Protein AF-A0A9P4YQF8-F1 (afdb_monomer)

Radius of gyration: 24.29 Å; Cα contacts (8 Å, |Δi|>4): 381; chains: 1; bounding box: 80×57×62 Å

Solvent-accessible surface area (backbone atoms only — not comparable to full-atom values): 22176 Å² total; per-residue (Å²): 146,78,82,81,80,83,83,72,85,92,77,90,85,87,87,84,89,88,79,82,93,79,85,92,71,93,78,68,78,76,89,80,81,64,58,86,60,71,64,31,54,51,52,52,55,42,58,74,44,57,52,84,79,68,77,86,67,64,51,62,78,92,73,63,78,82,79,63,67,62,59,56,53,49,48,54,47,32,76,55,40,54,72,67,59,53,65,57,61,64,46,32,52,78,53,28,31,50,73,67,56,34,51,51,49,51,53,51,50,50,57,61,59,46,52,54,60,55,55,56,57,56,46,34,77,75,56,30,39,55,68,81,57,56,42,20,74,53,18,2,75,64,54,35,52,55,63,44,51,56,43,47,52,51,52,50,50,52,52,23,50,53,29,34,54,48,0,43,49,50,11,59,75,51,74,65,78,39,52,43,60,58,22,22,52,53,48,48,53,54,52,52,56,56,73,64,55,25,60,71,51,46,55,56,43,50,73,49,62,23,55,64,40,48,53,51,51,53,50,50,46,67,69,46,55,84,55,68,81,76,62,79,78,56,96,54,82,54,52,75,18,66,68,59,69,70,75,89,89,91,84,72,91,74,74,58,76,67,46,55,52,55,50,50,67,54,32,55,64,49,23,54,65,49,55,79,54,44,67,66,54,49,50,52,51,50,46,56,50,35,33,58,52,29,14,52,49,22,38,50,48,40,46,39,52,70,75,43,65,67,48,68,79,80,64,49,90,74,39,73,84,36,64,84,73,25,35,79,14,58,32,44,50,50,14,53,52,59,26,46,73,55,19,58,36,20,24,56,44,98,92,47,68,11,86,52,10,80,79,59,39,35,44,21,40,62,43,12,22,52,41,6,25,59,44,23,56,62,36,43,53,47,42,31,72,76,70,73,88

Mean predicted aligned error: 12.81 Å

Sequence (389 aa):
MQDLEKACPEGKFIPEGGSSLNSPDEGLVDIVDLPAGWKGKVTKVLGIGAVELRGAVPIPVEERTCTSFLNIGTLWFCMNANMLPITFGILGPSYGLGLRDSSLVIIFFTLLTALLPAYMSTLGPKIGMRQMIQARFSYGKWAVSIPILLNMATLTGFCIIMAVIGGQCLSAVSGGTLSSAVGIVIVTILSLVISFSGFKVLHLYEKWASAPSVIALIIACGCGGKHLDEQSVPTDPATAAQILSFAMIWLLKIPRSVFSIVITALVMPISIKASSDFFANLENFIALIGYWSSAFVGVFIVEHFWFRKADCSTYSHEAWDNSEMLPPGIAAIAASVVCFGLVIPTMEQVWWVGPIAETTGDLGFEVAFLLAGLLYVPFRTLEKRIGGR

Secondary structure (DSSP, 8-state):
--SSSSS--------S-------S-TTSPPTT-PPTTHHHHHHHHHHHTT--TTTTPPPPSTT-----HHHHHHHHHHHHSSSHHHHHHTTTGGGT--HHHHHHHHHHHHHHHHHHHHHHHHHHHHH-S-HHHHTHHHHTTTTTHHHHHHHHHHHHHHHHHHHHHHHHHHHHHTTTSS-HHHHHHHHHHHHHHHHTSHHHHHHHHHHHTHHHHHHHHHHHHHHHGGGTT-----SSPPPHHHHHTT-------S-HHHHHHHHHHHHHHHHHHHTSSHHHHHHHHHHHHHHHHHHHHHHHHIIIIIISTT-GGGS-TTGGG-TTTS---HHHHHHHHHTHHHHHHH-EETTEE-TTHHHH---HHHHHHHHHHHHHHHHHHHHHHHH--

Organism: NCBI:txid1094350

Structure (mmCIF, N/CA/C/O backbone):
data_AF-A0A9P4YQF8-F1
#
_entry.id   AF-A0A9P4YQF8-F1
#
loop_
_atom_site.group_PDB
_atom_site.id
_atom_site.type_symbol
_atom_site.label_atom_id
_atom_site.label_alt_id
_atom_site.label_comp_id
_atom_site.label_asym_id
_atom_site.label_entity_id
_atom_site.label_seq_id
_atom_site.pdbx_PDB_ins_code
_atom_site.Cartn_x
_atom_site.Cartn_y
_atom_site.Cartn_z
_atom_site.occupancy
_atom_site.B_iso_or_equiv
_atom_site.auth_seq_id
_atom_site.auth_comp_id
_atom_site.auth_asym_id
_atom_site.auth_atom_id
_atom_site.pdbx_PDB_model_num
ATOM 1 N N . MET A 1 1 ? 27.322 -24.900 -0.204 1.00 38.88 1 MET A N 1
ATOM 2 C CA . MET A 1 1 ? 28.207 -23.737 0.040 1.00 38.88 1 MET A CA 1
ATOM 3 C C . MET A 1 1 ? 29.566 -24.018 -0.609 1.00 38.88 1 MET A C 1
ATOM 5 O O . MET A 1 1 ? 30.570 -24.080 0.080 1.00 38.88 1 MET A O 1
ATOM 9 N N . GLN A 1 2 ? 29.575 -24.280 -1.924 1.00 25.03 2 GLN A N 1
ATOM 10 C CA . GLN A 1 2 ? 30.784 -24.682 -2.668 1.00 25.03 2 GLN A CA 1
ATOM 11 C C . GLN A 1 2 ? 30.740 -24.317 -4.172 1.00 25.03 2 GLN A C 1
ATOM 13 O O . GLN A 1 2 ? 31.742 -24.445 -4.860 1.00 25.03 2 GLN A O 1
ATOM 18 N N . ASP A 1 3 ? 29.608 -23.797 -4.671 1.00 26.75 3 ASP A N 1
ATOM 19 C CA . ASP A 1 3 ? 29.402 -23.446 -6.088 1.00 26.75 3 ASP A CA 1
ATOM 20 C C . ASP A 1 3 ? 29.431 -21.930 -6.375 1.00 26.75 3 ASP A C 1
ATOM 22 O O . ASP A 1 3 ? 29.135 -21.500 -7.486 1.00 26.75 3 ASP A O 1
ATOM 26 N N . LEU A 1 4 ? 29.779 -21.099 -5.384 1.00 31.61 4 LEU A N 1
ATOM 27 C CA . LEU A 1 4 ? 29.812 -19.630 -5.518 1.00 31.61 4 LEU A CA 1
ATOM 28 C C . LEU A 1 4 ? 31.175 -19.070 -5.975 1.00 31.61 4 LEU A C 1
ATOM 30 O O . LEU A 1 4 ? 31.290 -17.873 -6.209 1.00 31.61 4 LEU A O 1
ATOM 34 N N . GLU A 1 5 ? 32.195 -19.917 -6.141 1.00 27.55 5 GLU A N 1
ATOM 35 C CA . GLU A 1 5 ? 33.578 -19.507 -6.456 1.00 27.55 5 GLU A CA 1
ATOM 36 C C . GLU A 1 5 ? 33.902 -19.387 -7.960 1.00 27.55 5 GLU A C 1
ATOM 38 O O . GLU A 1 5 ? 35.006 -18.995 -8.320 1.00 27.55 5 GLU A O 1
ATOM 43 N N . LYS A 1 6 ? 32.972 -19.718 -8.868 1.00 28.06 6 LYS A N 1
ATOM 44 C CA . LYS A 1 6 ? 33.268 -19.879 -10.313 1.00 28.06 6 LYS A CA 1
ATOM 45 C C . LYS A 1 6 ? 32.786 -18.751 -11.239 1.00 28.06 6 LYS A C 1
ATOM 47 O O . LYS A 1 6 ? 32.780 -18.934 -12.453 1.00 28.06 6 LYS A O 1
ATOM 52 N N . ALA A 1 7 ? 32.377 -17.602 -10.700 1.00 29.00 7 ALA A N 1
ATOM 53 C CA . ALA A 1 7 ? 31.696 -16.548 -11.469 1.00 29.00 7 ALA A CA 1
ATOM 54 C C . ALA A 1 7 ? 32.516 -15.266 -11.740 1.00 29.00 7 ALA A C 1
ATOM 56 O O . ALA A 1 7 ? 31.950 -14.298 -12.242 1.00 29.00 7 ALA A O 1
ATOM 57 N N . CYS A 1 8 ? 33.820 -15.228 -11.440 1.00 26.19 8 CYS A N 1
ATOM 58 C CA . CYS A 1 8 ? 34.667 -14.064 -11.730 1.00 26.19 8 CYS A CA 1
ATOM 59 C C . CYS A 1 8 ? 36.056 -14.494 -12.247 1.00 26.19 8 CYS A C 1
ATOM 61 O O . CYS A 1 8 ? 36.785 -15.148 -11.501 1.00 26.19 8 CYS A O 1
ATOM 63 N N . PRO A 1 9 ? 36.440 -14.179 -13.500 1.00 28.28 9 PRO A N 1
ATOM 64 C CA . PRO A 1 9 ? 37.787 -14.446 -13.995 1.00 28.28 9 PRO A CA 1
ATOM 65 C C . PRO A 1 9 ? 38.793 -13.423 -13.441 1.00 28.28 9 PRO A C 1
ATOM 67 O O . PRO A 1 9 ? 38.581 -12.215 -13.523 1.00 28.28 9 PRO A O 1
ATOM 70 N N . GLU A 1 10 ? 39.910 -13.914 -12.902 1.00 29.94 10 GLU A N 1
ATOM 71 C CA . GLU A 1 10 ? 40.963 -13.094 -12.292 1.00 29.94 10 GLU A CA 1
ATOM 72 C C . GLU A 1 10 ? 41.667 -12.171 -13.308 1.00 29.94 10 GLU A C 1
ATOM 74 O O . GLU A 1 10 ? 42.488 -12.611 -14.117 1.00 29.94 10 GLU A O 1
ATOM 79 N N . GLY A 1 11 ? 41.403 -10.864 -13.225 1.00 26.48 11 GLY A N 1
ATOM 80 C CA . GLY A 1 11 ? 42.165 -9.816 -13.911 1.00 26.48 11 GLY A CA 1
ATOM 81 C C . GLY A 1 11 ? 43.108 -9.098 -12.943 1.00 26.48 11 GLY A C 1
ATOM 82 O O . GLY A 1 11 ? 42.666 -8.279 -12.143 1.00 26.48 11 GLY A O 1
ATOM 83 N N . LYS A 1 12 ? 44.410 -9.399 -12.998 1.00 24.52 12 LYS A N 1
ATOM 84 C CA . LYS A 1 12 ? 45.427 -8.811 -12.105 1.00 24.52 12 LYS A CA 1
ATOM 85 C C . LYS A 1 12 ? 45.675 -7.324 -12.393 1.00 24.52 12 LYS A C 1
ATOM 87 O O . LYS A 1 12 ? 46.100 -6.995 -13.498 1.00 24.52 12 LYS A O 1
ATOM 92 N N . PHE A 1 13 ? 45.589 -6.471 -11.368 1.00 23.23 13 PHE A N 1
ATOM 93 C CA . PHE A 1 13 ? 46.354 -5.215 -11.310 1.00 23.23 13 PHE A CA 1
ATOM 94 C C . PHE A 1 13 ? 46.599 -4.761 -9.856 1.00 23.23 13 PHE A C 1
ATOM 96 O O . PHE A 1 13 ? 45.666 -4.383 -9.157 1.00 23.23 13 PHE A O 1
ATOM 103 N N . ILE A 1 14 ? 47.853 -4.829 -9.393 1.00 25.47 14 ILE A N 1
ATOM 104 C CA . ILE A 1 14 ? 48.354 -4.360 -8.080 1.00 25.47 14 ILE A CA 1
ATOM 105 C C . ILE A 1 14 ? 49.875 -4.101 -8.249 1.00 25.47 14 ILE A C 1
ATOM 107 O O . ILE A 1 14 ? 50.489 -4.841 -9.020 1.00 25.47 14 ILE A O 1
ATOM 111 N N . PRO A 1 15 ? 50.542 -3.236 -7.459 1.00 38.22 15 PRO A N 1
ATOM 112 C CA . PRO A 1 15 ? 50.349 -1.788 -7.263 1.00 38.22 15 PRO A CA 1
ATOM 113 C C . PRO A 1 15 ? 51.635 -0.979 -7.576 1.00 38.22 15 PRO A C 1
ATOM 115 O O . PRO A 1 15 ? 52.711 -1.559 -7.638 1.00 38.22 15 PRO A O 1
ATOM 118 N N . GLU A 1 16 ? 51.576 0.359 -7.565 1.00 22.47 16 GLU A N 1
ATOM 119 C CA . GLU A 1 16 ? 52.678 1.199 -7.042 1.00 22.47 16 GLU A CA 1
ATOM 120 C C . GLU A 1 16 ? 52.126 2.467 -6.360 1.00 22.47 16 GLU A C 1
ATOM 122 O O . GLU A 1 16 ? 51.108 3.006 -6.787 1.00 22.47 16 GLU A O 1
ATOM 127 N N . GLY A 1 17 ? 52.805 2.943 -5.305 1.00 24.34 17 GLY A N 1
ATOM 128 C CA . GLY A 1 17 ? 52.485 4.196 -4.596 1.00 24.34 17 GLY A CA 1
ATOM 129 C C . GLY A 1 17 ? 51.619 4.024 -3.340 1.00 24.34 17 GLY A C 1
ATOM 130 O O . GLY A 1 17 ? 50.405 4.184 -3.386 1.00 24.34 17 GLY A O 1
ATOM 131 N N . GLY A 1 18 ? 52.239 3.713 -2.197 1.00 23.55 18 GLY A N 1
ATOM 132 C CA . GLY A 1 18 ? 51.530 3.549 -0.922 1.00 23.55 18 GLY A CA 1
ATOM 133 C C . GLY A 1 18 ? 51.648 4.746 0.026 1.00 23.55 18 GLY A C 1
ATOM 134 O O . GLY A 1 18 ? 52.710 5.355 0.133 1.00 23.55 18 GLY A O 1
ATOM 135 N N . SER A 1 19 ? 50.598 4.987 0.816 1.00 22.75 19 SER A N 1
ATOM 136 C CA . SER A 1 19 ? 50.695 5.667 2.116 1.00 22.75 19 SER A CA 1
ATOM 137 C C . SER A 1 19 ? 49.568 5.221 3.059 1.00 22.75 19 SER A C 1
ATOM 139 O O . SER A 1 19 ? 48.398 5.424 2.763 1.00 22.75 19 SER A O 1
ATOM 141 N N . SER A 1 20 ? 49.959 4.601 4.178 1.00 23.72 20 SER A N 1
ATOM 142 C CA . SER A 1 20 ? 49.209 4.386 5.434 1.00 23.72 20 SER A CA 1
ATOM 143 C C . SER A 1 20 ? 47.668 4.464 5.424 1.00 23.72 20 SER A C 1
ATOM 145 O O . SER A 1 20 ? 47.093 5.545 5.525 1.00 23.72 20 SER A O 1
ATOM 147 N N . LEU A 1 21 ? 47.022 3.296 5.519 1.00 32.28 21 LEU A N 1
ATOM 148 C CA . LEU A 1 21 ? 45.666 3.148 6.067 1.00 32.28 21 LEU A CA 1
ATOM 149 C C . LEU A 1 21 ? 45.572 3.770 7.473 1.00 32.28 21 LEU A C 1
ATOM 151 O O . LEU A 1 21 ? 46.313 3.347 8.361 1.00 32.28 21 LEU A O 1
ATOM 155 N N . ASN A 1 22 ? 44.644 4.707 7.696 1.00 25.27 22 ASN A N 1
ATOM 156 C CA . ASN A 1 22 ? 44.188 5.098 9.034 1.00 25.27 22 ASN A CA 1
ATOM 157 C C . ASN A 1 22 ? 42.827 5.825 9.010 1.00 25.27 22 ASN A C 1
ATOM 159 O O . ASN A 1 22 ? 42.619 6.738 8.220 1.00 25.27 22 ASN A O 1
ATOM 163 N N . SER A 1 23 ? 41.985 5.493 9.998 1.00 25.91 23 SER A N 1
ATOM 164 C CA . SER A 1 23 ? 40.670 6.074 10.359 1.00 25.91 23 SER A CA 1
ATOM 165 C C . SER A 1 23 ? 39.435 5.712 9.496 1.00 25.91 23 SER A C 1
ATOM 167 O O . SER A 1 23 ? 39.583 5.425 8.313 1.00 25.91 23 SER A O 1
ATOM 169 N N . PRO A 1 24 ? 38.211 5.668 10.081 1.00 30.16 24 PRO A N 1
ATOM 170 C CA . PRO A 1 24 ? 37.006 5.114 9.447 1.00 30.16 24 PRO A CA 1
ATOM 171 C C . PRO A 1 24 ? 35.985 6.183 8.991 1.00 30.16 24 PRO A C 1
ATOM 173 O O . PRO A 1 24 ? 34.810 5.865 8.811 1.00 30.16 24 PRO A O 1
ATOM 176 N N . ASP A 1 25 ? 36.404 7.445 8.844 1.00 28.78 25 ASP A N 1
ATOM 177 C CA . ASP A 1 25 ? 35.502 8.602 8.691 1.00 28.78 25 ASP A CA 1
ATOM 178 C C . ASP A 1 25 ? 35.328 9.111 7.238 1.00 28.78 25 ASP A C 1
ATOM 180 O O . ASP A 1 25 ? 34.634 10.107 7.010 1.00 28.78 25 ASP A O 1
ATOM 184 N N . GLU A 1 26 ? 35.881 8.417 6.233 1.00 28.58 26 GLU A N 1
ATOM 185 C CA . GLU A 1 26 ? 35.678 8.718 4.800 1.00 28.58 26 GLU A CA 1
ATOM 186 C C . GLU A 1 26 ? 34.275 8.302 4.307 1.00 28.58 26 GLU A C 1
ATOM 188 O O . GLU A 1 26 ? 34.077 7.379 3.520 1.00 28.58 26 GLU A O 1
ATOM 193 N N . GLY A 1 27 ? 33.267 9.017 4.804 1.00 28.22 27 GLY A N 1
ATOM 194 C CA . GLY A 1 27 ? 31.878 8.996 4.329 1.00 28.22 27 GLY A CA 1
ATOM 195 C C . GLY A 1 27 ? 31.203 10.373 4.376 1.00 28.22 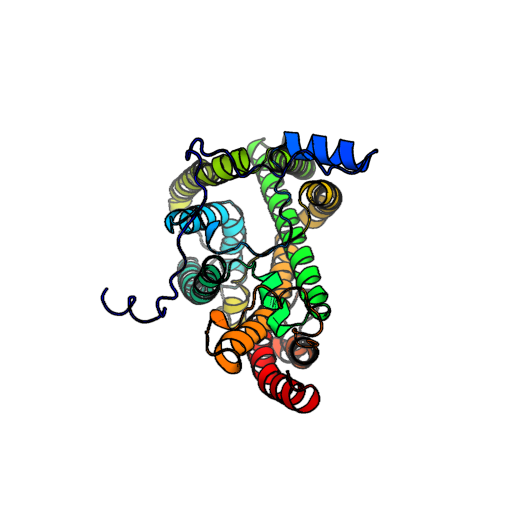27 GLY A C 1
ATOM 196 O O . GLY A 1 27 ? 30.000 10.493 4.129 1.00 28.22 27 GLY A O 1
ATOM 197 N N . LEU A 1 28 ? 31.961 11.419 4.714 1.00 32.34 28 LEU A N 1
ATOM 198 C CA . LEU A 1 28 ? 31.539 12.812 4.630 1.00 32.34 28 LEU A CA 1
ATOM 199 C C . LEU A 1 28 ? 31.865 13.347 3.235 1.00 32.3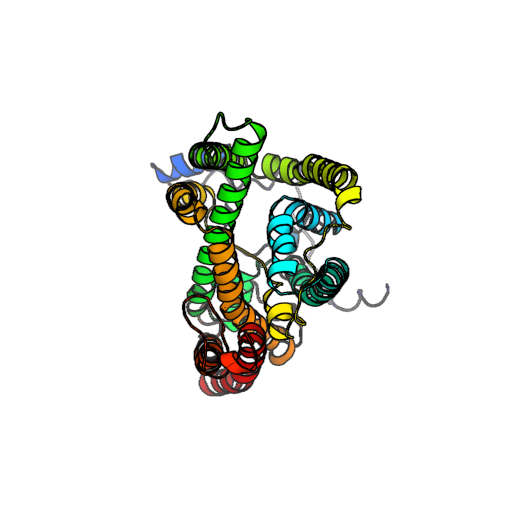4 28 LEU A C 1
ATOM 201 O O . LEU A 1 28 ? 33.018 13.360 2.829 1.00 32.34 28 LEU A O 1
ATOM 205 N N . VAL A 1 29 ? 30.833 13.812 2.527 1.00 36.19 29 VAL A N 1
ATOM 206 C CA . VAL A 1 29 ? 30.977 14.555 1.267 1.00 36.19 29 VAL A CA 1
ATOM 207 C C . VAL A 1 29 ? 31.957 15.709 1.476 1.00 36.19 29 VAL A C 1
ATOM 209 O O . VAL A 1 29 ? 31.753 16.506 2.398 1.00 36.19 29 VAL A O 1
ATOM 212 N N . ASP A 1 30 ? 32.974 15.808 0.616 1.00 29.56 30 ASP A N 1
ATOM 213 C CA . ASP A 1 30 ? 33.985 16.862 0.682 1.00 29.56 30 ASP A CA 1
ATOM 214 C C . ASP A 1 30 ? 33.349 18.247 0.829 1.00 29.56 30 ASP A C 1
ATOM 216 O O . ASP A 1 30 ? 32.488 18.671 0.055 1.00 29.56 30 ASP A O 1
ATOM 220 N N . ILE A 1 31 ? 33.806 18.984 1.842 1.00 39.34 31 ILE A N 1
ATOM 221 C CA . ILE A 1 31 ? 33.216 20.255 2.299 1.00 39.34 31 ILE A CA 1
ATOM 222 C C . ILE A 1 31 ? 33.511 21.419 1.314 1.00 39.34 31 ILE A C 1
ATOM 224 O O . ILE A 1 31 ? 33.195 22.580 1.581 1.00 39.34 31 ILE A O 1
ATOM 228 N N . VAL A 1 32 ? 34.098 21.117 0.153 1.00 40.62 32 VAL A N 1
ATOM 229 C CA . VAL A 1 32 ? 34.720 22.077 -0.769 1.00 40.62 32 VAL A CA 1
ATOM 230 C C . VAL A 1 32 ? 33.729 22.683 -1.781 1.00 40.62 32 VAL A C 1
ATOM 232 O O . VAL A 1 32 ? 33.832 23.874 -2.064 1.00 40.62 32 VAL A O 1
ATOM 235 N N . ASP A 1 33 ? 32.712 21.941 -2.243 1.00 41.91 33 ASP A N 1
ATOM 236 C CA . ASP A 1 33 ? 31.821 22.357 -3.353 1.00 41.91 33 ASP A CA 1
ATOM 237 C C . ASP A 1 33 ? 30.383 22.744 -2.933 1.00 41.91 33 ASP A C 1
ATOM 239 O O . ASP A 1 33 ? 29.381 22.344 -3.536 1.00 41.91 33 ASP A O 1
ATOM 243 N N . LEU A 1 34 ? 30.237 23.573 -1.892 1.00 48.84 34 LEU A N 1
ATOM 244 C CA . LEU A 1 34 ? 28.933 24.157 -1.541 1.00 48.84 34 LEU A CA 1
ATOM 245 C C . LEU A 1 34 ? 28.658 25.458 -2.325 1.00 48.84 34 LEU A C 1
ATOM 247 O O . LEU A 1 34 ? 29.381 26.440 -2.146 1.00 48.84 34 LEU A O 1
ATOM 251 N N . PRO A 1 35 ? 27.571 25.549 -3.125 1.00 44.62 35 PRO A N 1
ATOM 252 C CA . PRO A 1 35 ? 27.282 26.743 -3.914 1.00 44.62 35 PRO A CA 1
ATOM 253 C C . PRO A 1 35 ? 26.985 27.954 -3.020 1.00 44.62 35 PRO A C 1
ATOM 255 O O . PRO A 1 35 ? 26.095 27.919 -2.159 1.00 44.62 35 PRO A O 1
ATOM 258 N N . ALA A 1 36 ? 27.709 29.048 -3.259 1.00 49.59 36 ALA A N 1
ATOM 259 C CA . ALA A 1 36 ? 27.595 30.282 -2.490 1.00 49.59 36 ALA A CA 1
ATOM 260 C C . ALA A 1 36 ? 26.163 30.860 -2.502 1.00 49.59 36 ALA A C 1
ATOM 262 O O . ALA A 1 36 ? 25.462 30.848 -3.515 1.00 49.59 36 ALA A O 1
ATOM 263 N N . GLY A 1 37 ? 25.730 31.397 -1.356 1.00 60.91 37 GLY A N 1
ATOM 264 C CA . GLY A 1 37 ? 24.422 32.039 -1.180 1.00 60.91 37 GLY A CA 1
ATOM 265 C C . GLY A 1 37 ? 23.450 31.254 -0.292 1.00 60.91 37 GLY A C 1
ATOM 266 O O . GLY A 1 37 ? 23.848 30.447 0.550 1.00 60.91 37 GLY A O 1
ATOM 267 N N . TRP A 1 38 ? 22.147 31.518 -0.450 1.00 51.22 38 TRP A N 1
ATOM 268 C CA . TRP A 1 38 ? 21.094 30.911 0.382 1.00 51.22 38 TRP A CA 1
ATOM 269 C C . TRP A 1 38 ? 21.075 29.379 0.280 1.00 51.22 38 TRP A C 1
ATOM 271 O O . TRP A 1 38 ? 20.904 28.712 1.298 1.00 51.22 38 TRP A O 1
ATOM 281 N N . LYS A 1 39 ? 21.366 28.823 -0.908 1.00 50.59 39 LYS A N 1
ATOM 282 C CA . LYS A 1 39 ? 21.498 27.373 -1.130 1.00 50.59 39 LYS A CA 1
ATOM 283 C C . LYS A 1 39 ? 22.564 26.755 -0.216 1.00 50.59 39 LYS A C 1
ATOM 285 O O . LYS A 1 39 ? 22.231 25.859 0.548 1.00 50.59 39 LYS A O 1
ATOM 290 N N . GLY A 1 40 ? 23.789 27.289 -0.192 1.00 52.44 40 GLY A N 1
ATOM 291 C CA . GLY A 1 40 ? 24.850 26.821 0.710 1.00 52.44 40 GLY A CA 1
ATOM 292 C C . GLY A 1 40 ? 24.497 26.938 2.200 1.00 52.44 40 GLY A C 1
ATOM 293 O O . GLY A 1 40 ? 24.811 26.035 2.974 1.00 52.44 40 GLY A O 1
ATOM 294 N N . LYS A 1 41 ? 23.774 27.991 2.617 1.00 55.88 41 LYS A N 1
ATOM 295 C CA . LYS A 1 41 ? 23.272 28.109 4.004 1.00 55.88 41 LYS A CA 1
ATOM 296 C C . LYS A 1 41 ? 22.229 27.037 4.340 1.00 55.88 41 LYS A C 1
ATOM 298 O O . LYS A 1 41 ? 22.306 26.449 5.415 1.00 55.88 41 LYS A O 1
ATOM 303 N N . VAL A 1 42 ? 21.296 26.752 3.429 1.00 55.28 42 VAL A N 1
ATOM 304 C CA . VAL A 1 42 ? 20.301 25.678 3.592 1.00 55.28 42 VAL A CA 1
ATOM 305 C C . VAL A 1 42 ? 20.987 24.312 3.646 1.00 55.28 42 VAL A C 1
ATOM 307 O O . VAL A 1 42 ? 20.731 23.556 4.579 1.00 55.28 42 VAL A O 1
ATOM 310 N N . THR A 1 43 ? 21.922 24.016 2.739 1.00 54.00 43 THR A N 1
ATOM 311 C CA . THR A 1 43 ? 22.683 22.754 2.767 1.00 54.00 43 THR A CA 1
ATOM 312 C C . THR A 1 43 ? 23.506 22.608 4.049 1.00 54.00 43 THR A C 1
ATOM 314 O O . THR A 1 43 ? 23.552 21.518 4.609 1.00 54.00 43 THR A O 1
ATOM 317 N N . LYS A 1 44 ? 24.079 23.696 4.585 1.00 52.09 44 LYS A N 1
ATOM 318 C CA . LYS A 1 44 ? 24.793 23.673 5.874 1.00 52.09 44 LYS A CA 1
ATOM 319 C C . LYS A 1 44 ? 23.866 23.343 7.051 1.00 52.09 44 LYS A C 1
ATOM 321 O O . LYS A 1 44 ? 24.234 22.530 7.891 1.00 52.09 44 LYS A O 1
ATOM 326 N N . VAL A 1 45 ? 22.655 23.907 7.097 1.00 54.00 45 VAL A N 1
ATOM 327 C CA . VAL A 1 45 ? 21.647 23.572 8.127 1.00 54.00 45 VAL A CA 1
ATOM 328 C C . VAL A 1 45 ? 21.151 22.125 7.985 1.00 54.00 45 VAL A C 1
ATOM 330 O O . VAL A 1 45 ? 21.019 21.428 8.987 1.00 54.00 45 VAL A O 1
ATOM 333 N N . LEU A 1 46 ? 20.945 21.638 6.758 1.00 50.47 46 LEU A N 1
ATOM 334 C CA . LEU A 1 46 ? 20.572 20.240 6.496 1.00 50.47 46 LEU A CA 1
ATOM 335 C C . LEU A 1 46 ? 21.700 19.254 6.861 1.00 50.47 46 LEU A C 1
ATOM 337 O O . LEU A 1 46 ? 21.423 18.183 7.400 1.00 50.47 46 LEU A O 1
ATOM 341 N N . GLY A 1 47 ? 22.962 19.625 6.626 1.00 47.47 47 GLY A N 1
ATOM 342 C CA . GLY A 1 47 ? 24.139 18.833 6.999 1.00 47.47 47 GLY A CA 1
ATOM 343 C C . GLY A 1 47 ? 24.333 18.713 8.513 1.00 47.47 47 GLY A C 1
ATOM 344 O O . GLY A 1 47 ? 24.634 17.629 9.005 1.00 47.47 47 GLY A O 1
ATOM 345 N N . ILE A 1 48 ? 24.067 19.787 9.269 1.00 51.06 48 ILE A N 1
ATOM 346 C CA . ILE A 1 48 ? 24.093 19.776 10.746 1.00 51.06 48 ILE A CA 1
ATOM 347 C C . ILE A 1 48 ? 23.055 18.792 11.329 1.00 51.06 48 ILE A C 1
ATOM 349 O O . ILE A 1 48 ? 23.276 18.227 12.396 1.00 51.06 48 ILE A O 1
ATOM 353 N N . GLY A 1 49 ? 21.941 18.549 10.628 1.00 46.84 49 GLY A N 1
ATOM 354 C CA . GLY A 1 49 ? 20.836 17.699 11.092 1.00 46.84 49 GLY A CA 1
ATOM 355 C C . GLY A 1 49 ? 20.928 16.204 10.753 1.00 46.84 49 GLY A C 1
ATOM 356 O O . GLY A 1 49 ? 19.933 15.502 10.928 1.00 46.84 49 GLY A O 1
ATOM 357 N N . ALA A 1 50 ? 22.054 15.709 10.219 1.00 52.12 50 ALA A N 1
ATOM 358 C CA . ALA A 1 50 ? 22.183 14.329 9.718 1.00 52.12 50 ALA A CA 1
ATOM 359 C C . ALA A 1 50 ? 21.041 13.922 8.752 1.00 52.12 50 ALA A C 1
ATOM 361 O O . ALA A 1 50 ? 20.506 12.807 8.807 1.00 52.12 50 ALA A O 1
ATOM 362 N N . VAL A 1 51 ? 20.639 14.857 7.883 1.00 51.34 51 VAL A N 1
ATOM 363 C CA . VAL A 1 51 ? 19.601 14.640 6.870 1.00 51.34 51 VAL A CA 1
ATOM 364 C C . VAL A 1 51 ? 20.161 13.771 5.743 1.00 51.34 51 VAL A C 1
ATOM 366 O O . VAL A 1 51 ? 21.255 14.005 5.240 1.00 51.34 51 VAL A O 1
ATOM 369 N N . GLU A 1 52 ? 19.393 12.771 5.315 1.00 55.53 52 GLU A N 1
ATOM 370 C CA . GLU A 1 52 ? 19.759 11.880 4.213 1.00 55.53 52 GLU A CA 1
ATOM 371 C C . GLU A 1 52 ? 19.776 12.637 2.866 1.00 55.53 52 GLU A C 1
ATOM 373 O O . GLU A 1 52 ? 18.753 12.757 2.188 1.00 55.53 52 GLU A O 1
ATOM 378 N N . LEU A 1 53 ? 20.944 13.143 2.458 1.00 52.06 53 LEU A N 1
ATOM 379 C CA . LEU A 1 53 ? 21.110 13.919 1.219 1.00 52.06 53 LEU A CA 1
ATOM 380 C C . LEU A 1 53 ? 21.106 13.064 -0.061 1.00 52.06 53 LEU A C 1
ATOM 382 O O . LEU A 1 53 ? 20.904 13.595 -1.151 1.00 52.06 53 LEU A O 1
ATOM 386 N N . ARG A 1 54 ? 21.297 11.742 0.047 1.00 55.34 54 ARG A N 1
ATOM 387 C CA . ARG A 1 54 ? 21.579 10.858 -1.102 1.00 55.34 54 ARG A CA 1
ATOM 388 C C . ARG A 1 54 ? 20.414 10.647 -2.077 1.00 55.34 54 ARG A C 1
ATOM 390 O O . ARG A 1 54 ? 20.593 10.093 -3.161 1.00 55.34 54 ARG A O 1
ATOM 397 N N . GLY A 1 55 ? 19.219 11.116 -1.719 1.00 62.59 55 GLY A N 1
ATOM 398 C CA . GLY A 1 55 ? 18.104 11.265 -2.648 1.00 62.59 55 GLY A CA 1
ATOM 399 C C . GLY A 1 55 ? 17.755 9.966 -3.375 1.00 62.59 55 GLY A C 1
ATOM 400 O O . GLY A 1 55 ? 17.395 8.968 -2.747 1.00 62.59 55 GLY A O 1
ATOM 401 N N . ALA A 1 56 ? 17.784 9.991 -4.710 1.00 63.09 56 ALA A N 1
ATOM 402 C CA . ALA A 1 56 ? 17.362 8.887 -5.576 1.00 63.09 56 ALA A CA 1
ATOM 403 C C . ALA A 1 56 ? 18.488 8.027 -6.165 1.00 63.09 56 ALA A C 1
ATOM 405 O O . ALA A 1 56 ? 18.165 7.071 -6.861 1.00 63.09 56 ALA A O 1
ATOM 406 N N . VAL A 1 57 ? 19.755 8.310 -5.867 1.00 67.50 57 VAL A N 1
ATOM 407 C CA . VAL A 1 57 ? 20.883 7.572 -6.454 1.00 67.50 57 VAL A CA 1
ATOM 408 C C . VAL A 1 57 ? 20.879 6.105 -5.967 1.00 67.50 57 VAL A C 1
ATOM 410 O O . VAL A 1 57 ? 20.603 5.870 -4.782 1.00 67.50 57 VAL A O 1
ATOM 413 N N . PRO A 1 58 ? 21.128 5.115 -6.849 1.00 71.06 58 PRO A N 1
ATOM 414 C CA . PRO A 1 58 ? 21.416 3.735 -6.458 1.00 71.06 58 PRO A CA 1
ATOM 415 C C . PRO A 1 58 ? 22.591 3.651 -5.476 1.00 71.06 58 PRO A C 1
ATOM 417 O O . PRO A 1 58 ? 23.472 4.505 -5.485 1.00 71.06 58 PRO A O 1
ATOM 420 N N . ILE A 1 59 ? 22.611 2.618 -4.635 1.00 76.19 59 ILE A N 1
ATOM 421 C CA . ILE A 1 59 ? 23.732 2.351 -3.725 1.00 76.19 59 ILE A CA 1
ATOM 422 C C . ILE A 1 59 ? 24.688 1.363 -4.424 1.00 76.19 59 ILE A C 1
ATOM 424 O O . ILE A 1 59 ? 24.251 0.240 -4.725 1.00 76.19 59 ILE A O 1
ATOM 428 N N . PRO A 1 60 ? 25.958 1.741 -4.681 1.00 77.12 60 PRO A N 1
ATOM 429 C CA . PRO A 1 60 ? 27.021 0.842 -5.145 1.00 77.12 60 PRO A CA 1
ATOM 430 C C . PRO A 1 60 ? 27.173 -0.410 -4.267 1.00 77.12 60 PRO A C 1
ATOM 432 O O . PRO A 1 60 ? 26.529 -0.525 -3.226 1.00 77.12 60 PRO A O 1
ATOM 435 N N . VAL A 1 61 ? 27.948 -1.408 -4.685 1.00 75.56 61 VAL A N 1
ATOM 436 C CA . VAL A 1 61 ? 28.024 -2.694 -3.956 1.00 75.56 61 VAL A CA 1
ATOM 437 C C . VAL A 1 61 ? 28.848 -2.548 -2.674 1.00 75.56 61 VAL A C 1
ATOM 439 O O . VAL A 1 61 ? 28.444 -3.024 -1.614 1.00 75.56 61 VAL A O 1
ATOM 442 N N . GLU A 1 62 ? 29.951 -1.822 -2.777 1.00 76.19 62 GLU A N 1
ATOM 443 C CA . GLU A 1 62 ? 30.948 -1.508 -1.759 1.00 76.19 62 GLU A CA 1
ATOM 444 C C . GLU A 1 62 ? 30.383 -0.777 -0.526 1.00 76.19 62 GLU A C 1
ATOM 446 O O . GLU A 1 62 ? 30.880 -0.949 0.583 1.00 76.19 62 GLU A O 1
ATOM 451 N N . GLU A 1 63 ? 29.284 -0.035 -0.675 1.00 74.56 63 GLU A N 1
ATOM 452 C CA . GLU A 1 63 ? 28.660 0.733 0.413 1.00 74.56 63 GLU A CA 1
ATOM 453 C C . GLU A 1 63 ? 27.519 -0.011 1.131 1.00 74.56 63 GLU A C 1
ATOM 455 O O . GLU A 1 63 ? 26.861 0.539 2.022 1.00 74.56 63 GLU A O 1
ATOM 460 N N . ARG A 1 64 ? 27.245 -1.271 0.768 1.00 74.81 64 ARG A N 1
ATOM 461 C CA . ARG A 1 64 ? 26.151 -2.080 1.343 1.00 74.81 64 ARG A CA 1
ATOM 462 C C . ARG A 1 64 ? 26.579 -2.733 2.656 1.00 74.81 64 ARG A C 1
ATOM 464 O O . ARG A 1 64 ? 26.605 -3.951 2.796 1.00 74.81 64 ARG A O 1
ATOM 471 N N . THR A 1 65 ? 26.891 -1.893 3.636 1.00 67.12 65 THR A N 1
ATOM 472 C CA . THR A 1 65 ? 27.465 -2.277 4.938 1.00 67.12 65 THR A CA 1
ATOM 473 C C . THR A 1 65 ? 26.503 -3.042 5.860 1.00 67.12 65 THR A C 1
ATOM 475 O O . THR A 1 65 ? 26.941 -3.799 6.725 1.00 67.12 65 THR A O 1
ATOM 478 N N . CYS A 1 66 ? 25.187 -2.884 5.690 1.00 63.88 66 CYS A N 1
ATOM 479 C CA . CYS A 1 66 ? 24.175 -3.533 6.529 1.00 63.88 66 CYS A CA 1
ATOM 480 C C . CYS A 1 66 ? 23.828 -4.952 6.045 1.00 63.88 66 CYS A C 1
ATOM 482 O O . CYS A 1 66 ? 22.994 -5.124 5.158 1.00 63.88 66 CYS A O 1
ATOM 484 N N . THR A 1 67 ? 24.399 -5.971 6.692 1.00 67.12 67 THR A N 1
ATOM 485 C CA . THR A 1 67 ? 24.201 -7.400 6.361 1.00 67.12 67 THR A CA 1
ATOM 486 C C . THR A 1 67 ? 23.149 -8.127 7.217 1.00 67.12 67 THR A C 1
ATOM 488 O O . THR A 1 67 ? 22.773 -9.257 6.911 1.00 67.12 67 THR A O 1
ATOM 491 N N . SER A 1 68 ? 22.644 -7.505 8.290 1.00 71.06 68 SER A N 1
ATOM 492 C CA . SER A 1 68 ? 21.672 -8.121 9.210 1.00 71.06 68 SER A CA 1
ATOM 493 C C . SER A 1 68 ? 20.251 -8.162 8.629 1.00 71.06 68 SER A C 1
ATOM 495 O O . SER A 1 68 ? 19.541 -7.153 8.611 1.00 71.06 68 SER A O 1
ATOM 497 N N . PHE A 1 69 ? 19.789 -9.356 8.248 1.00 69.69 69 PHE A N 1
ATOM 498 C CA . PHE A 1 69 ? 18.400 -9.600 7.835 1.00 69.69 69 PHE A CA 1
ATOM 499 C C . PHE A 1 69 ? 17.375 -9.318 8.952 1.00 69.69 69 PHE A C 1
ATOM 501 O O . PHE A 1 69 ? 16.254 -8.894 8.668 1.00 69.69 69 PHE A O 1
ATOM 508 N N . LEU A 1 70 ? 17.758 -9.477 10.227 1.00 71.69 70 LEU A N 1
ATOM 509 C CA . LEU A 1 70 ? 16.879 -9.200 11.372 1.00 71.69 70 LEU A CA 1
ATOM 510 C C . LEU A 1 70 ? 16.479 -7.722 11.469 1.00 71.69 70 LEU A C 1
ATOM 512 O O . LEU A 1 70 ? 15.406 -7.416 11.989 1.00 71.69 70 LEU A O 1
ATOM 516 N N . ASN A 1 71 ? 17.288 -6.804 10.931 1.00 70.00 71 ASN A N 1
ATOM 517 C CA . ASN A 1 71 ? 16.956 -5.378 10.909 1.00 70.00 71 ASN A CA 1
ATOM 518 C C . ASN A 1 71 ? 15.714 -5.118 10.038 1.00 70.00 71 ASN A C 1
ATOM 520 O O . ASN A 1 71 ? 14.854 -4.330 10.421 1.00 70.00 71 ASN A O 1
ATOM 524 N N . ILE A 1 72 ? 15.587 -5.831 8.910 1.00 71.25 72 ILE A N 1
ATOM 525 C CA . ILE A 1 72 ? 14.419 -5.757 8.019 1.00 71.25 72 ILE A CA 1
ATOM 526 C C . ILE A 1 72 ? 13.183 -6.296 8.750 1.00 71.25 72 ILE A C 1
ATOM 528 O O . ILE A 1 72 ? 12.163 -5.614 8.810 1.00 71.25 72 ILE A O 1
ATOM 532 N N . GLY A 1 73 ? 13.289 -7.476 9.371 1.00 70.88 73 GLY A N 1
ATOM 533 C CA . GLY A 1 73 ? 12.187 -8.077 10.133 1.00 70.88 73 GLY A CA 1
ATOM 534 C C . GLY A 1 73 ? 11.715 -7.212 11.308 1.00 70.88 73 GLY A C 1
ATOM 535 O O . GLY A 1 73 ? 10.515 -7.053 11.506 1.00 70.88 73 GLY A O 1
ATOM 536 N N . THR A 1 74 ? 12.642 -6.588 12.042 1.00 70.81 74 THR A N 1
ATOM 537 C CA . THR A 1 74 ? 12.324 -5.701 13.179 1.00 70.81 74 THR A CA 1
ATOM 538 C C . THR A 1 74 ? 11.613 -4.424 12.721 1.00 70.81 74 THR A C 1
ATOM 540 O O . THR A 1 74 ? 10.658 -3.988 13.362 1.00 70.81 74 THR A O 1
ATOM 543 N N . LEU A 1 75 ? 12.033 -3.848 11.588 1.00 70.75 75 LEU A N 1
ATOM 544 C CA . LEU A 1 75 ? 11.397 -2.675 10.986 1.00 70.75 75 LEU A CA 1
ATOM 545 C C . LEU A 1 75 ? 9.963 -2.995 10.537 1.00 70.75 75 LEU A C 1
ATOM 547 O O . LEU A 1 75 ? 9.031 -2.290 10.920 1.00 70.75 75 LEU A O 1
ATOM 551 N N . TRP A 1 76 ? 9.765 -4.101 9.812 1.00 73.06 76 TRP A N 1
ATOM 552 C CA . TRP A 1 76 ? 8.429 -4.560 9.414 1.00 73.06 76 TRP A CA 1
ATOM 553 C C . TRP A 1 76 ? 7.541 -4.904 10.611 1.00 73.06 76 TRP A C 1
ATOM 555 O O . TRP A 1 76 ? 6.360 -4.555 10.609 1.00 73.06 76 TRP A O 1
ATOM 565 N N . PHE A 1 77 ? 8.096 -5.527 11.653 1.00 74.69 77 PHE A N 1
ATOM 566 C CA . PHE A 1 77 ? 7.375 -5.776 12.897 1.00 74.69 77 PHE A CA 1
ATOM 567 C C . PHE A 1 77 ? 6.914 -4.463 13.538 1.00 74.69 77 PHE A C 1
ATOM 569 O O . PHE A 1 77 ? 5.732 -4.332 13.838 1.00 74.69 77 PHE A O 1
ATOM 576 N N . CYS A 1 78 ? 7.778 -3.447 13.666 1.00 73.12 78 CYS A N 1
ATOM 577 C CA . CYS A 1 78 ? 7.360 -2.154 14.217 1.00 73.12 78 CYS A CA 1
ATOM 578 C C . CYS A 1 78 ? 6.305 -1.440 13.359 1.00 73.12 78 CYS A C 1
ATOM 580 O O . CYS A 1 78 ? 5.377 -0.839 13.900 1.00 73.12 78 CYS A O 1
ATOM 582 N N . MET A 1 79 ? 6.412 -1.521 12.031 1.00 69.81 79 MET A N 1
ATOM 583 C CA . MET A 1 79 ? 5.443 -0.909 11.113 1.00 69.81 79 MET A CA 1
ATOM 584 C C . MET A 1 79 ? 4.048 -1.550 11.160 1.00 69.81 79 MET A C 1
ATOM 586 O O . MET A 1 79 ? 3.089 -0.912 10.730 1.00 69.81 79 MET A O 1
ATOM 590 N N . ASN A 1 80 ? 3.915 -2.768 11.695 1.00 74.69 80 ASN A N 1
ATOM 591 C CA . ASN A 1 80 ? 2.627 -3.451 11.865 1.00 74.69 80 ASN A CA 1
ATOM 592 C C . ASN A 1 80 ? 2.172 -3.527 13.335 1.00 74.69 80 ASN A C 1
ATOM 594 O O . ASN A 1 80 ? 0.977 -3.542 13.604 1.00 74.69 80 ASN A O 1
ATOM 598 N N . ALA A 1 81 ? 3.090 -3.512 14.303 1.00 76.88 81 ALA A N 1
ATOM 599 C CA . ALA A 1 81 ? 2.796 -3.547 15.736 1.00 76.88 81 ALA A CA 1
ATOM 600 C C . ALA A 1 81 ? 2.344 -2.172 16.275 1.00 76.88 81 ALA A C 1
ATOM 602 O O . ALA A 1 81 ? 2.999 -1.565 17.125 1.00 76.88 81 ALA A O 1
ATOM 603 N N . ASN A 1 82 ? 1.228 -1.668 15.749 1.00 75.44 82 ASN A N 1
ATOM 604 C CA . ASN A 1 82 ? 0.598 -0.407 16.138 1.00 75.44 82 ASN A CA 1
ATOM 605 C C . ASN A 1 82 ? -0.940 -0.522 16.097 1.00 75.44 82 ASN A C 1
ATOM 607 O O . ASN A 1 82 ? -1.495 -1.616 16.040 1.00 75.44 82 ASN A O 1
ATOM 611 N N . MET A 1 83 ? -1.632 0.614 16.177 1.00 72.94 83 MET A N 1
ATOM 612 C CA . MET A 1 83 ? -3.084 0.683 16.346 1.00 72.94 83 MET A CA 1
ATOM 613 C C . MET A 1 83 ? -3.882 0.541 15.032 1.00 72.94 83 MET A C 1
ATOM 615 O O . MET A 1 83 ? -5.072 0.242 15.079 1.00 72.94 83 MET A O 1
ATOM 619 N N . LEU A 1 84 ? -3.248 0.715 13.863 1.00 75.75 84 LEU A N 1
ATOM 620 C CA . LEU A 1 84 ? -3.916 0.678 12.554 1.00 75.75 84 LEU A CA 1
ATOM 621 C C . LEU A 1 84 ? -4.498 -0.712 12.199 1.00 75.75 84 LEU A C 1
ATOM 623 O O . LEU A 1 84 ? -5.649 -0.765 11.772 1.00 75.75 84 LEU A O 1
ATOM 627 N N . PRO A 1 85 ? -3.813 -1.853 12.426 1.00 77.19 85 PRO A N 1
ATOM 628 C CA . PRO A 1 85 ? -4.416 -3.164 12.165 1.00 77.19 85 PRO A CA 1
ATOM 629 C C . PRO A 1 85 ? -5.657 -3.480 13.007 1.00 77.19 85 PRO A C 1
ATOM 631 O O . PRO A 1 85 ? -6.480 -4.286 12.580 1.00 77.19 85 PRO A O 1
ATOM 634 N N . ILE A 1 86 ? -5.837 -2.826 14.163 1.00 78.19 86 ILE A N 1
ATOM 635 C CA . ILE A 1 86 ? -7.050 -2.983 14.979 1.00 78.19 86 ILE A CA 1
ATOM 636 C C . ILE A 1 86 ? -8.268 -2.451 14.214 1.00 78.19 86 ILE A C 1
ATOM 638 O O . ILE A 1 86 ? -9.303 -3.112 14.177 1.00 78.19 86 ILE A O 1
ATOM 642 N N . THR A 1 87 ? -8.148 -1.287 13.560 1.00 74.38 87 THR A N 1
ATOM 643 C CA . THR A 1 87 ? -9.274 -0.692 12.823 1.00 74.38 87 THR A CA 1
ATOM 644 C C . THR A 1 87 ? -9.648 -1.498 11.587 1.00 74.38 87 THR A C 1
ATOM 646 O O . THR A 1 87 ? -10.818 -1.508 11.229 1.00 74.38 87 THR A O 1
ATOM 649 N N . PHE A 1 88 ? -8.695 -2.212 10.974 1.00 75.38 88 PHE A N 1
ATOM 650 C CA . PHE A 1 88 ? -9.013 -3.197 9.938 1.00 75.38 88 PHE A CA 1
ATOM 651 C C . PHE A 1 88 ? -9.711 -4.421 10.543 1.00 75.38 88 PHE A C 1
ATOM 653 O O . PHE A 1 88 ? -10.781 -4.785 10.078 1.00 75.38 88 PHE A O 1
ATOM 660 N N . GLY A 1 89 ? -9.183 -5.015 11.620 1.00 74.06 89 GLY A N 1
ATOM 661 C CA . GLY A 1 89 ? -9.794 -6.190 12.261 1.00 74.06 89 GLY A CA 1
ATOM 662 C C . GLY A 1 89 ? -11.257 -5.990 12.692 1.00 74.06 89 GLY A C 1
ATOM 663 O O . GLY A 1 89 ? -12.054 -6.918 12.594 1.00 74.06 89 GLY A O 1
ATOM 664 N N . ILE A 1 90 ? -11.628 -4.769 13.094 1.00 76.25 90 ILE A N 1
ATOM 665 C CA . ILE A 1 90 ? -13.010 -4.386 13.445 1.00 76.25 90 ILE A CA 1
ATOM 666 C C . ILE A 1 90 ? -13.968 -4.411 12.234 1.00 76.25 90 ILE A C 1
ATOM 668 O O . ILE A 1 90 ? -15.171 -4.557 12.430 1.00 76.25 90 ILE A O 1
ATOM 672 N N . LEU A 1 91 ? -13.474 -4.331 10.991 1.00 72.88 91 LEU A N 1
ATOM 673 C CA . LEU A 1 91 ? -14.312 -4.420 9.785 1.00 72.88 91 LEU A CA 1
ATOM 674 C C . LEU A 1 91 ? -14.790 -5.851 9.478 1.00 72.88 91 LEU A C 1
ATOM 676 O O . LEU A 1 91 ? -15.772 -6.004 8.762 1.00 72.88 91 LEU A O 1
ATOM 680 N N . GLY A 1 92 ? -14.145 -6.899 10.011 1.00 73.75 92 GLY A N 1
ATOM 681 C CA . GLY A 1 92 ? -14.519 -8.299 9.739 1.00 73.75 92 GLY A CA 1
ATOM 682 C C . GLY A 1 92 ? -16.006 -8.605 10.005 1.00 73.75 92 GLY A C 1
ATOM 683 O O . GLY A 1 92 ? -16.700 -9.061 9.094 1.00 73.75 92 GLY A O 1
ATOM 684 N N . PRO A 1 93 ? -16.540 -8.276 11.198 1.00 74.81 93 PRO A N 1
ATOM 685 C CA . PRO A 1 93 ? -17.968 -8.391 11.496 1.00 74.81 93 PRO A CA 1
ATOM 686 C C . PRO A 1 93 ? -18.887 -7.576 10.574 1.00 74.81 93 PRO A C 1
ATOM 688 O O . PRO A 1 93 ? -19.985 -8.040 10.276 1.00 74.81 93 PRO A O 1
ATOM 691 N N . SER A 1 94 ? -18.451 -6.412 10.071 1.00 70.62 94 SER A N 1
ATOM 692 C CA . SER A 1 94 ? -19.226 -5.606 9.108 1.00 70.62 94 SER A CA 1
ATOM 693 C C . SER A 1 94 ? -19.436 -6.326 7.772 1.00 70.62 94 SER A C 1
ATOM 695 O O . SER A 1 94 ? -20.456 -6.119 7.122 1.00 70.62 94 SER A O 1
ATOM 697 N N . TYR A 1 95 ? -18.509 -7.209 7.392 1.00 69.81 95 TYR A N 1
ATOM 698 C CA . TYR A 1 95 ? -18.617 -8.089 6.224 1.00 69.81 95 TYR A CA 1
ATOM 699 C C . TYR A 1 95 ? -19.327 -9.422 6.514 1.00 69.81 95 TYR A C 1
ATOM 701 O O . TYR A 1 95 ? -19.328 -10.315 5.672 1.00 69.81 95 TYR A O 1
ATOM 709 N N . GLY A 1 96 ? -19.905 -9.595 7.705 1.00 72.12 96 GLY A N 1
ATOM 710 C CA . GLY A 1 96 ? -20.573 -10.837 8.087 1.00 72.12 96 GLY A CA 1
ATOM 711 C C . GLY A 1 96 ? -19.623 -11.994 8.419 1.00 72.12 96 GLY A C 1
ATOM 712 O O . GLY A 1 96 ? -20.003 -13.158 8.301 1.00 72.12 96 GLY A O 1
ATOM 713 N N . LEU A 1 97 ? -18.392 -11.704 8.858 1.00 75.75 97 LEU A N 1
ATOM 714 C CA . LEU A 1 97 ? -17.448 -12.714 9.345 1.00 75.75 97 LEU A CA 1
ATOM 715 C C . LEU A 1 97 ? -17.437 -12.763 10.881 1.00 75.75 97 LEU A C 1
ATOM 717 O O . LEU A 1 97 ? -17.183 -11.760 11.547 1.00 75.75 97 LEU A O 1
ATOM 721 N N . GLY A 1 98 ? -17.618 -13.953 11.463 1.00 79.06 98 GLY A N 1
ATOM 722 C CA . GLY A 1 98 ? -17.371 -14.172 12.895 1.00 79.06 98 GLY A CA 1
ATOM 723 C C . GLY A 1 98 ? -15.886 -14.000 13.257 1.00 79.06 98 GLY A C 1
ATOM 724 O O . GLY A 1 98 ? -15.021 -14.003 12.377 1.00 79.06 98 GLY A O 1
ATOM 725 N N . LEU A 1 99 ? -15.541 -13.896 14.547 1.00 80.81 99 LEU A N 1
ATOM 726 C CA . LEU A 1 99 ? -14.149 -13.675 14.988 1.00 80.81 99 LEU A CA 1
ATOM 727 C C . LEU A 1 99 ? -13.189 -14.771 14.507 1.00 80.81 99 LEU A C 1
ATOM 729 O O . LEU A 1 99 ? -12.063 -14.477 14.104 1.00 80.81 99 LEU A O 1
ATOM 733 N N . ARG A 1 100 ? -13.623 -16.038 14.557 1.00 81.69 100 ARG A N 1
ATOM 734 C CA . ARG A 1 100 ? -12.824 -17.184 14.100 1.00 81.69 100 ARG A CA 1
ATOM 735 C C . ARG A 1 100 ? -12.512 -17.067 12.612 1.00 81.69 100 ARG A C 1
ATOM 737 O O . ARG A 1 100 ? -11.352 -17.190 12.229 1.00 81.69 100 ARG A O 1
ATOM 744 N N . ASP A 1 101 ? -13.533 -16.817 11.805 1.00 80.06 101 ASP A N 1
ATOM 745 C CA . ASP A 1 101 ? -13.410 -16.807 10.350 1.00 80.06 101 ASP A CA 1
ATOM 746 C C . ASP A 1 101 ? -12.647 -15.562 9.894 1.00 80.06 101 ASP A C 1
ATOM 748 O O . ASP A 1 101 ? -11.699 -15.692 9.126 1.00 80.06 101 ASP 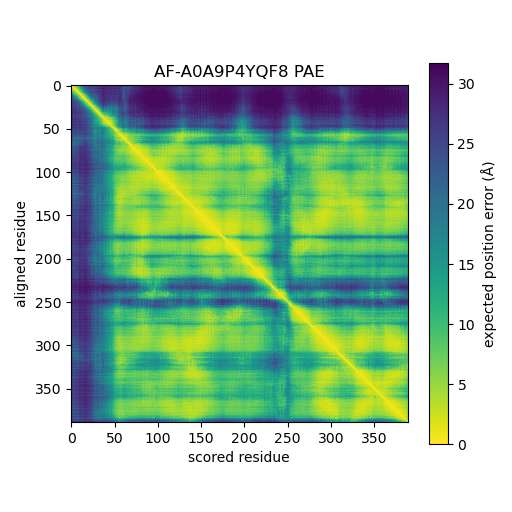A O 1
ATOM 752 N N . SER A 1 102 ? -12.924 -14.400 10.501 1.00 81.50 102 SER A N 1
ATOM 753 C CA . SER A 1 102 ? -12.107 -13.185 10.372 1.00 81.50 102 SER A CA 1
ATOM 754 C C . SER A 1 102 ? -10.634 -13.467 10.681 1.00 81.50 102 SER A C 1
ATOM 756 O O . SER A 1 102 ? -9.764 -13.136 9.885 1.00 81.50 102 SER A O 1
ATOM 758 N N . SER A 1 103 ? -10.327 -14.129 11.802 1.00 83.38 103 SER A N 1
ATOM 759 C CA . SER A 1 103 ? -8.942 -14.428 12.204 1.00 83.38 103 SER A CA 1
ATOM 760 C C . SER A 1 103 ? -8.240 -15.384 11.237 1.00 83.38 103 SER A C 1
ATOM 762 O O . SER A 1 103 ? -7.065 -15.191 10.924 1.00 83.38 103 SER A O 1
ATOM 764 N N . LEU A 1 104 ? -8.942 -16.408 10.743 1.00 83.31 104 LEU A N 1
ATOM 765 C CA . LEU A 1 104 ? -8.403 -17.358 9.767 1.00 83.31 104 LEU A CA 1
ATOM 766 C C . LEU A 1 104 ? -8.188 -16.702 8.396 1.00 83.31 104 LEU A C 1
ATOM 768 O O . LEU A 1 104 ? -7.137 -16.921 7.794 1.00 83.31 104 LEU A O 1
ATOM 772 N N . VAL A 1 105 ? -9.121 -15.858 7.946 1.00 81.75 105 VAL A N 1
ATOM 773 C CA . VAL A 1 105 ? -8.994 -15.014 6.746 1.00 81.75 105 VAL A CA 1
ATOM 774 C C . VAL A 1 105 ? -7.789 -14.082 6.879 1.00 81.75 105 VAL A C 1
ATOM 776 O O . VAL A 1 105 ? -6.904 -14.121 6.025 1.00 81.75 105 VAL A O 1
ATOM 779 N N . ILE A 1 106 ? -7.687 -13.326 7.980 1.00 82.12 106 ILE A N 1
ATOM 780 C CA . ILE A 1 106 ? -6.556 -12.433 8.274 1.00 82.12 106 ILE A CA 1
ATOM 781 C C . ILE A 1 106 ? -5.235 -13.199 8.173 1.00 82.12 106 ILE A C 1
ATOM 783 O O . ILE A 1 106 ? -4.340 -12.766 7.450 1.00 82.12 106 ILE A O 1
ATOM 787 N N . ILE A 1 107 ? -5.096 -14.338 8.858 1.00 83.81 107 ILE A N 1
ATOM 788 C CA . ILE A 1 107 ? -3.852 -15.122 8.860 1.00 83.81 107 ILE A CA 1
ATOM 789 C C . ILE A 1 107 ? -3.540 -15.660 7.459 1.00 83.81 107 ILE A C 1
ATOM 791 O O . ILE A 1 107 ? -2.413 -15.503 6.987 1.00 83.81 107 ILE A O 1
ATOM 795 N N . PHE A 1 108 ? -4.517 -16.263 6.777 1.00 85.62 108 PHE A N 1
ATOM 796 C CA . PHE A 1 108 ? -4.324 -16.856 5.454 1.00 85.62 108 PHE A CA 1
ATOM 797 C C . PHE A 1 108 ? -3.925 -15.807 4.410 1.00 85.62 108 PHE A C 1
ATOM 799 O O . PHE A 1 108 ? -2.891 -15.959 3.755 1.00 85.62 108 PHE A O 1
ATOM 806 N N . PHE A 1 109 ? -4.688 -14.717 4.292 1.00 79.94 109 PHE A N 1
ATOM 807 C CA . PHE A 1 109 ? -4.401 -13.662 3.322 1.00 79.94 109 PHE A CA 1
ATOM 808 C C . PHE A 1 109 ? -3.167 -12.846 3.696 1.00 79.94 109 PHE A C 1
ATOM 810 O O . PHE A 1 109 ? -2.416 -12.485 2.795 1.00 79.94 109 PHE A O 1
ATOM 817 N N . THR A 1 110 ? -2.871 -12.624 4.982 1.00 80.50 110 THR A N 1
ATOM 818 C CA . THR A 1 110 ? -1.599 -11.993 5.382 1.00 80.50 110 THR A CA 1
ATOM 819 C C . THR A 1 110 ? -0.416 -12.860 4.965 1.00 80.50 110 THR A C 1
ATOM 821 O O . THR A 1 110 ? 0.518 -12.345 4.362 1.00 80.50 110 THR A O 1
ATOM 824 N N . LEU A 1 111 ? -0.446 -14.174 5.220 1.00 81.44 111 LEU A N 1
ATOM 825 C CA . LEU A 1 111 ? 0.633 -15.073 4.802 1.00 81.44 111 LEU A CA 1
ATOM 826 C C . LEU A 1 111 ? 0.769 -15.129 3.276 1.00 81.44 111 LEU A C 1
ATOM 828 O O . LEU A 1 111 ? 1.883 -14.999 2.775 1.00 81.44 111 LEU A O 1
ATOM 832 N N . LEU A 1 112 ? -0.341 -15.272 2.545 1.00 80.50 112 LEU A N 1
ATOM 833 C CA . LEU A 1 112 ? -0.361 -15.335 1.081 1.00 80.50 112 LEU A CA 1
ATOM 834 C C . LEU A 1 112 ? 0.160 -14.040 0.442 1.00 80.50 112 LEU A C 1
ATOM 836 O O . LEU A 1 112 ? 1.074 -14.078 -0.384 1.00 80.50 112 LEU A O 1
ATOM 840 N N . THR A 1 113 ? -0.398 -12.894 0.836 1.00 76.75 113 THR A N 1
ATOM 841 C CA . THR A 1 113 ? -0.031 -11.591 0.265 1.00 76.75 113 THR A CA 1
ATOM 842 C C . THR A 1 113 ? 1.367 -11.158 0.684 1.00 76.75 113 THR A C 1
ATOM 844 O O . THR A 1 113 ? 2.067 -10.585 -0.145 1.00 76.75 113 THR A O 1
ATOM 847 N N . ALA A 1 114 ? 1.837 -11.489 1.895 1.00 78.44 114 ALA A N 1
ATOM 848 C CA . ALA A 1 114 ? 3.177 -11.127 2.363 1.00 78.44 114 ALA A CA 1
ATOM 849 C C . ALA A 1 114 ? 4.316 -11.817 1.595 1.00 78.44 114 ALA A C 1
ATOM 851 O O . ALA A 1 114 ? 5.419 -11.266 1.560 1.00 78.44 114 ALA A O 1
ATOM 852 N N . LEU A 1 115 ? 4.081 -12.966 0.939 1.00 82.50 115 LEU A N 1
ATOM 853 C CA . LEU A 1 115 ? 5.100 -13.650 0.123 1.00 82.50 115 LEU A CA 1
ATOM 854 C C . LEU A 1 115 ? 5.710 -12.723 -0.935 1.00 82.50 115 LEU A C 1
ATOM 856 O O . LEU A 1 115 ? 6.919 -12.747 -1.175 1.00 82.50 115 LEU A O 1
ATOM 860 N N . LEU A 1 116 ? 4.876 -11.892 -1.558 1.00 79.81 116 LEU A N 1
ATOM 861 C CA . LEU A 1 116 ? 5.280 -11.056 -2.677 1.00 79.81 116 LEU A CA 1
ATOM 862 C C . LEU A 1 116 ? 6.084 -9.814 -2.234 1.00 79.81 116 LEU A C 1
ATOM 864 O O . LEU A 1 116 ? 7.207 -9.660 -2.722 1.00 79.81 116 LEU A O 1
ATOM 868 N N . PRO A 1 117 ? 5.634 -8.975 -1.275 1.00 76.75 117 PRO A N 1
ATOM 869 C CA . PRO A 1 117 ? 6.472 -7.955 -0.648 1.00 76.75 117 PRO A CA 1
ATOM 870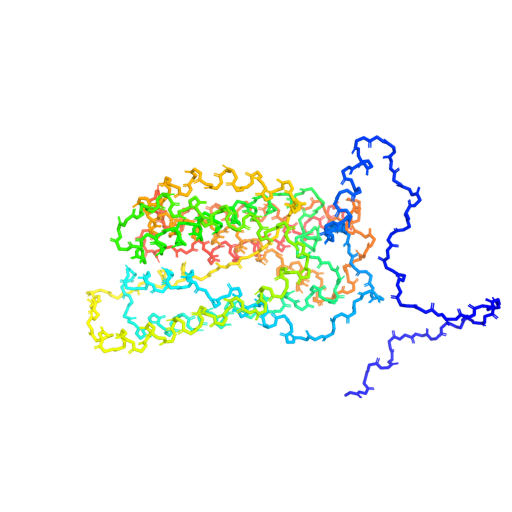 C C . PRO A 1 117 ? 7.741 -8.537 -0.022 1.00 76.75 117 PRO A C 1
ATOM 872 O O . PRO A 1 117 ? 8.798 -7.922 -0.154 1.00 76.75 117 PRO A O 1
ATOM 875 N N . ALA A 1 118 ? 7.689 -9.727 0.591 1.00 77.62 118 ALA A N 1
ATOM 876 C CA . ALA A 1 118 ? 8.879 -10.389 1.124 1.00 77.62 118 ALA A CA 1
ATOM 877 C C . ALA A 1 118 ? 9.896 -10.695 0.013 1.00 77.62 118 ALA A C 1
ATOM 879 O O . ALA A 1 118 ? 11.056 -10.296 0.138 1.00 77.62 118 ALA A O 1
ATOM 880 N N . TYR A 1 119 ? 9.475 -11.297 -1.105 1.00 83.19 119 TYR A N 1
ATOM 881 C CA . TYR A 1 119 ? 10.342 -11.524 -2.266 1.00 83.19 119 TYR A CA 1
ATOM 882 C C . TYR A 1 119 ? 10.923 -10.213 -2.820 1.00 83.19 119 TYR A C 1
ATOM 884 O O . TYR A 1 119 ? 12.145 -10.083 -2.956 1.00 83.19 119 TYR A O 1
ATOM 892 N N . MET A 1 120 ? 10.066 -9.215 -3.064 1.00 78.31 120 MET A N 1
ATOM 893 C CA . MET A 1 120 ? 10.459 -7.901 -3.588 1.00 78.31 120 MET A CA 1
ATOM 894 C C . MET A 1 120 ? 11.424 -7.169 -2.643 1.00 78.31 120 MET A C 1
ATOM 896 O O . MET A 1 120 ? 12.373 -6.531 -3.101 1.00 78.31 120 MET A O 1
ATOM 900 N N . SER A 1 121 ? 11.270 -7.331 -1.324 1.00 75.25 121 SER A N 1
ATOM 901 C CA . SER A 1 121 ? 12.193 -6.767 -0.332 1.00 75.25 121 SER A CA 1
ATOM 902 C C . SER A 1 121 ? 13.625 -7.297 -0.479 1.00 75.25 121 SER A C 1
ATOM 904 O O . SER A 1 121 ? 14.568 -6.570 -0.174 1.00 75.25 121 SER A O 1
ATOM 906 N N . THR A 1 122 ? 13.818 -8.506 -1.030 1.00 78.62 122 THR A N 1
ATOM 907 C CA . THR A 1 122 ? 15.160 -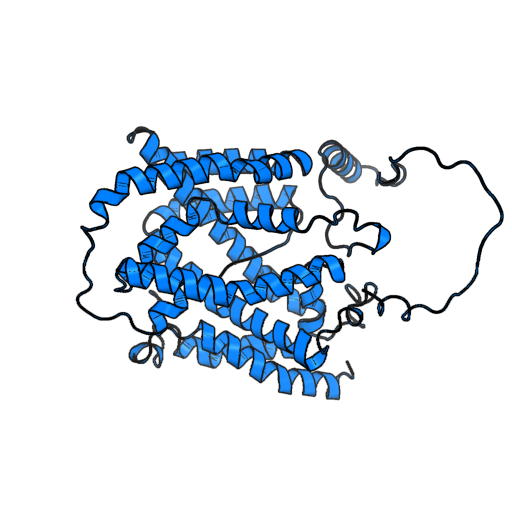9.053 -1.311 1.00 78.62 122 THR A CA 1
ATOM 908 C C . THR A 1 122 ? 15.827 -8.419 -2.533 1.00 78.62 122 THR A C 1
ATOM 910 O O . THR A 1 122 ? 17.056 -8.442 -2.637 1.00 78.62 122 THR A O 1
ATOM 913 N N . LEU A 1 123 ? 15.049 -7.830 -3.449 1.00 76.00 123 LEU A N 1
ATOM 914 C CA . LEU A 1 123 ? 15.574 -7.152 -4.636 1.00 76.00 123 LEU A CA 1
ATOM 915 C C . LEU A 1 123 ? 16.270 -5.839 -4.259 1.00 76.00 123 LEU A C 1
ATOM 917 O O . LEU A 1 123 ? 17.298 -5.506 -4.842 1.00 76.00 123 LEU A O 1
ATOM 921 N N . GLY A 1 124 ? 15.772 -5.127 -3.241 1.00 74.69 124 GLY A N 1
ATOM 922 C CA . GLY A 1 124 ? 16.364 -3.877 -2.749 1.00 74.69 124 GLY A CA 1
ATOM 923 C C . GLY A 1 124 ? 17.861 -3.995 -2.406 1.00 74.69 124 GLY A C 1
ATOM 924 O O . GLY A 1 124 ? 18.660 -3.284 -3.015 1.00 74.69 124 GLY A O 1
ATOM 925 N N . PRO A 1 125 ? 18.279 -4.900 -1.499 1.00 73.06 125 PRO A N 1
ATOM 926 C CA . PRO A 1 125 ? 19.691 -5.114 -1.160 1.00 73.06 125 PRO A CA 1
ATOM 927 C C . PRO A 1 125 ? 20.549 -5.659 -2.315 1.00 73.06 125 PRO A C 1
ATOM 929 O O . PRO A 1 125 ? 21.707 -5.263 -2.461 1.00 73.06 125 PRO A O 1
ATOM 932 N N . LYS A 1 126 ? 19.994 -6.541 -3.161 1.00 76.38 126 LYS A N 1
ATOM 933 C CA . LYS A 1 126 ? 20.709 -7.131 -4.311 1.00 76.38 126 LYS A CA 1
ATOM 934 C C . LYS A 1 126 ? 20.985 -6.111 -5.410 1.00 76.38 126 LYS A C 1
ATOM 936 O O . LYS A 1 126 ? 22.088 -6.058 -5.947 1.00 76.38 126 LYS A O 1
ATOM 941 N N . ILE A 1 127 ? 19.992 -5.288 -5.731 1.00 80.38 127 ILE A N 1
ATOM 942 C CA . ILE A 1 127 ? 20.052 -4.324 -6.830 1.00 80.38 127 ILE A CA 1
ATOM 943 C C . ILE A 1 127 ? 20.574 -2.965 -6.334 1.00 80.38 127 ILE A C 1
ATOM 945 O O . ILE A 1 127 ? 21.077 -2.188 -7.129 1.00 80.38 127 ILE A O 1
ATOM 949 N N . GLY A 1 128 ? 20.491 -2.638 -5.042 1.00 71.69 128 GLY A N 1
ATOM 950 C CA . GLY A 1 128 ? 20.878 -1.319 -4.512 1.00 71.69 128 GLY A CA 1
ATOM 951 C C . GLY A 1 128 ? 19.935 -0.178 -4.929 1.00 71.69 128 GLY A C 1
ATOM 952 O O . GLY A 1 128 ? 20.218 0.989 -4.666 1.00 71.69 128 GLY A O 1
ATOM 953 N N . MET A 1 129 ? 18.805 -0.494 -5.573 1.00 73.19 129 MET A N 1
ATOM 954 C CA . MET A 1 129 ? 17.803 0.464 -6.051 1.00 73.19 129 MET A CA 1
ATOM 955 C C . MET A 1 129 ? 16.489 0.328 -5.282 1.00 73.19 129 MET A C 1
ATOM 957 O O . MET A 1 129 ? 16.063 -0.774 -4.941 1.00 73.19 129 MET A O 1
ATOM 961 N N . ARG A 1 130 ? 15.794 1.450 -5.051 1.00 74.12 130 ARG A N 1
ATOM 962 C CA . ARG A 1 130 ? 14.470 1.447 -4.394 1.00 74.12 130 ARG A CA 1
ATOM 963 C C . ARG A 1 130 ? 13.374 1.024 -5.371 1.00 74.12 130 ARG A C 1
ATOM 965 O O . ARG A 1 130 ? 13.490 1.307 -6.559 1.00 74.12 130 ARG A O 1
ATOM 972 N N . GLN A 1 131 ? 12.284 0.438 -4.875 1.00 71.38 131 GLN A N 1
ATOM 973 C CA . GLN A 1 131 ? 11.233 -0.160 -5.713 1.00 71.38 131 GLN A CA 1
ATOM 974 C C . GLN A 1 131 ? 10.681 0.784 -6.800 1.00 71.38 131 GLN A C 1
ATOM 976 O O . GLN A 1 131 ? 10.629 0.413 -7.966 1.00 71.38 131 GLN A O 1
ATOM 981 N N . MET A 1 132 ? 10.385 2.046 -6.465 1.00 74.00 132 MET A N 1
ATOM 982 C CA . MET A 1 132 ? 9.893 3.034 -7.447 1.00 74.00 132 MET A CA 1
ATOM 983 C C . MET A 1 132 ? 10.945 3.472 -8.487 1.00 74.00 132 MET A C 1
ATOM 985 O O . MET A 1 132 ? 10.593 4.031 -9.520 1.00 74.00 132 MET A O 1
ATOM 989 N N . ILE A 1 133 ? 12.235 3.216 -8.240 1.00 74.38 133 ILE A N 1
ATOM 990 C CA . ILE A 1 133 ? 13.306 3.380 -9.238 1.00 74.38 133 ILE A CA 1
ATOM 991 C C . ILE A 1 133 ? 13.387 2.122 -10.108 1.00 74.38 133 ILE A C 1
ATOM 993 O O . ILE A 1 133 ? 13.476 2.240 -11.324 1.00 74.38 133 ILE A O 1
ATOM 997 N N . GLN A 1 134 ? 13.270 0.926 -9.517 1.00 77.12 134 GLN A N 1
ATOM 998 C CA . GLN A 1 134 ? 13.170 -0.330 -10.274 1.00 77.12 134 GLN A CA 1
ATOM 999 C C . GLN A 1 134 ? 11.962 -0.315 -11.231 1.00 77.12 134 GLN A C 1
ATOM 1001 O O . GLN A 1 134 ? 12.061 -0.803 -12.352 1.00 77.12 134 GLN A O 1
ATOM 1006 N N . ALA A 1 135 ? 10.855 0.327 -10.849 1.00 81.75 135 ALA A N 1
ATOM 1007 C CA . ALA A 1 135 ? 9.675 0.499 -11.697 1.00 81.75 135 ALA A CA 1
ATOM 1008 C C . ALA A 1 135 ? 9.940 1.271 -13.007 1.00 81.75 135 ALA A C 1
ATOM 1010 O O . ALA A 1 135 ? 9.211 1.075 -13.978 1.00 81.75 135 ALA A O 1
ATOM 1011 N N . ARG A 1 136 ? 11.008 2.085 -13.093 1.00 81.94 136 ARG A N 1
ATOM 1012 C CA . ARG A 1 136 ? 11.439 2.738 -14.350 1.00 81.94 136 ARG A CA 1
ATOM 1013 C C . ARG A 1 136 ? 11.793 1.732 -15.444 1.00 81.94 136 ARG A C 1
ATOM 1015 O O . ARG A 1 136 ? 11.655 2.036 -16.623 1.00 81.94 136 ARG A O 1
ATOM 1022 N N . PHE A 1 137 ? 12.226 0.531 -15.067 1.00 82.94 137 PHE A N 1
ATOM 1023 C CA . PHE A 1 137 ? 12.575 -0.531 -16.008 1.00 82.94 137 PHE A CA 1
ATOM 1024 C C . PHE A 1 137 ? 11.346 -1.201 -16.651 1.00 82.94 137 PHE A C 1
ATOM 1026 O O . PHE A 1 137 ? 11.519 -1.919 -17.633 1.00 82.94 137 PHE A O 1
ATOM 1033 N N . SER A 1 138 ? 10.132 -0.934 -16.144 1.00 83.88 138 SER A N 1
ATOM 1034 C CA . SER A 1 138 ? 8.844 -1.368 -16.721 1.00 83.88 138 SER A CA 1
ATOM 1035 C C . SER A 1 138 ? 8.045 -0.186 -17.292 1.00 83.88 138 SER A C 1
ATOM 1037 O O . SER A 1 138 ? 7.556 -0.254 -18.416 1.00 83.88 138 SER A O 1
ATOM 1039 N N . TYR A 1 139 ? 7.937 0.906 -16.523 1.00 80.62 139 TYR A N 1
ATOM 1040 C CA . TYR A 1 139 ? 7.140 2.110 -16.814 1.00 80.62 139 TYR A CA 1
ATOM 1041 C C . TYR A 1 139 ? 7.943 3.266 -17.443 1.00 80.62 139 TYR A C 1
ATOM 1043 O O . TYR A 1 139 ? 7.413 4.362 -17.616 1.00 80.62 139 TYR A O 1
ATOM 1051 N N . GLY A 1 140 ? 9.217 3.064 -17.777 1.00 82.00 140 GLY A N 1
ATOM 1052 C CA . GLY A 1 140 ? 10.078 4.096 -18.361 1.00 82.00 140 GLY A CA 1
ATOM 1053 C C . GLY A 1 140 ? 10.437 5.247 -17.414 1.00 82.00 140 GLY A C 1
ATOM 1054 O O . GLY A 1 140 ? 9.986 5.314 -16.269 1.00 82.00 140 GLY A O 1
ATOM 1055 N N . LYS A 1 141 ? 11.262 6.193 -17.891 1.00 75.81 141 LYS A N 1
ATOM 1056 C CA . LYS A 1 141 ? 11.700 7.350 -17.078 1.00 75.81 141 LYS A CA 1
ATOM 1057 C C . LYS A 1 141 ? 10.544 8.288 -16.705 1.00 75.81 141 LYS A C 1
ATOM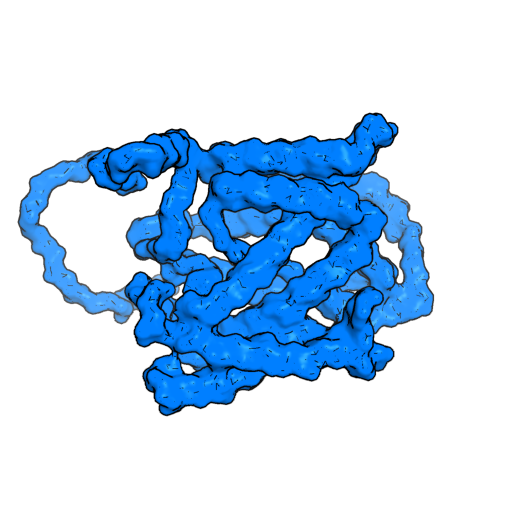 1059 O O . LYS A 1 141 ? 10.530 8.818 -15.598 1.00 75.81 141 LYS A O 1
ATOM 1064 N N . TRP A 1 142 ? 9.599 8.494 -17.624 1.00 76.38 142 TRP A N 1
ATOM 1065 C CA . TRP A 1 142 ? 8.545 9.506 -17.492 1.00 76.38 142 TRP A CA 1
ATOM 1066 C C . TRP A 1 142 ? 7.203 8.923 -17.048 1.00 76.38 142 TRP A C 1
ATOM 1068 O O . TRP A 1 142 ? 6.603 9.440 -16.106 1.00 76.38 142 TRP A O 1
ATOM 1078 N N . ALA A 1 143 ? 6.753 7.826 -17.666 1.00 79.88 143 ALA A N 1
ATOM 1079 C CA . ALA A 1 143 ? 5.449 7.221 -17.384 1.00 79.88 143 ALA A CA 1
ATOM 1080 C C . ALA A 1 143 ? 5.340 6.664 -15.947 1.00 79.88 143 ALA A C 1
ATOM 1082 O O . ALA A 1 143 ? 4.263 6.720 -15.354 1.00 79.88 143 ALA A O 1
ATOM 1083 N N . VAL A 1 144 ? 6.458 6.268 -15.321 1.00 80.38 144 VAL A N 1
ATOM 1084 C CA . VAL A 1 144 ? 6.518 5.899 -13.889 1.00 80.38 144 VAL A CA 1
ATOM 1085 C C . VAL A 1 144 ? 6.050 7.016 -12.939 1.00 80.38 144 VAL A C 1
ATOM 1087 O O . VAL A 1 144 ? 5.707 6.744 -11.791 1.00 80.38 144 VAL A O 1
ATOM 1090 N N . SER A 1 145 ? 5.992 8.273 -13.391 1.00 73.00 145 SER A N 1
ATOM 1091 C CA . SER A 1 145 ? 5.508 9.391 -12.569 1.00 73.00 145 SER A CA 1
ATOM 1092 C C . SER A 1 145 ? 4.050 9.206 -12.135 1.00 73.00 145 SER A C 1
ATOM 1094 O O . SER A 1 145 ? 3.688 9.638 -11.045 1.00 73.00 145 SER A O 1
ATOM 1096 N N . ILE A 1 146 ? 3.226 8.523 -12.940 1.00 81.19 146 ILE A N 1
ATOM 1097 C CA . ILE A 1 146 ? 1.813 8.256 -12.629 1.00 81.19 146 ILE A CA 1
ATOM 1098 C C . ILE A 1 146 ? 1.677 7.353 -11.384 1.00 81.19 146 ILE A C 1
ATOM 1100 O O . ILE A 1 146 ? 1.105 7.819 -10.396 1.00 81.19 146 ILE A O 1
ATOM 1104 N N . PRO A 1 147 ? 2.240 6.123 -11.339 1.00 80.38 147 PRO A N 1
ATOM 1105 C CA . PRO A 1 147 ? 2.196 5.309 -10.123 1.00 80.38 147 PRO A CA 1
ATOM 1106 C C . PRO A 1 147 ? 2.946 5.945 -8.941 1.00 80.38 147 PRO A C 1
ATOM 1108 O O . PRO A 1 147 ? 2.558 5.716 -7.801 1.00 80.38 147 PRO A O 1
ATOM 1111 N N . ILE A 1 148 ? 3.960 6.796 -9.163 1.00 75.56 148 ILE A N 1
ATOM 1112 C CA . ILE A 1 148 ? 4.578 7.578 -8.072 1.00 75.56 148 ILE A CA 1
ATOM 1113 C C . ILE A 1 148 ? 3.563 8.537 -7.426 1.00 75.56 148 ILE A C 1
ATOM 1115 O O . ILE A 1 148 ? 3.481 8.582 -6.198 1.00 75.56 148 ILE A O 1
ATOM 1119 N N . LEU A 1 149 ? 2.765 9.265 -8.214 1.00 74.75 149 LEU A N 1
ATOM 1120 C CA . LEU A 1 149 ? 1.748 10.189 -7.694 1.00 74.75 149 LEU A CA 1
ATOM 1121 C C . LEU A 1 149 ? 0.602 9.458 -6.972 1.00 74.75 149 LEU A C 1
ATOM 1123 O O . LEU A 1 149 ? 0.194 9.887 -5.892 1.00 74.75 149 LEU A O 1
ATOM 1127 N N . LEU A 1 150 ? 0.125 8.330 -7.509 1.00 80.75 150 LEU A N 1
ATOM 1128 C CA . LEU A 1 150 ? -0.904 7.502 -6.856 1.00 80.75 150 LEU A CA 1
ATOM 1129 C C . LEU A 1 150 ? -0.409 6.927 -5.517 1.00 80.75 150 LEU A C 1
ATOM 1131 O O . LEU A 1 150 ? -1.118 6.960 -4.506 1.00 80.75 150 LEU A O 1
ATOM 1135 N N . ASN A 1 151 ? 0.852 6.496 -5.469 1.00 78.12 151 ASN A N 1
ATOM 1136 C CA . ASN A 1 151 ? 1.500 6.039 -4.244 1.00 78.12 151 ASN A CA 1
ATOM 1137 C C . ASN A 1 151 ? 1.694 7.174 -3.218 1.00 78.12 151 ASN A C 1
ATOM 1139 O O . ASN A 1 151 ? 1.550 6.963 -2.017 1.00 78.12 151 ASN A O 1
ATOM 1143 N N . MET A 1 152 ? 1.961 8.408 -3.656 1.00 71.06 152 MET A N 1
ATOM 1144 C CA . MET A 1 152 ? 2.005 9.568 -2.753 1.00 71.06 152 MET A CA 1
ATOM 1145 C C . MET A 1 152 ? 0.640 9.876 -2.129 1.00 71.06 152 MET A C 1
ATOM 1147 O O . MET A 1 152 ? 0.569 10.126 -0.923 1.00 71.06 152 MET A O 1
ATOM 1151 N N . ALA A 1 153 ? -0.437 9.847 -2.920 1.00 74.88 153 ALA A N 1
ATOM 1152 C CA . ALA A 1 153 ? -1.798 10.031 -2.414 1.00 74.88 153 ALA A CA 1
ATOM 1153 C C . ALA A 1 153 ? -2.156 8.940 -1.388 1.00 74.88 153 ALA A C 1
ATOM 1155 O O . ALA A 1 153 ? -2.650 9.244 -0.303 1.00 74.88 153 ALA A O 1
ATOM 1156 N N . THR A 1 154 ? -1.778 7.694 -1.686 1.00 77.88 154 THR A N 1
ATOM 1157 C CA . THR A 1 154 ? -1.888 6.532 -0.790 1.00 77.88 154 THR A CA 1
ATOM 1158 C C . THR A 1 154 ? -1.171 6.765 0.548 1.00 77.88 154 THR A C 1
ATOM 1160 O O . THR A 1 154 ? -1.757 6.599 1.615 1.00 77.88 154 THR A O 1
ATOM 1163 N N . LEU A 1 155 ? 0.080 7.231 0.542 1.00 74.25 155 LEU A N 1
ATOM 1164 C CA . LEU A 1 155 ? 0.798 7.527 1.791 1.00 74.25 155 LEU A CA 1
ATOM 1165 C C . LEU A 1 155 ? 0.175 8.691 2.569 1.00 74.25 155 LEU A C 1
ATOM 1167 O O . LEU A 1 155 ? 0.101 8.640 3.794 1.00 74.25 155 LEU A O 1
ATOM 1171 N N . THR A 1 156 ? -0.308 9.716 1.866 1.00 76.12 156 THR A N 1
ATOM 1172 C CA . THR A 1 156 ? -0.970 10.872 2.488 1.00 76.12 156 THR A CA 1
ATOM 1173 C C . THR A 1 156 ? -2.254 10.449 3.205 1.00 76.12 156 THR A C 1
ATOM 1175 O O . THR A 1 156 ? -2.482 10.869 4.338 1.00 76.12 156 THR A O 1
ATOM 1178 N N . GLY A 1 157 ? -3.061 9.573 2.599 1.00 76.19 157 GLY A N 1
ATOM 1179 C CA . GLY A 1 157 ? -4.268 9.041 3.233 1.00 76.19 157 GLY A CA 1
ATOM 1180 C C . GLY A 1 157 ? -3.978 8.123 4.426 1.00 76.19 157 GLY A C 1
ATOM 1181 O O . GLY A 1 157 ? -4.635 8.258 5.455 1.00 76.19 157 GLY A O 1
ATOM 1182 N N . PHE A 1 158 ? -2.929 7.292 4.384 1.00 78.06 158 PHE A N 1
ATOM 1183 C CA . PHE A 1 158 ? -2.500 6.551 5.581 1.00 78.06 158 PHE A CA 1
ATOM 1184 C C . PHE A 1 158 ? -2.017 7.478 6.710 1.00 78.06 158 PHE A C 1
ATOM 1186 O O . PHE A 1 158 ? -2.349 7.237 7.871 1.00 78.06 158 PHE A O 1
ATOM 1193 N N . CYS A 1 159 ? -1.312 8.574 6.399 1.00 79.19 159 CYS A N 1
ATOM 1194 C CA . CYS A 1 159 ? -0.992 9.607 7.393 1.00 79.19 159 CYS A CA 1
ATOM 1195 C C . CYS A 1 159 ? -2.257 10.263 7.975 1.00 79.19 159 CYS A C 1
ATOM 1197 O O . CYS A 1 159 ? -2.319 10.476 9.186 1.00 79.19 159 CYS A O 1
ATOM 1199 N N . ILE A 1 160 ? -3.271 10.536 7.145 1.00 79.31 160 ILE A N 1
ATOM 1200 C CA . ILE A 1 160 ? -4.574 11.061 7.584 1.00 79.31 160 ILE A CA 1
ATOM 1201 C C . ILE A 1 160 ? -5.241 10.101 8.571 1.00 79.31 160 ILE A C 1
ATOM 1203 O O . ILE A 1 160 ? -5.624 10.528 9.662 1.00 79.31 160 ILE A O 1
ATOM 1207 N N . ILE A 1 161 ? -5.330 8.817 8.215 1.00 79.44 161 ILE A N 1
ATOM 1208 C CA . ILE A 1 161 ? -5.933 7.756 9.030 1.00 79.44 161 ILE A CA 1
ATOM 1209 C C . ILE A 1 161 ? -5.191 7.611 10.363 1.00 79.44 161 ILE A C 1
ATOM 1211 O O . ILE A 1 161 ? -5.820 7.658 11.417 1.00 79.44 161 ILE A O 1
ATOM 1215 N N . MET A 1 162 ? -3.857 7.514 10.349 1.00 80.38 162 MET A N 1
ATOM 1216 C CA . MET A 1 162 ? -3.061 7.404 11.578 1.00 80.38 162 MET A CA 1
ATOM 1217 C C . MET A 1 162 ? -3.200 8.633 12.490 1.00 80.38 162 MET A C 1
ATOM 1219 O O . MET A 1 162 ? -3.257 8.477 13.710 1.00 80.38 162 MET A O 1
ATOM 1223 N N . ALA A 1 163 ? -3.310 9.841 11.927 1.00 82.25 163 ALA A N 1
ATOM 1224 C CA . ALA A 1 163 ? -3.560 11.053 12.706 1.00 82.25 163 ALA A CA 1
ATOM 1225 C C . ALA A 1 163 ? -4.966 11.061 13.340 1.00 82.25 163 ALA A C 1
ATOM 1227 O O . ALA A 1 163 ? -5.094 11.439 14.506 1.00 82.25 163 ALA A O 1
ATOM 1228 N N . VAL A 1 164 ? -6.000 10.601 12.619 1.00 84.56 164 VAL A N 1
ATOM 1229 C CA . VAL A 1 164 ? -7.369 10.438 13.155 1.00 84.56 164 VAL A CA 1
ATOM 1230 C C . VAL A 1 164 ? -7.394 9.414 14.288 1.00 84.56 164 VAL A C 1
ATOM 1232 O O . VAL A 1 164 ? -7.826 9.755 15.388 1.00 84.56 164 VAL A O 1
ATOM 1235 N N . ILE A 1 165 ? -6.858 8.211 14.058 1.00 83.56 165 ILE A N 1
ATOM 1236 C CA . ILE A 1 165 ? -6.773 7.132 15.057 1.00 83.56 165 ILE A CA 1
ATOM 1237 C C . ILE A 1 165 ? -6.036 7.617 16.315 1.00 83.56 165 ILE A C 1
ATOM 1239 O O . ILE A 1 165 ? -6.536 7.465 17.430 1.00 83.56 165 ILE A O 1
ATOM 1243 N N . GLY A 1 166 ? -4.868 8.247 16.153 1.00 84.19 166 GLY A N 1
ATOM 1244 C CA . GLY A 1 166 ? -4.087 8.770 17.276 1.00 84.19 166 GLY A CA 1
ATOM 1245 C C . GLY A 1 166 ? -4.809 9.883 18.043 1.00 84.19 166 GLY A C 1
ATOM 1246 O O . GLY A 1 166 ? -4.776 9.910 19.273 1.00 84.19 166 GLY A O 1
ATOM 1247 N N . GLY A 1 167 ? -5.500 10.783 17.338 1.00 86.25 167 GLY A N 1
ATOM 1248 C CA . GLY A 1 167 ? -6.259 11.869 17.957 1.00 86.25 167 GLY A CA 1
ATOM 1249 C C . GLY A 1 167 ? -7.516 11.405 18.696 1.00 86.25 167 GLY A C 1
ATOM 1250 O O . GLY A 1 167 ? -7.803 11.900 19.788 1.00 86.25 167 GLY A O 1
ATOM 1251 N N . GLN A 1 168 ? -8.230 10.419 18.149 1.00 85.38 168 GLN A N 1
ATOM 1252 C CA . GLN A 1 168 ? -9.341 9.741 18.823 1.00 85.38 168 GLN A CA 1
ATOM 1253 C C . GLN A 1 168 ? -8.852 8.983 20.067 1.00 85.38 168 GLN A C 1
ATOM 1255 O O . GLN A 1 168 ? -9.462 9.108 21.126 1.00 85.38 168 GLN A O 1
ATOM 1260 N N . CYS A 1 169 ? -7.710 8.291 19.980 1.00 85.38 169 CYS A N 1
ATOM 1261 C CA . CYS A 1 169 ? -7.076 7.624 21.121 1.00 85.38 169 CYS A CA 1
ATOM 1262 C C . CYS A 1 169 ? -6.767 8.607 22.263 1.00 85.38 169 CYS A C 1
ATOM 1264 O O . CYS A 1 169 ? -7.155 8.379 23.408 1.00 85.38 169 CYS A O 1
ATOM 1266 N N . LEU A 1 170 ? -6.135 9.744 21.950 1.00 87.50 170 LEU A N 1
ATOM 1267 C CA . LEU A 1 170 ? -5.784 10.754 22.952 1.00 87.50 170 LEU A CA 1
ATOM 1268 C C . LEU A 1 170 ? -7.027 11.389 23.607 1.00 87.50 170 LEU A C 1
ATOM 1270 O O . LEU A 1 170 ? -7.029 11.624 24.813 1.00 87.50 170 LEU A O 1
ATOM 1274 N N . SER A 1 171 ? -8.090 11.614 22.829 1.00 86.88 171 SER A N 1
ATOM 1275 C CA . SER A 1 171 ? -9.394 12.099 23.308 1.00 86.88 171 SER A CA 1
ATOM 1276 C C . SER A 1 171 ? -10.090 11.095 24.244 1.00 86.88 171 SER A C 1
ATOM 1278 O O . SER A 1 171 ? -10.624 11.485 25.285 1.00 86.88 171 SER A O 1
ATOM 1280 N N . ALA A 1 172 ? -10.018 9.796 23.931 1.00 84.50 172 ALA A N 1
ATOM 1281 C CA . ALA A 1 172 ? -10.557 8.729 24.774 1.00 84.50 172 ALA A CA 1
ATOM 1282 C C . ALA A 1 172 ? -9.790 8.598 26.104 1.00 84.50 172 ALA A C 1
ATOM 1284 O O . ALA A 1 172 ? -10.404 8.548 27.170 1.00 84.50 172 ALA A O 1
ATOM 1285 N N . VAL A 1 173 ? -8.452 8.613 26.063 1.00 86.31 173 VAL A N 1
ATOM 1286 C CA . VAL A 1 173 ? -7.599 8.530 27.266 1.00 86.31 173 VAL A CA 1
ATOM 1287 C C 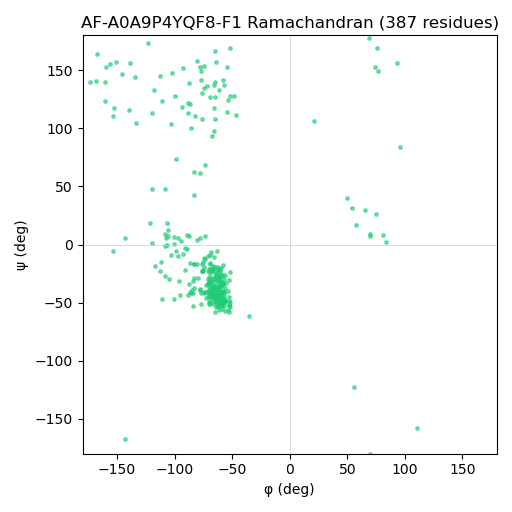. VAL A 1 173 ? -7.767 9.753 28.177 1.00 86.31 173 VAL A C 1
ATOM 1289 O O . VAL A 1 173 ? -7.645 9.628 29.393 1.00 86.31 173 VAL A O 1
ATOM 1292 N N . SER A 1 174 ? -8.092 10.928 27.629 1.00 84.44 174 SER A N 1
ATOM 1293 C CA . SER A 1 174 ? -8.300 12.147 28.422 1.00 84.44 174 SER A CA 1
ATOM 1294 C C . SER A 1 174 ? -9.687 12.245 29.084 1.00 84.44 174 SER A C 1
ATOM 1296 O O . SER A 1 174 ? -10.002 13.268 29.701 1.00 84.44 174 SER A O 1
ATOM 1298 N N . GLY A 1 175 ? -10.534 11.215 28.959 1.00 77.75 175 GLY A N 1
ATOM 1299 C CA . GLY A 1 175 ? -11.863 11.175 29.577 1.00 77.75 175 GLY A CA 1
ATOM 1300 C C . GLY A 1 175 ? -12.833 12.225 29.025 1.00 77.75 175 GLY A C 1
ATOM 1301 O O . GLY A 1 175 ? -13.679 12.722 29.763 1.00 77.75 175 GLY A O 1
ATOM 1302 N N . GLY A 1 176 ? -12.680 12.618 27.755 1.00 69.62 176 GLY A N 1
ATOM 1303 C CA . GLY A 1 176 ? -13.526 13.626 27.103 1.00 69.62 176 GLY A CA 1
ATOM 1304 C C . GLY A 1 176 ? -13.124 15.086 27.350 1.00 69.62 176 GLY A C 1
ATOM 1305 O O . GLY A 1 176 ? -13.772 15.990 26.828 1.00 69.62 176 GLY A O 1
ATOM 1306 N N . THR A 1 177 ? -12.039 15.348 28.088 1.00 82.31 177 THR A N 1
ATOM 1307 C CA . THR A 1 177 ? -11.501 16.717 28.272 1.00 82.31 177 THR A CA 1
ATOM 1308 C C . THR A 1 177 ? -10.890 17.317 26.999 1.00 82.31 177 THR A C 1
ATOM 1310 O O . THR A 1 177 ? -10.774 18.536 26.887 1.00 82.31 177 THR A O 1
ATOM 1313 N N . LEU A 1 178 ? -10.502 16.478 26.033 1.00 85.31 178 LEU A N 1
ATOM 1314 C CA . LEU A 1 178 ? -9.962 16.869 24.733 1.00 85.31 178 LEU A CA 1
ATOM 1315 C C . LEU A 1 178 ? -10.899 16.364 23.638 1.00 85.31 178 LEU A C 1
ATOM 1317 O O . LEU A 1 178 ? -11.267 15.190 23.629 1.00 85.31 178 LEU A O 1
ATOM 1321 N N . SER A 1 179 ? -11.243 17.220 22.674 1.00 88.56 179 SER A N 1
ATOM 1322 C CA . SER A 1 179 ? -11.950 16.778 21.469 1.00 88.56 179 SER A CA 1
ATOM 1323 C C . SER A 1 179 ? -11.003 16.031 20.526 1.00 88.56 179 SER A C 1
ATOM 1325 O O . SER A 1 179 ? -9.797 16.295 20.494 1.00 88.56 179 SER A O 1
ATOM 1327 N N . SER A 1 180 ? -11.544 15.133 19.700 1.00 85.44 180 SER A N 1
ATOM 1328 C CA . SER A 1 180 ? -10.749 14.369 18.727 1.00 85.44 180 SER A CA 1
ATOM 1329 C C . SER A 1 180 ? -9.982 15.281 17.761 1.00 85.44 180 SER A C 1
ATOM 1331 O O . SER A 1 180 ? -8.846 14.978 17.415 1.00 85.44 180 SER A O 1
ATOM 1333 N N . ALA A 1 181 ? -10.542 16.444 17.400 1.00 86.06 181 ALA A N 1
ATOM 1334 C CA . ALA A 1 181 ? -9.864 17.451 16.582 1.00 86.06 181 ALA A CA 1
ATOM 1335 C C . ALA A 1 181 ? -8.606 18.028 17.264 1.00 86.06 181 ALA A C 1
ATOM 1337 O O . ALA A 1 181 ? -7.560 18.139 16.626 1.00 86.06 181 ALA A O 1
ATOM 1338 N N . VAL A 1 182 ? -8.669 18.339 18.565 1.00 88.19 182 VAL A N 1
ATOM 1339 C CA . VAL A 1 182 ? -7.490 18.780 19.336 1.00 88.19 182 VAL A CA 1
ATOM 1340 C C . VAL A 1 182 ? -6.470 17.643 19.451 1.00 88.19 182 VAL A C 1
ATOM 1342 O O . VAL A 1 182 ? -5.274 17.873 19.271 1.00 88.19 182 VAL A O 1
ATOM 1345 N N . GLY A 1 183 ? -6.934 16.406 19.655 1.00 86.94 183 GLY A N 1
ATOM 1346 C CA . GLY A 1 183 ? -6.080 15.217 19.647 1.00 86.94 183 GLY A CA 1
ATOM 1347 C C . GLY A 1 183 ? -5.316 15.032 18.329 1.00 86.94 183 GLY A C 1
ATOM 1348 O O . GLY A 1 183 ? -4.103 14.822 18.353 1.00 86.94 183 GLY A O 1
ATOM 1349 N N . ILE A 1 184 ? -5.999 15.174 17.185 1.00 87.81 184 ILE A N 1
ATOM 1350 C CA . ILE A 1 184 ? -5.403 15.102 15.839 1.00 87.81 184 ILE A CA 1
ATOM 1351 C C . ILE A 1 184 ? -4.277 16.132 15.705 1.00 87.81 184 ILE A C 1
ATOM 1353 O O . ILE A 1 184 ? -3.177 15.781 15.276 1.00 87.81 184 ILE A O 1
ATOM 1357 N N . VAL A 1 185 ? -4.518 17.387 16.102 1.00 89.75 185 VAL A N 1
ATOM 1358 C CA . VAL A 1 185 ? -3.516 18.465 16.026 1.00 89.75 185 VAL A CA 1
ATOM 1359 C C . VAL A 1 185 ? -2.282 18.139 16.875 1.00 89.75 185 VAL A C 1
ATOM 1361 O O . VAL A 1 185 ? -1.162 18.247 16.375 1.00 89.75 185 VAL A O 1
ATOM 1364 N N . ILE A 1 186 ? -2.466 17.676 18.118 1.00 89.69 186 ILE A N 1
ATOM 1365 C CA . ILE A 1 186 ? -1.362 17.307 19.022 1.00 89.69 186 ILE A CA 1
ATOM 1366 C C . ILE A 1 186 ? -0.508 16.183 18.415 1.00 89.69 186 ILE A C 1
ATOM 1368 O O . ILE A 1 186 ? 0.707 16.340 18.275 1.00 89.69 186 ILE A O 1
ATOM 1372 N N . VAL A 1 187 ? -1.129 15.071 18.007 1.00 87.44 187 VAL A N 1
ATOM 1373 C CA . VAL A 1 187 ? -0.425 13.909 17.426 1.00 87.44 187 VAL A CA 1
ATOM 1374 C C . VAL A 1 187 ? 0.314 14.288 16.143 1.00 87.44 187 VAL A C 1
ATOM 1376 O O . VAL A 1 187 ? 1.459 13.880 15.933 1.00 87.44 187 VAL A O 1
ATOM 1379 N N . THR A 1 188 ? -0.306 15.120 15.309 1.00 84.25 188 THR A N 1
ATOM 1380 C CA . THR A 1 188 ? 0.259 15.587 14.038 1.00 84.25 188 THR A CA 1
ATOM 1381 C C . THR A 1 188 ? 1.493 16.476 14.254 1.00 84.25 188 THR A C 1
ATOM 1383 O O . THR A 1 188 ? 2.511 16.290 13.583 1.00 84.25 188 THR A O 1
ATOM 1386 N N . ILE A 1 189 ? 1.460 17.390 15.232 1.00 88.06 189 ILE A N 1
ATOM 1387 C CA . ILE A 1 189 ? 2.609 18.245 15.585 1.00 88.06 189 ILE A CA 1
ATOM 1388 C C . ILE A 1 189 ? 3.756 17.417 16.183 1.00 88.06 189 ILE A C 1
ATOM 1390 O O . ILE A 1 189 ? 4.905 17.582 15.771 1.00 88.06 189 ILE A O 1
ATOM 1394 N N . LEU A 1 190 ? 3.466 16.494 17.107 1.00 87.50 190 LEU A N 1
ATOM 1395 C CA . LEU A 1 190 ? 4.485 15.617 17.703 1.00 87.50 190 LEU A CA 1
ATOM 1396 C C . LEU A 1 190 ? 5.169 14.737 16.643 1.00 87.50 190 LEU A C 1
ATOM 1398 O O . LEU A 1 190 ? 6.397 14.623 16.627 1.00 87.50 190 LEU A O 1
ATOM 1402 N N . SER A 1 191 ? 4.393 14.187 15.707 1.00 82.44 191 SER A N 1
ATOM 1403 C CA . SER A 1 191 ? 4.912 13.389 14.587 1.00 82.44 191 SER A CA 1
ATOM 1404 C C . SER A 1 191 ? 5.834 14.207 13.673 1.00 82.44 191 SER A C 1
ATOM 1406 O O . SER A 1 191 ? 6.879 13.714 13.238 1.00 82.44 191 SER A O 1
ATOM 1408 N N . LEU A 1 192 ? 5.502 15.481 13.424 1.00 81.81 192 LEU A N 1
ATOM 1409 C CA . LEU A 1 192 ? 6.349 16.389 12.648 1.00 81.81 192 LEU A CA 1
ATOM 1410 C C . LEU A 1 192 ? 7.702 16.640 13.336 1.00 81.81 192 LEU A C 1
ATOM 1412 O O . LEU A 1 192 ? 8.730 16.603 12.663 1.00 81.81 192 LEU A O 1
ATOM 1416 N N . VAL A 1 193 ? 7.730 16.838 14.659 1.00 81.25 193 VAL A N 1
ATOM 1417 C CA . VAL A 1 193 ? 8.983 17.022 15.425 1.00 81.25 193 VAL A CA 1
ATOM 1418 C C . VAL A 1 193 ? 9.893 15.792 15.309 1.00 81.25 193 VAL A C 1
ATOM 1420 O O . VAL A 1 193 ? 11.089 15.924 15.032 1.00 81.25 193 VAL A O 1
ATOM 1423 N N . ILE A 1 194 ? 9.335 14.583 15.431 1.00 74.88 194 ILE A N 1
ATOM 1424 C CA . ILE A 1 194 ? 10.100 13.335 15.266 1.00 74.88 194 ILE A CA 1
ATOM 1425 C C . ILE A 1 194 ? 10.652 13.225 13.833 1.00 74.88 194 ILE A C 1
ATOM 1427 O O . ILE A 1 194 ? 11.820 12.875 13.655 1.00 74.88 194 ILE A O 1
ATOM 1431 N N . SER A 1 195 ? 9.885 13.630 12.810 1.00 71.19 195 SER A N 1
ATOM 1432 C CA . SER A 1 195 ? 10.344 13.648 11.409 1.00 71.19 195 SER A CA 1
ATOM 1433 C C . SER A 1 195 ? 11.577 14.532 11.154 1.00 71.19 195 SER A C 1
ATOM 1435 O O . SER A 1 195 ? 12.247 14.327 10.137 1.00 71.19 195 SER A O 1
ATOM 1437 N N . PHE A 1 196 ? 11.889 15.496 12.026 1.00 70.00 196 PHE A N 1
ATOM 1438 C CA . PHE A 1 196 ? 13.088 16.340 11.928 1.00 70.00 196 PHE A CA 1
ATOM 1439 C C . PHE A 1 196 ? 14.295 15.816 12.712 1.00 70.00 196 PHE A C 1
ATOM 1441 O O . PHE A 1 196 ? 15.393 16.340 12.549 1.00 70.00 196 PHE A O 1
ATOM 1448 N N . SER A 1 197 ? 14.130 14.770 13.523 1.00 68.75 197 SER A N 1
ATOM 1449 C CA . SER A 1 197 ? 15.149 14.321 14.485 1.00 68.75 197 SER A CA 1
ATOM 1450 C C . SER A 1 197 ? 16.312 13.513 13.870 1.00 68.75 197 SER A C 1
ATOM 1452 O O . SER A 1 197 ? 17.175 13.010 14.587 1.00 68.75 197 SER A O 1
ATOM 1454 N N . GLY A 1 198 ? 16.368 13.394 12.539 1.00 62.44 198 GLY A N 1
ATOM 1455 C CA . GLY A 1 198 ? 17.450 12.723 11.811 1.00 62.44 198 GLY A CA 1
ATOM 1456 C C . GLY A 1 198 ? 17.411 11.187 11.862 1.00 62.44 198 GLY A C 1
ATOM 1457 O O . GLY A 1 198 ? 16.656 10.563 12.609 1.00 62.44 198 GLY A O 1
ATOM 1458 N N . PHE A 1 199 ? 18.246 10.554 11.033 1.00 61.00 199 PHE A N 1
ATOM 1459 C CA . PHE A 1 199 ? 18.205 9.104 10.783 1.00 61.00 199 PHE A CA 1
ATOM 1460 C C . PHE A 1 199 ? 18.478 8.244 12.032 1.00 61.00 199 PHE A C 1
ATOM 1462 O O . PHE A 1 199 ? 17.790 7.252 12.262 1.00 61.00 199 PHE A O 1
ATOM 1469 N N . LYS A 1 200 ? 19.450 8.639 12.870 1.00 64.81 200 LYS A N 1
ATOM 1470 C CA . LYS A 1 200 ? 19.839 7.879 14.074 1.00 64.81 200 LYS A CA 1
ATOM 1471 C C . LYS A 1 200 ? 18.730 7.846 15.133 1.00 64.81 200 LYS A C 1
ATOM 1473 O O . LYS A 1 200 ? 18.489 6.792 15.716 1.00 64.81 200 LYS A O 1
ATOM 1478 N N . VAL A 1 201 ? 18.048 8.973 15.365 1.00 69.56 201 VAL A N 1
ATOM 1479 C CA . VAL A 1 201 ? 16.929 9.043 16.322 1.00 69.56 201 VAL A CA 1
ATOM 1480 C C . VAL A 1 201 ? 15.727 8.279 15.783 1.00 69.56 201 VAL A C 1
ATOM 1482 O O . VAL A 1 201 ? 15.123 7.515 16.530 1.00 69.56 201 VAL A O 1
ATOM 1485 N N . LEU A 1 202 ? 15.429 8.414 14.484 1.00 68.56 202 LEU A N 1
ATOM 1486 C CA . LEU A 1 202 ? 14.334 7.687 13.847 1.00 68.56 202 LEU A CA 1
ATOM 1487 C C . LEU A 1 202 ? 14.509 6.166 13.976 1.00 68.56 202 LEU A C 1
ATOM 1489 O O . LEU A 1 202 ? 13.597 5.504 14.449 1.00 68.56 202 LEU A O 1
ATOM 1493 N N . HIS A 1 203 ? 15.686 5.616 13.662 1.00 66.38 203 HIS A N 1
ATOM 1494 C CA . HIS A 1 203 ? 15.932 4.175 13.808 1.00 66.38 203 HIS A CA 1
ATOM 1495 C C . HIS A 1 203 ? 15.946 3.690 15.265 1.00 66.38 203 HIS A C 1
ATOM 1497 O O . HIS A 1 203 ? 15.541 2.558 15.535 1.00 66.38 203 HIS A O 1
ATOM 1503 N N . LEU A 1 204 ? 16.383 4.515 16.225 1.00 71.25 204 LEU A N 1
ATOM 1504 C CA . LEU A 1 204 ? 16.268 4.163 17.643 1.00 71.25 204 LEU A CA 1
ATOM 1505 C C . LEU A 1 204 ? 14.799 4.156 18.096 1.00 71.25 204 LEU A C 1
ATOM 1507 O O . LEU A 1 204 ? 14.398 3.256 18.831 1.00 71.25 204 LEU A O 1
ATOM 1511 N N . TYR A 1 205 ? 13.998 5.113 17.623 1.00 74.25 205 TYR A N 1
ATOM 1512 C CA . TYR A 1 205 ? 12.558 5.161 17.858 1.00 74.25 205 TYR A CA 1
ATOM 1513 C C . TYR A 1 205 ? 11.851 3.956 17.220 1.00 74.25 205 TYR A C 1
ATOM 1515 O O . TYR A 1 205 ? 11.207 3.199 17.935 1.00 74.25 205 TYR A O 1
ATOM 1523 N N . GLU A 1 206 ? 12.048 3.694 15.925 1.00 67.62 206 GLU A N 1
ATOM 1524 C CA . GLU A 1 206 ? 11.486 2.539 15.198 1.00 67.62 206 GLU A CA 1
ATOM 1525 C C . GLU A 1 206 ? 11.869 1.189 15.832 1.00 67.62 206 GLU A C 1
ATOM 1527 O O . GLU A 1 206 ? 11.099 0.235 15.776 1.00 67.62 206 GLU A O 1
ATOM 1532 N N . LYS A 1 207 ? 13.033 1.084 16.486 1.00 69.62 207 LYS A N 1
ATOM 1533 C CA . LYS A 1 207 ? 13.419 -0.141 17.202 1.00 69.62 207 LYS A CA 1
ATOM 1534 C C . LYS A 1 207 ? 12.597 -0.391 18.476 1.00 69.62 207 LYS A C 1
ATOM 1536 O O . LYS A 1 207 ? 12.410 -1.549 18.840 1.00 69.62 207 LYS A O 1
ATOM 1541 N N . TRP A 1 208 ? 12.134 0.658 19.159 1.00 77.75 208 TRP A N 1
ATOM 1542 C CA . TRP A 1 208 ? 11.518 0.558 20.493 1.00 77.75 208 TRP A CA 1
ATOM 1543 C C . TRP A 1 208 ? 10.045 0.992 20.566 1.00 77.75 208 TRP A C 1
ATOM 1545 O O . TRP A 1 208 ? 9.354 0.593 21.500 1.00 77.75 208 TRP A O 1
ATOM 1555 N N . ALA A 1 209 ? 9.533 1.757 19.598 1.00 75.50 209 ALA A N 1
ATOM 1556 C CA . ALA A 1 209 ? 8.165 2.293 19.585 1.00 75.50 209 ALA A CA 1
ATOM 1557 C C . ALA A 1 209 ? 7.073 1.208 19.527 1.00 75.50 209 ALA A C 1
ATOM 1559 O O . ALA A 1 209 ? 5.944 1.419 19.975 1.00 75.50 209 ALA A O 1
ATOM 1560 N N . SER A 1 210 ? 7.415 0.021 19.025 1.00 75.75 210 SER A N 1
ATOM 1561 C CA . SER A 1 210 ? 6.538 -1.149 19.042 1.00 75.75 210 SER A CA 1
ATOM 1562 C C . SER A 1 210 ? 6.350 -1.743 20.438 1.00 75.75 210 SER A C 1
ATOM 1564 O O . SER A 1 210 ? 5.280 -2.273 20.713 1.00 75.75 210 SER A O 1
ATOM 1566 N N . ALA A 1 211 ? 7.325 -1.641 21.348 1.00 82.50 211 ALA A N 1
ATOM 1567 C CA . ALA A 1 211 ? 7.249 -2.325 22.641 1.00 82.50 211 ALA A CA 1
ATOM 1568 C C . ALA A 1 211 ? 6.081 -1.830 23.528 1.00 82.50 211 ALA A C 1
ATOM 1570 O O . ALA A 1 211 ? 5.311 -2.679 23.981 1.00 82.50 211 ALA A O 1
ATOM 1571 N N . PRO A 1 212 ? 5.844 -0.512 23.721 1.00 82.50 212 PRO A N 1
ATOM 1572 C CA . PRO A 1 212 ? 4.649 -0.030 24.420 1.00 82.50 212 PRO A CA 1
ATOM 1573 C C . PRO A 1 212 ? 3.346 -0.445 23.726 1.00 82.50 212 PRO A C 1
ATOM 1575 O O . PRO A 1 212 ? 2.396 -0.844 24.393 1.00 82.50 212 PRO A O 1
ATOM 1578 N N . SER A 1 213 ? 3.321 -0.402 22.390 1.00 80.56 213 SER A N 1
ATOM 1579 C CA . SER A 1 213 ? 2.153 -0.760 21.575 1.00 80.56 213 SER A CA 1
ATOM 1580 C C . SER A 1 213 ? 1.786 -2.241 21.723 1.00 80.56 213 SER A C 1
ATOM 1582 O O . SER A 1 213 ? 0.623 -2.570 21.938 1.00 80.56 213 SER A O 1
ATOM 1584 N N . VAL A 1 214 ? 2.776 -3.139 21.694 1.00 83.12 214 VAL A N 1
ATOM 1585 C CA . VAL A 1 214 ? 2.601 -4.584 21.917 1.00 83.12 214 VAL A CA 1
ATOM 1586 C C . VAL A 1 214 ? 2.142 -4.873 23.345 1.00 83.12 214 VAL A C 1
ATOM 1588 O O . VAL A 1 214 ? 1.225 -5.668 23.533 1.00 83.12 214 VAL A O 1
ATOM 1591 N N . ILE A 1 215 ? 2.719 -4.211 24.353 1.00 85.44 215 ILE A N 1
ATOM 1592 C CA . ILE A 1 215 ? 2.287 -4.367 25.752 1.00 85.44 215 ILE A CA 1
ATOM 1593 C C . ILE A 1 215 ? 0.822 -3.929 25.910 1.00 85.44 215 ILE A C 1
ATOM 1595 O O . ILE A 1 215 ? 0.028 -4.662 26.497 1.00 85.44 215 ILE A O 1
ATOM 1599 N N . ALA A 1 216 ? 0.441 -2.783 25.338 1.00 82.38 216 ALA A N 1
ATOM 1600 C CA . ALA A 1 216 ? -0.938 -2.299 25.360 1.00 82.38 216 ALA A CA 1
ATOM 1601 C C . ALA A 1 216 ? -1.907 -3.257 24.641 1.00 82.38 216 ALA A C 1
ATOM 1603 O O . ALA A 1 216 ? -2.974 -3.546 25.177 1.00 82.38 216 ALA A O 1
ATOM 1604 N N . LEU A 1 217 ? -1.522 -3.805 23.481 1.00 82.31 217 LEU A N 1
ATOM 1605 C CA . LEU A 1 217 ? -2.296 -4.816 22.748 1.00 82.31 217 LEU A CA 1
ATOM 1606 C C . LEU A 1 217 ? -2.499 -6.104 23.562 1.00 82.31 217 LEU A C 1
ATOM 1608 O O . LEU A 1 217 ? -3.610 -6.628 23.605 1.00 82.31 217 LEU A O 1
ATOM 1612 N N . ILE A 1 218 ? -1.458 -6.597 24.240 1.00 84.44 218 ILE A N 1
ATOM 1613 C CA . ILE A 1 218 ? -1.542 -7.790 25.100 1.00 84.44 218 ILE A CA 1
ATOM 1614 C C . ILE A 1 218 ? -2.477 -7.535 26.290 1.00 84.44 218 ILE A C 1
ATOM 1616 O O . ILE A 1 218 ? -3.319 -8.379 26.593 1.00 84.44 218 ILE A O 1
ATOM 1620 N N . ILE A 1 219 ? -2.378 -6.367 26.935 1.00 84.44 219 ILE A N 1
ATOM 1621 C CA . ILE A 1 219 ? -3.265 -5.984 28.046 1.00 84.44 219 ILE A CA 1
ATOM 1622 C C . ILE A 1 219 ? -4.714 -5.845 27.560 1.00 84.44 219 ILE A C 1
ATOM 1624 O O . ILE A 1 219 ? -5.619 -6.386 28.191 1.00 84.44 219 ILE A O 1
ATOM 1628 N N . ALA A 1 220 ? -4.945 -5.178 26.426 1.00 79.19 220 ALA A N 1
ATOM 1629 C CA . ALA A 1 220 ? -6.276 -5.024 25.841 1.00 79.19 220 ALA A CA 1
ATOM 1630 C C . ALA A 1 220 ? -6.904 -6.384 25.490 1.00 79.19 220 ALA A C 1
ATOM 1632 O O . ALA A 1 220 ? -8.058 -6.629 25.835 1.00 79.19 220 ALA A O 1
ATOM 1633 N N . CYS A 1 221 ? -6.127 -7.294 24.894 1.00 79.81 221 CYS A N 1
ATOM 1634 C CA . CYS A 1 221 ? -6.548 -8.667 24.616 1.00 79.81 221 CYS A CA 1
ATOM 1635 C C . CYS A 1 221 ? -6.874 -9.440 25.909 1.00 79.81 221 CYS A C 1
ATOM 1637 O O . CYS A 1 221 ? -7.915 -10.086 25.997 1.00 79.81 221 CYS A O 1
ATOM 1639 N N . GLY A 1 222 ? -6.046 -9.318 26.953 1.00 79.25 222 GLY A N 1
ATOM 1640 C CA . GLY A 1 222 ? -6.279 -9.966 28.249 1.00 79.25 222 GLY A CA 1
ATOM 1641 C C . GLY A 1 222 ? -7.515 -9.449 28.999 1.00 79.25 222 GLY A C 1
ATOM 1642 O O . GLY A 1 222 ? -8.241 -10.238 29.604 1.00 79.25 222 GLY A O 1
ATOM 1643 N N . CYS A 1 223 ? -7.787 -8.143 28.940 1.00 79.62 223 CYS A N 1
ATOM 1644 C CA . CYS A 1 223 ? -8.964 -7.529 29.564 1.00 79.62 223 CYS A CA 1
ATOM 1645 C C . CYS A 1 223 ? -10.251 -7.773 28.757 1.00 79.62 223 CYS A C 1
ATOM 1647 O O . CYS A 1 223 ? -11.294 -8.079 29.337 1.00 79.62 223 CYS A O 1
ATOM 1649 N N . GLY A 1 224 ? -10.181 -7.660 27.428 1.00 69.19 224 GLY A N 1
ATOM 1650 C CA . GLY A 1 224 ? -11.306 -7.884 26.516 1.00 69.19 224 GLY A CA 1
ATOM 1651 C C . GLY A 1 224 ? -11.645 -9.361 26.299 1.00 69.19 224 GLY A C 1
ATOM 1652 O O . GLY A 1 224 ? -12.789 -9.674 25.991 1.00 69.19 224 GLY A O 1
ATOM 1653 N N . GLY A 1 225 ? -10.694 -10.273 26.531 1.00 70.56 225 GLY A N 1
ATOM 1654 C CA . GLY A 1 225 ? -10.796 -11.701 26.210 1.00 70.56 225 GLY A CA 1
ATOM 1655 C C . GLY A 1 225 ? -12.041 -12.416 26.745 1.00 70.56 225 GLY A C 1
ATOM 1656 O O . GLY A 1 225 ? -12.540 -13.327 26.098 1.00 70.56 225 GLY A O 1
ATOM 1657 N N . LYS A 1 226 ? -12.576 -11.976 27.891 1.00 69.38 226 LYS A N 1
ATOM 1658 C CA . LYS A 1 226 ? -13.795 -12.536 28.509 1.00 69.38 226 LYS A CA 1
ATOM 1659 C C . LYS A 1 226 ? -15.107 -12.128 27.829 1.00 69.38 226 LYS A C 1
ATOM 1661 O O . LYS A 1 226 ? -16.126 -12.739 28.109 1.00 69.38 226 LYS A O 1
ATOM 1666 N N . HIS A 1 227 ? -15.077 -11.101 26.983 1.00 67.75 227 HIS A N 1
ATOM 1667 C CA . HIS A 1 227 ? -16.230 -10.593 26.234 1.00 67.75 227 HIS A CA 1
ATOM 1668 C C . HIS A 1 227 ? -16.127 -10.951 24.742 1.00 67.75 227 HIS A C 1
ATOM 1670 O O . HIS A 1 227 ? -16.969 -10.552 23.946 1.00 67.75 227 HIS A O 1
ATOM 1676 N N . LEU A 1 228 ? -15.114 -11.736 24.341 1.00 63.84 228 LEU A N 1
ATOM 1677 C CA . LEU A 1 228 ? -14.996 -12.239 22.968 1.00 63.84 228 LEU A CA 1
ATOM 1678 C C . LEU A 1 228 ? -16.123 -13.210 22.592 1.00 63.84 228 LEU A C 1
ATOM 1680 O O . LEU A 1 228 ? -16.261 -13.513 21.414 1.00 63.84 228 LEU A O 1
ATOM 1684 N N . ASP A 1 229 ? -16.930 -13.672 23.547 1.00 63.03 229 ASP A N 1
ATOM 1685 C CA . ASP A 1 229 ? -18.118 -14.488 23.287 1.00 63.03 229 ASP A CA 1
ATOM 1686 C C . ASP A 1 229 ? -19.353 -13.630 22.921 1.00 63.03 229 ASP A C 1
ATOM 1688 O O . ASP A 1 229 ? -20.301 -14.134 22.322 1.00 63.03 229 ASP A O 1
ATOM 1692 N N . GLU A 1 230 ? -19.337 -12.319 23.205 1.00 65.75 230 GLU A N 1
ATOM 1693 C CA . GLU A 1 230 ? -20.434 -11.362 22.952 1.00 65.75 230 GLU A CA 1
ATOM 1694 C C . GLU A 1 230 ? -20.432 -10.835 21.498 1.00 65.75 230 GLU A C 1
ATOM 1696 O O . GLU A 1 230 ? -20.592 -9.643 21.233 1.00 65.75 230 GLU A O 1
ATOM 1701 N N . GLN A 1 231 ? -20.207 -11.721 20.525 1.00 61.19 231 GLN A N 1
ATOM 1702 C CA . GLN A 1 231 ? -20.122 -11.350 19.108 1.00 61.19 231 GLN A CA 1
ATOM 1703 C C . GLN A 1 231 ? -21.504 -11.105 18.493 1.00 61.19 231 GLN A C 1
ATOM 1705 O O . GLN A 1 231 ? -22.446 -11.872 18.702 1.00 61.19 231 GLN A O 1
ATOM 1710 N N . SER A 1 232 ? -21.600 -10.095 17.626 1.00 59.09 232 SER A N 1
ATOM 1711 C CA . SER A 1 232 ? -22.704 -9.972 16.675 1.00 59.09 232 SER A CA 1
ATOM 1712 C C . SER A 1 232 ? -22.634 -11.129 15.674 1.00 59.09 232 SER A C 1
ATOM 1714 O O . SER A 1 232 ? -21.852 -11.072 14.725 1.00 59.09 232 SER A O 1
ATOM 1716 N N . VAL A 1 233 ? -23.417 -12.187 15.899 1.00 58.44 233 VAL A N 1
ATOM 1717 C CA . VAL A 1 233 ? -23.518 -13.322 14.970 1.00 58.44 233 VAL A CA 1
ATOM 1718 C C . VAL A 1 233 ? -24.159 -12.827 13.666 1.00 58.44 233 VAL A C 1
ATOM 1720 O O . VAL A 1 233 ? -25.306 -12.378 13.708 1.00 58.44 233 VAL A O 1
ATOM 1723 N N . PRO A 1 234 ? -23.457 -12.886 12.520 1.00 56.16 234 PRO A N 1
ATOM 1724 C CA . PRO A 1 234 ? -24.016 -12.473 11.237 1.00 56.16 234 PRO A CA 1
ATOM 1725 C C . PRO A 1 234 ? -25.179 -13.378 10.828 1.00 56.16 234 PRO A C 1
ATOM 1727 O O . PRO A 1 234 ? -25.108 -14.595 11.007 1.00 56.16 234 PRO A O 1
ATOM 1730 N N . THR A 1 235 ? -26.246 -12.802 10.273 1.00 58.16 235 THR A N 1
ATOM 1731 C CA . THR A 1 235 ? -27.408 -13.572 9.795 1.00 58.16 235 THR A CA 1
ATOM 1732 C C . THR A 1 235 ? -27.157 -14.276 8.465 1.00 58.16 235 THR A C 1
ATOM 1734 O O . THR A 1 235 ? -27.816 -15.275 8.187 1.00 58.16 235 THR A O 1
ATOM 1737 N N . ASP A 1 236 ? -26.193 -13.792 7.678 1.00 59.53 236 ASP A N 1
ATOM 1738 C CA . ASP A 1 236 ? -25.936 -14.217 6.303 1.00 59.53 236 ASP A CA 1
ATOM 1739 C C . ASP A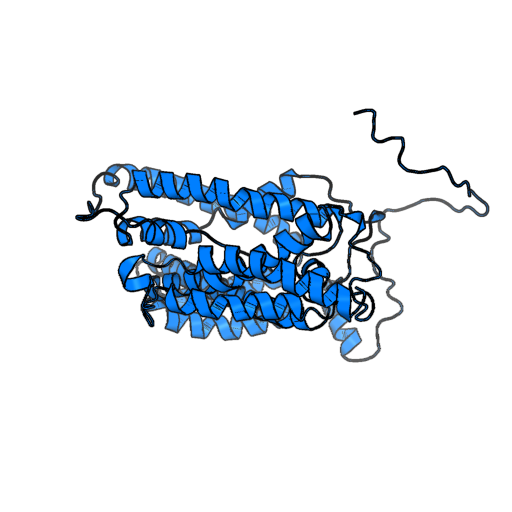 1 236 ? -24.427 -14.455 6.072 1.00 59.53 236 ASP A C 1
ATOM 1741 O O . ASP A 1 236 ? -23.609 -13.736 6.655 1.00 59.53 236 ASP A O 1
ATOM 1745 N N . PRO A 1 237 ? -24.015 -15.450 5.256 1.00 58.75 237 PRO A N 1
ATOM 1746 C CA . PRO A 1 237 ? -22.598 -15.753 5.040 1.00 58.75 237 PRO A CA 1
ATOM 1747 C C . PRO A 1 237 ? -21.887 -14.696 4.184 1.00 58.75 237 PRO A C 1
ATOM 1749 O O . PRO A 1 237 ? -22.385 -14.318 3.124 1.00 58.75 237 PRO A O 1
ATOM 1752 N N . ALA A 1 238 ? -20.676 -14.305 4.590 1.00 57.25 238 ALA A N 1
ATOM 1753 C CA . ALA A 1 238 ? -19.810 -13.418 3.813 1.00 57.25 238 ALA A CA 1
ATOM 1754 C C . ALA A 1 238 ? -19.514 -13.966 2.402 1.00 57.25 238 ALA A C 1
ATOM 1756 O O . ALA A 1 238 ? -19.198 -15.148 2.219 1.00 57.25 238 ALA A O 1
ATOM 1757 N N . THR A 1 239 ? -19.567 -13.090 1.400 1.00 70.75 239 THR A N 1
ATOM 1758 C CA . THR A 1 239 ? -19.241 -13.421 0.005 1.00 70.75 239 THR A CA 1
ATOM 1759 C C . THR A 1 239 ? -17.729 -13.429 -0.242 1.00 70.75 239 THR A C 1
ATOM 1761 O O . THR A 1 239 ? -16.949 -12.806 0.479 1.00 70.75 239 THR A O 1
ATOM 1764 N N . ALA A 1 240 ? -17.289 -14.130 -1.294 1.00 53.25 240 ALA A N 1
ATOM 1765 C CA . ALA A 1 240 ? -15.865 -14.249 -1.621 1.00 53.25 240 ALA A CA 1
ATOM 1766 C C . ALA A 1 240 ? -15.193 -12.890 -1.909 1.00 53.25 240 ALA A C 1
ATOM 1768 O O . ALA A 1 240 ? -14.043 -12.699 -1.530 1.00 53.25 240 ALA A O 1
ATOM 1769 N N . ALA A 1 241 ? -15.919 -11.948 -2.517 1.00 48.84 241 ALA A N 1
ATOM 1770 C CA . ALA A 1 241 ? -15.473 -10.578 -2.766 1.00 48.84 241 ALA A CA 1
ATOM 1771 C C . ALA A 1 241 ? -15.134 -9.810 -1.476 1.00 48.84 241 ALA A C 1
ATOM 1773 O O . ALA A 1 241 ? -14.034 -9.286 -1.325 1.00 48.84 241 ALA A O 1
ATOM 1774 N N . GLN A 1 242 ? -16.039 -9.828 -0.491 1.00 51.81 242 GLN A N 1
ATOM 1775 C CA . GLN A 1 242 ? -15.851 -9.145 0.798 1.00 51.81 242 GLN A CA 1
ATOM 1776 C C . GLN A 1 242 ? -14.611 -9.648 1.559 1.00 51.81 242 GLN A C 1
ATOM 1778 O O . GLN A 1 242 ? -13.944 -8.890 2.261 1.00 51.81 242 GLN A O 1
ATOM 1783 N N . ILE A 1 243 ? -14.273 -10.930 1.391 1.00 56.62 243 ILE A N 1
ATOM 1784 C CA . ILE A 1 243 ? -13.068 -11.553 1.957 1.00 56.62 243 ILE A CA 1
ATOM 1785 C C . ILE A 1 243 ? -11.786 -11.041 1.269 1.00 56.62 243 ILE A C 1
ATOM 1787 O O . ILE A 1 243 ? -10.740 -10.942 1.914 1.00 56.62 243 ILE A O 1
ATOM 1791 N N . LEU A 1 244 ? -11.855 -10.713 -0.024 1.00 48.34 244 LEU A N 1
ATOM 1792 C CA . LEU A 1 244 ? -10.714 -10.321 -0.854 1.00 48.34 244 LEU A CA 1
ATOM 1793 C C . LEU A 1 244 ? -10.349 -8.834 -0.714 1.00 48.34 244 LEU A C 1
ATOM 1795 O O . LEU A 1 244 ? -9.163 -8.510 -0.609 1.00 48.34 244 LEU A O 1
ATOM 1799 N N . SER A 1 245 ? -11.335 -7.939 -0.585 1.00 49.28 245 SER A N 1
ATOM 1800 C CA . SER A 1 245 ? -11.115 -6.488 -0.401 1.00 49.28 245 SER A CA 1
ATOM 1801 C C . SER A 1 245 ? -10.370 -6.105 0.893 1.00 49.28 245 SER A C 1
ATOM 1803 O O . SER A 1 245 ? -10.018 -4.943 1.097 1.00 49.28 245 SER A O 1
ATOM 1805 N N . PHE A 1 246 ? -10.095 -7.068 1.777 1.00 48.38 246 PHE A N 1
ATOM 1806 C CA . PHE A 1 246 ? -9.569 -6.843 3.121 1.00 48.38 246 PHE A CA 1
ATOM 1807 C C . PHE A 1 246 ? -8.039 -6.586 3.225 1.00 48.38 246 PHE A C 1
ATOM 1809 O O . PHE A 1 246 ? -7.583 -6.102 4.263 1.00 48.38 246 PHE A O 1
ATOM 1816 N N . ALA A 1 247 ? -7.206 -6.889 2.214 1.00 41.34 247 ALA A N 1
ATOM 1817 C CA . ALA A 1 247 ? -5.743 -7.016 2.417 1.00 41.34 247 ALA A CA 1
ATOM 1818 C C . ALA A 1 247 ? -4.822 -6.299 1.388 1.00 41.34 247 ALA A C 1
ATOM 1820 O O . ALA A 1 247 ? -4.600 -6.861 0.321 1.00 41.34 247 ALA A O 1
ATOM 1821 N N . MET A 1 248 ? -4.189 -5.139 1.714 1.00 41.62 248 MET A N 1
ATOM 1822 C CA . MET A 1 248 ? -3.104 -4.493 0.898 1.00 41.62 248 MET A CA 1
ATOM 1823 C C . MET A 1 248 ? -2.371 -3.248 1.499 1.00 41.62 248 MET A C 1
ATOM 1825 O O . MET A 1 248 ? -3.052 -2.381 2.037 1.00 41.62 248 MET A O 1
ATOM 1829 N N . ILE A 1 249 ? -1.020 -3.079 1.351 1.00 36.50 249 ILE A N 1
ATOM 1830 C CA . ILE A 1 249 ? -0.241 -1.845 1.754 1.00 36.50 249 ILE A CA 1
ATOM 1831 C C . ILE A 1 249 ? 1.185 -1.619 1.083 1.00 36.50 249 ILE A C 1
ATOM 1833 O O . ILE A 1 249 ? 1.899 -2.594 0.842 1.00 36.50 249 ILE A O 1
ATOM 1837 N N . TRP A 1 250 ? 1.637 -0.327 0.961 1.00 34.66 250 TRP A N 1
ATOM 1838 C CA . TRP A 1 250 ? 3.032 0.289 0.891 1.00 34.66 250 TRP A CA 1
ATOM 1839 C C . TRP A 1 250 ? 3.718 0.567 -0.508 1.00 34.66 250 TRP A C 1
ATOM 1841 O O . TRP A 1 250 ? 3.383 -0.124 -1.458 1.00 34.66 250 TRP A O 1
ATOM 1851 N N . LEU A 1 251 ? 4.710 1.480 -0.790 1.00 32.75 251 LEU A N 1
ATOM 1852 C CA . LEU A 1 251 ? 5.483 2.572 -0.086 1.00 32.75 251 LEU A CA 1
ATOM 1853 C C . LEU A 1 251 ? 6.332 3.539 -1.022 1.00 32.75 251 LEU A C 1
ATOM 1855 O O . LEU A 1 251 ? 6.727 3.128 -2.109 1.00 32.75 251 LEU A O 1
ATOM 1859 N N . LEU A 1 252 ? 6.778 4.732 -0.529 1.00 33.59 252 LEU A N 1
ATOM 1860 C CA . LEU A 1 252 ? 7.812 5.729 -1.024 1.00 33.59 252 LEU A CA 1
ATOM 1861 C C . LEU A 1 252 ? 7.498 6.659 -2.262 1.00 33.59 252 LEU A C 1
ATOM 1863 O O . LEU A 1 252 ? 6.759 6.258 -3.143 1.00 33.59 252 LEU A O 1
ATOM 1867 N N . LYS A 1 253 ? 8.036 7.891 -2.501 1.00 32.56 253 LYS A N 1
ATOM 1868 C CA . LYS A 1 253 ? 9.243 8.650 -2.032 1.00 32.56 253 LYS A CA 1
ATOM 1869 C C . LYS A 1 253 ? 9.245 10.177 -2.413 1.00 32.56 253 LYS A C 1
ATOM 1871 O O . LYS A 1 253 ? 9.001 10.458 -3.579 1.00 32.56 253 LYS A O 1
ATOM 1876 N N . ILE A 1 254 ? 9.686 11.126 -1.551 1.00 34.88 254 ILE A N 1
ATOM 1877 C CA . ILE A 1 254 ? 10.023 12.568 -1.855 1.00 34.88 254 ILE A CA 1
ATOM 1878 C C . ILE A 1 254 ? 11.126 13.109 -0.880 1.00 34.88 254 ILE A C 1
ATOM 1880 O O . ILE A 1 254 ? 11.281 12.525 0.195 1.00 34.88 254 ILE A O 1
ATOM 1884 N N . PRO A 1 255 ? 11.922 14.173 -1.189 1.00 47.75 255 PRO A N 1
ATOM 1885 C CA . PRO A 1 255 ? 12.775 14.903 -0.224 1.00 47.75 255 PRO A CA 1
ATOM 1886 C C . PRO A 1 255 ? 12.085 15.272 1.108 1.00 47.75 255 PRO A C 1
ATOM 1888 O O . PRO A 1 255 ? 11.226 16.152 1.168 1.00 47.75 255 PRO A O 1
ATOM 1891 N N . ARG A 1 256 ? 12.532 14.616 2.189 1.00 52.72 256 ARG A N 1
ATOM 1892 C CA . ARG A 1 256 ? 11.845 14.506 3.493 1.00 52.72 256 ARG A CA 1
ATOM 1893 C C . ARG A 1 256 ? 11.435 15.845 4.120 1.00 52.72 256 ARG A C 1
ATOM 1895 O O . ARG A 1 256 ? 10.260 16.041 4.385 1.00 52.72 256 ARG A O 1
ATOM 1902 N N . SER A 1 257 ? 12.366 16.772 4.343 1.00 54.34 257 SER A N 1
ATOM 1903 C CA . SER A 1 257 ? 12.141 17.922 5.240 1.00 54.34 257 SER A CA 1
ATOM 1904 C C . SER A 1 257 ? 11.068 18.915 4.773 1.00 54.34 257 SER A C 1
ATOM 1906 O O . SER A 1 257 ? 10.263 19.372 5.578 1.00 54.34 257 SER A O 1
ATOM 1908 N N . VAL A 1 258 ? 11.033 19.247 3.477 1.00 57.66 258 VAL A N 1
ATOM 1909 C CA . VAL A 1 258 ? 10.014 20.157 2.912 1.00 57.66 258 VAL A CA 1
ATOM 1910 C C . VAL A 1 258 ? 8.687 19.420 2.724 1.00 57.66 258 VAL A C 1
ATOM 1912 O O . VAL A 1 258 ? 7.625 19.970 3.005 1.00 57.66 258 VAL A O 1
ATOM 1915 N N . PHE A 1 259 ? 8.754 18.152 2.309 1.00 62.53 259 PHE A N 1
ATOM 1916 C CA . PHE A 1 259 ? 7.590 17.290 2.141 1.00 62.53 259 PHE A CA 1
ATOM 1917 C C . PHE A 1 259 ? 6.834 17.081 3.449 1.00 62.53 259 PHE A C 1
ATOM 1919 O O . PHE A 1 259 ? 5.631 17.307 3.465 1.00 62.53 259 PHE A O 1
ATOM 1926 N N . SER A 1 260 ? 7.519 16.745 4.547 1.00 60.19 260 SER A N 1
ATOM 1927 C CA . SER A 1 260 ? 6.884 16.551 5.854 1.00 60.19 260 SER A CA 1
ATOM 1928 C C . SER A 1 260 ? 6.118 17.794 6.310 1.00 60.19 260 SER A C 1
ATOM 1930 O O . SER A 1 260 ? 5.016 17.648 6.816 1.00 60.19 260 SER A O 1
ATOM 1932 N N . ILE A 1 261 ? 6.627 19.016 6.093 1.00 71.06 261 ILE A N 1
ATOM 1933 C CA . ILE A 1 261 ? 5.892 20.246 6.454 1.00 71.06 261 ILE A CA 1
ATOM 1934 C C . ILE A 1 261 ? 4.626 20.394 5.605 1.00 71.06 261 ILE A C 1
ATOM 1936 O O . ILE A 1 261 ? 3.544 20.594 6.153 1.00 71.06 261 ILE A O 1
ATOM 1940 N N . VAL A 1 262 ? 4.751 20.297 4.277 1.00 69.94 262 VAL A N 1
ATOM 1941 C CA . VAL A 1 262 ? 3.629 20.518 3.348 1.00 69.94 262 VAL A CA 1
ATOM 1942 C C . VAL A 1 262 ? 2.559 19.434 3.504 1.00 69.94 262 VAL A C 1
ATOM 1944 O O . VAL A 1 262 ? 1.378 19.754 3.589 1.00 69.94 262 VAL A O 1
ATOM 1947 N N . ILE A 1 263 ? 2.964 18.167 3.615 1.00 67.75 263 ILE A N 1
ATOM 1948 C CA . ILE A 1 263 ? 2.071 17.033 3.886 1.00 67.75 263 ILE A CA 1
ATOM 1949 C C . ILE A 1 263 ? 1.372 17.227 5.226 1.00 67.75 263 ILE A C 1
ATOM 1951 O O . ILE A 1 263 ? 0.152 17.173 5.259 1.00 67.75 263 ILE A O 1
ATOM 1955 N N . THR A 1 264 ? 2.095 17.523 6.309 1.00 74.88 264 THR A N 1
ATOM 1956 C CA . THR A 1 264 ? 1.492 17.743 7.633 1.00 74.88 264 THR A CA 1
ATOM 1957 C C . THR A 1 264 ? 0.482 18.894 7.626 1.00 74.88 264 THR A C 1
ATOM 1959 O O . THR A 1 264 ? -0.599 18.761 8.201 1.00 74.88 264 THR A O 1
ATOM 1962 N N . ALA A 1 265 ? 0.786 19.998 6.935 1.00 77.06 265 ALA A N 1
ATOM 1963 C CA . ALA A 1 265 ? -0.118 21.141 6.808 1.00 77.06 265 ALA A CA 1
ATOM 1964 C C . ALA A 1 265 ? -1.395 20.828 6.000 1.00 77.06 265 ALA A C 1
ATOM 1966 O O . ALA A 1 265 ? -2.439 21.414 6.276 1.00 77.06 265 ALA A O 1
ATOM 1967 N N . LEU A 1 266 ? -1.332 19.904 5.034 1.00 76.25 266 LEU A N 1
ATOM 1968 C CA . LEU A 1 266 ? -2.489 19.446 4.251 1.00 76.25 266 LEU A CA 1
ATOM 1969 C C . LEU A 1 266 ? -3.272 18.322 4.950 1.00 76.25 266 LEU A C 1
ATOM 1971 O O . LEU A 1 266 ? -4.499 18.325 4.932 1.00 76.25 266 LEU A O 1
ATOM 1975 N N . VAL A 1 267 ? -2.579 17.385 5.597 1.00 78.50 267 VAL A N 1
ATOM 1976 C CA . VAL A 1 267 ? -3.154 16.257 6.347 1.00 78.50 267 VAL A CA 1
ATOM 1977 C C . VAL A 1 267 ? -4.009 16.761 7.502 1.00 78.50 267 VAL A C 1
ATOM 1979 O O . VAL A 1 267 ? -5.145 16.325 7.635 1.00 78.50 267 VAL A O 1
ATOM 1982 N N . MET A 1 268 ? -3.513 17.716 8.295 1.00 81.00 268 MET A N 1
ATOM 1983 C CA . MET A 1 268 ? -4.193 18.203 9.502 1.00 81.00 268 MET A CA 1
ATOM 1984 C C . MET A 1 268 ? -5.666 18.630 9.279 1.00 81.00 268 MET A C 1
ATOM 1986 O O . MET A 1 268 ? -6.533 18.092 9.973 1.00 81.00 268 MET A O 1
ATOM 1990 N N . PRO A 1 269 ? -6.012 19.526 8.326 1.00 80.69 269 PRO A N 1
ATOM 1991 C CA . PRO A 1 269 ? -7.409 19.882 8.065 1.00 80.69 269 PRO A CA 1
ATOM 1992 C C . PRO A 1 269 ? -8.220 18.741 7.428 1.00 80.69 269 PRO A C 1
ATOM 1994 O O . PRO A 1 269 ? -9.414 18.620 7.708 1.00 80.69 269 PRO A O 1
ATOM 1997 N N . ILE A 1 270 ? -7.599 17.885 6.605 1.00 79.81 270 ILE A N 1
ATOM 1998 C CA . ILE A 1 270 ? -8.293 16.753 5.972 1.00 79.81 270 ILE A CA 1
ATOM 1999 C C . ILE A 1 270 ? -8.657 15.693 7.022 1.00 79.81 270 ILE A C 1
ATOM 2001 O O . ILE A 1 270 ? -9.793 15.232 7.029 1.00 79.81 270 ILE A O 1
ATOM 2005 N N . SER A 1 271 ? -7.757 15.371 7.957 1.00 74.44 271 SER A N 1
ATOM 2006 C CA . SER A 1 271 ? -8.011 14.463 9.087 1.00 74.44 271 SER A CA 1
ATOM 2007 C C . SER A 1 271 ? -9.180 14.912 9.954 1.00 74.44 271 SER A C 1
ATOM 2009 O O . SER A 1 271 ? -10.010 14.085 10.322 1.00 74.44 271 SER A O 1
ATOM 2011 N N . ILE A 1 272 ? -9.296 16.212 10.245 1.00 80.44 272 ILE A N 1
ATOM 2012 C CA . ILE A 1 272 ? -10.434 16.732 11.018 1.00 80.44 272 ILE A CA 1
ATOM 2013 C C . ILE A 1 272 ? -11.749 16.437 10.280 1.00 80.44 272 ILE A C 1
ATOM 2015 O O . ILE A 1 272 ? -12.674 15.904 10.891 1.00 80.44 272 ILE A O 1
ATOM 2019 N N . LYS A 1 273 ? -11.819 16.690 8.965 1.00 78.06 273 LYS A N 1
ATOM 2020 C CA . LYS A 1 273 ? -13.023 16.403 8.167 1.00 78.06 273 LYS A CA 1
ATOM 2021 C C . LYS A 1 273 ? -13.285 14.901 7.982 1.00 78.06 273 LYS A C 1
ATOM 2023 O O . LYS A 1 273 ? -14.433 14.487 8.042 1.00 78.06 273 LYS A O 1
ATOM 2028 N N . ALA A 1 274 ? -12.250 14.088 7.783 1.00 71.25 274 ALA A N 1
ATOM 2029 C CA . ALA A 1 274 ? -12.371 12.641 7.579 1.00 71.25 274 ALA A CA 1
ATOM 2030 C C . ALA A 1 274 ? -12.810 11.875 8.843 1.00 71.25 274 ALA A C 1
ATOM 2032 O O . ALA A 1 274 ? -13.233 10.723 8.745 1.00 71.25 274 ALA A O 1
ATOM 2033 N N . SER A 1 275 ? -12.707 12.503 10.021 1.00 74.75 275 SER A N 1
ATOM 2034 C CA . SER A 1 275 ? -13.014 11.875 11.310 1.00 74.75 275 SER A CA 1
ATOM 2035 C C . SER A 1 275 ? -14.505 11.660 11.606 1.00 74.75 275 SER A C 1
ATOM 2037 O O . SER A 1 275 ? -14.800 10.914 12.538 1.00 74.75 275 SER A O 1
ATOM 2039 N N . SER A 1 276 ? -15.433 12.258 10.841 1.00 75.00 276 SER A N 1
ATOM 2040 C CA . SER A 1 276 ? -16.883 12.060 11.030 1.00 75.00 276 SER A CA 1
ATOM 2041 C C . SER A 1 276 ? -17.337 10.650 10.647 1.00 75.00 276 SER A C 1
ATOM 2043 O O . SER A 1 276 ? -17.999 9.981 11.432 1.00 75.00 276 SER A O 1
ATOM 2045 N N . ASP A 1 277 ? -16.916 10.184 9.471 1.00 75.19 277 ASP A N 1
ATOM 2046 C CA . ASP A 1 277 ? -17.389 8.947 8.832 1.00 75.19 277 ASP A CA 1
ATOM 2047 C C . ASP A 1 277 ? -16.219 7.975 8.629 1.00 75.19 277 ASP A C 1
ATOM 2049 O O . ASP A 1 277 ? -15.967 7.461 7.538 1.00 75.19 277 ASP A O 1
ATOM 2053 N N . PHE A 1 278 ? -15.433 7.789 9.694 1.00 74.25 278 PHE A N 1
ATOM 2054 C CA . PHE A 1 278 ? -14.105 7.176 9.634 1.00 74.25 278 PHE A CA 1
ATOM 2055 C C . PHE A 1 278 ? -14.076 5.806 8.938 1.00 74.25 278 PHE A C 1
ATOM 2057 O O . PHE A 1 278 ? -13.246 5.609 8.057 1.00 74.25 278 PHE A O 1
ATOM 2064 N N . PHE A 1 279 ? -14.974 4.878 9.292 1.00 70.50 279 PHE A N 1
ATOM 2065 C CA . PHE A 1 279 ? -14.962 3.519 8.732 1.00 70.50 279 PHE A CA 1
ATOM 2066 C C . PHE A 1 279 ? -15.318 3.485 7.239 1.00 70.50 279 PHE A C 1
ATOM 2068 O O . PHE A 1 279 ? -14.591 2.867 6.468 1.00 70.50 279 PHE A O 1
ATOM 2075 N N . ALA A 1 280 ? -16.347 4.220 6.806 1.00 71.06 280 ALA A N 1
ATOM 2076 C CA . ALA A 1 280 ? -16.700 4.314 5.388 1.00 71.06 280 ALA A CA 1
ATOM 2077 C C . ALA A 1 280 ? -15.586 4.998 4.571 1.00 71.06 280 ALA A C 1
ATOM 2079 O O . ALA A 1 280 ? -15.240 4.550 3.478 1.00 71.06 280 ALA A O 1
ATOM 2080 N N . ASN A 1 281 ? -14.969 6.054 5.114 1.00 77.25 281 ASN A N 1
ATOM 2081 C CA . ASN A 1 281 ? -13.813 6.702 4.489 1.00 77.25 281 ASN A CA 1
ATOM 2082 C C . ASN A 1 281 ? -12.602 5.754 4.397 1.00 77.25 281 ASN A C 1
ATOM 2084 O O . ASN A 1 281 ? -11.891 5.775 3.395 1.00 77.25 281 ASN A O 1
ATOM 2088 N N . LEU A 1 282 ? -12.372 4.928 5.423 1.00 72.06 282 LEU A N 1
ATOM 2089 C CA . LEU A 1 282 ? -11.297 3.937 5.476 1.00 72.06 282 LEU A CA 1
ATOM 2090 C C . LEU A 1 282 ? -11.493 2.838 4.422 1.00 72.06 282 LEU A C 1
ATOM 2092 O O . LEU A 1 282 ? -10.560 2.537 3.684 1.00 72.06 282 LEU A O 1
ATOM 2096 N N . GLU A 1 283 ? -12.699 2.286 4.317 1.00 71.12 283 GLU A N 1
ATOM 2097 C CA . GLU A 1 283 ? -13.060 1.209 3.390 1.00 71.12 283 GLU A CA 1
ATOM 2098 C C . GLU A 1 283 ? -12.877 1.610 1.918 1.00 71.12 283 GLU A C 1
ATOM 2100 O O . GLU A 1 283 ? -12.070 1.003 1.209 1.00 71.12 283 GLU A O 1
ATOM 2105 N N . ASN A 1 284 ? -13.522 2.703 1.482 1.00 76.44 284 ASN A N 1
ATOM 2106 C CA . ASN A 1 284 ? -13.374 3.219 0.111 1.00 76.44 284 ASN A CA 1
ATOM 2107 C C . ASN A 1 284 ? -11.908 3.571 -0.214 1.00 76.44 284 ASN A C 1
ATOM 2109 O O . ASN A 1 284 ? -11.452 3.443 -1.350 1.00 76.44 284 ASN A O 1
ATOM 2113 N N . PHE A 1 285 ? -11.147 4.031 0.784 1.00 77.75 285 PHE A N 1
ATOM 2114 C CA . PHE A 1 285 ? -9.738 4.357 0.608 1.00 77.75 285 PHE A CA 1
ATOM 2115 C C . PHE A 1 285 ? -8.871 3.107 0.394 1.00 77.75 285 PHE A C 1
ATOM 2117 O O . PHE A 1 285 ? -8.050 3.102 -0.526 1.00 77.75 285 PHE A O 1
ATOM 2124 N N . ILE A 1 286 ? -9.070 2.041 1.183 1.00 76.50 286 ILE A N 1
ATOM 2125 C CA . ILE A 1 286 ? -8.369 0.756 1.006 1.00 76.50 286 ILE A CA 1
ATOM 2126 C C . ILE A 1 286 ? -8.659 0.186 -0.384 1.00 76.50 286 ILE A C 1
ATOM 2128 O O . ILE A 1 286 ? -7.722 -0.168 -1.096 1.00 76.50 286 ILE A O 1
ATOM 2132 N N . ALA A 1 287 ? -9.926 0.135 -0.795 1.00 73.88 287 ALA A N 1
ATOM 2133 C CA . ALA A 1 287 ? -10.322 -0.465 -2.066 1.00 73.88 287 ALA A CA 1
ATOM 2134 C C . ALA A 1 287 ? -9.799 0.317 -3.288 1.00 73.88 287 ALA A C 1
ATOM 2136 O O . ALA A 1 287 ? -9.285 -0.280 -4.236 1.00 73.88 287 ALA A O 1
ATOM 2137 N N . LEU A 1 288 ? -9.783 1.657 -3.238 1.00 77.50 288 LEU A N 1
ATOM 2138 C CA . LEU A 1 288 ? -9.163 2.466 -4.295 1.00 77.50 288 LEU A CA 1
ATOM 2139 C C . LEU A 1 288 ? -7.648 2.208 -4.415 1.00 77.50 288 LEU A C 1
ATOM 2141 O O . LEU A 1 288 ? -7.119 2.148 -5.530 1.00 77.50 288 LEU A O 1
ATOM 2145 N N . ILE A 1 289 ? -6.939 2.028 -3.290 1.00 81.19 289 ILE A N 1
ATOM 2146 C CA . ILE A 1 289 ? -5.536 1.568 -3.291 1.00 81.19 289 ILE A CA 1
ATOM 2147 C C . ILE A 1 289 ? -5.444 0.160 -3.886 1.00 81.19 289 ILE A C 1
ATOM 2149 O O . ILE A 1 289 ? -4.550 -0.106 -4.699 1.00 81.19 289 ILE A O 1
ATOM 2153 N N . GLY A 1 290 ? -6.403 -0.691 -3.513 1.00 77.00 290 GLY A N 1
ATOM 2154 C CA . GLY A 1 290 ? -6.716 -2.002 -4.069 1.00 77.00 290 GLY A CA 1
ATOM 2155 C C . GLY A 1 290 ? -6.490 -2.062 -5.572 1.00 77.00 290 GLY A C 1
ATOM 2156 O O . GLY A 1 290 ? -5.620 -2.787 -6.054 1.00 77.00 290 GLY A O 1
ATOM 2157 N N . TYR A 1 291 ? -7.221 -1.245 -6.320 1.00 84.75 291 TYR A N 1
ATOM 2158 C CA . TYR A 1 291 ? -7.274 -1.344 -7.779 1.00 84.75 291 TYR A CA 1
ATOM 2159 C C . TYR A 1 291 ? -6.014 -0.829 -8.491 1.00 84.75 291 TYR A C 1
ATOM 2161 O O . TYR A 1 291 ? -5.547 -1.448 -9.446 1.00 84.75 291 TYR A O 1
ATOM 2169 N N . TRP A 1 292 ? -5.421 0.291 -8.056 1.00 85.12 292 TRP A N 1
ATOM 2170 C CA . TRP A 1 292 ? -4.261 0.840 -8.777 1.00 85.12 292 TRP A CA 1
ATOM 2171 C C . TRP A 1 292 ? -2.963 0.087 -8.461 1.00 85.12 292 TRP A C 1
ATOM 2173 O O . TRP A 1 292 ? -2.133 -0.122 -9.352 1.00 85.12 292 TRP A O 1
ATOM 2183 N N . SER A 1 293 ? -2.767 -0.318 -7.201 1.00 83.19 293 SER A N 1
ATOM 2184 C CA . SER A 1 293 ? -1.504 -0.938 -6.789 1.00 83.19 293 SER A CA 1
ATOM 2185 C C . SER A 1 293 ? -1.431 -2.416 -7.179 1.00 83.19 293 SER A C 1
ATOM 2187 O O . SER A 1 293 ? -0.355 -2.883 -7.547 1.00 83.19 293 SER A O 1
ATOM 2189 N N . SER A 1 294 ? -2.562 -3.120 -7.261 1.00 83.25 294 SER A N 1
ATOM 2190 C CA . SER A 1 294 ? -2.642 -4.465 -7.849 1.00 83.25 294 SER A CA 1
ATOM 2191 C C . SER A 1 294 ? -2.270 -4.481 -9.334 1.00 83.25 294 SER A C 1
ATOM 2193 O O . SER A 1 294 ? -1.421 -5.281 -9.734 1.00 83.25 294 SER A O 1
ATOM 2195 N N . ALA A 1 295 ? -2.800 -3.549 -10.136 1.00 87.38 295 ALA A N 1
ATOM 2196 C CA . ALA A 1 295 ? -2.415 -3.384 -11.539 1.00 87.38 295 ALA A CA 1
ATOM 2197 C C . ALA A 1 295 ? -0.905 -3.108 -11.689 1.00 87.38 295 ALA A C 1
ATOM 2199 O O . ALA A 1 295 ? -0.222 -3.753 -12.490 1.00 87.38 295 ALA A O 1
ATOM 2200 N N . PHE A 1 296 ? -0.361 -2.201 -10.868 1.00 87.81 296 PHE A N 1
ATOM 2201 C CA . PHE A 1 296 ? 1.074 -1.894 -10.835 1.00 87.81 296 PHE A CA 1
ATOM 2202 C C . PHE A 1 296 ? 1.937 -3.118 -10.493 1.00 87.81 296 PHE A C 1
ATOM 2204 O O . PHE A 1 296 ? 2.951 -3.382 -11.146 1.00 87.81 296 PHE A O 1
ATOM 2211 N N . VAL A 1 297 ? 1.527 -3.887 -9.485 1.00 84.88 297 VAL A N 1
ATOM 2212 C CA . VAL A 1 297 ? 2.230 -5.091 -9.035 1.00 84.88 297 VAL A CA 1
ATOM 2213 C C . VAL A 1 297 ? 2.153 -6.210 -10.083 1.00 84.88 297 VAL A C 1
ATOM 2215 O O . VAL A 1 297 ? 3.170 -6.861 -10.333 1.00 84.88 297 VAL A O 1
ATOM 2218 N N . GLY A 1 298 ? 1.012 -6.390 -10.756 1.00 86.12 298 GLY A N 1
ATOM 2219 C CA . GLY A 1 298 ? 0.851 -7.342 -11.862 1.00 86.12 298 GLY A CA 1
ATOM 2220 C C . GLY A 1 298 ? 1.804 -7.051 -13.027 1.00 86.12 298 GLY A C 1
ATOM 2221 O O . GLY A 1 298 ? 2.536 -7.938 -13.472 1.00 86.12 298 GLY A O 1
ATOM 2222 N N . VAL A 1 299 ? 1.890 -5.787 -13.459 1.00 88.81 299 VAL A N 1
ATOM 2223 C CA . VAL A 1 299 ? 2.860 -5.339 -14.480 1.00 88.81 299 VAL A CA 1
ATOM 2224 C C . VAL A 1 299 ? 4.307 -5.576 -14.025 1.00 88.81 299 VAL A C 1
ATOM 2226 O O . VAL A 1 299 ? 5.125 -6.081 -14.800 1.00 88.81 299 VAL A O 1
ATOM 2229 N N . PHE A 1 300 ? 4.637 -5.255 -12.768 1.00 86.75 300 PHE A N 1
ATOM 2230 C CA . PHE A 1 300 ? 5.995 -5.428 -12.242 1.00 86.75 300 PHE A CA 1
ATOM 2231 C C . PHE A 1 300 ? 6.417 -6.905 -12.178 1.00 86.75 300 PHE A C 1
ATOM 2233 O O . PHE A 1 300 ? 7.537 -7.235 -12.577 1.00 86.75 300 PHE A O 1
ATOM 2240 N N . ILE A 1 301 ? 5.533 -7.804 -11.723 1.00 87.62 301 ILE A N 1
ATOM 2241 C CA . ILE A 1 301 ? 5.771 -9.259 -11.727 1.00 87.62 301 ILE A CA 1
ATOM 2242 C C . ILE A 1 301 ? 6.094 -9.738 -13.139 1.00 87.62 301 ILE A C 1
ATOM 2244 O O . ILE A 1 301 ? 7.075 -10.457 -13.327 1.00 87.62 301 ILE A O 1
ATOM 2248 N N . VAL A 1 302 ? 5.307 -9.333 -14.135 1.00 89.50 302 VAL A N 1
ATOM 2249 C CA . VAL A 1 302 ? 5.503 -9.791 -15.514 1.00 89.50 302 VAL A CA 1
ATOM 2250 C C . VAL A 1 302 ? 6.808 -9.242 -16.106 1.00 89.50 302 VAL A C 1
ATOM 2252 O O . VAL A 1 302 ? 7.558 -10.013 -16.704 1.00 89.50 302 VAL A O 1
ATOM 2255 N N . GLU A 1 303 ? 7.172 -7.972 -15.893 1.00 87.75 303 GLU A N 1
ATOM 2256 C CA . GLU A 1 303 ? 8.498 -7.479 -16.319 1.00 87.75 303 GLU A CA 1
ATOM 2257 C C . GLU A 1 303 ? 9.634 -8.262 -15.630 1.00 87.75 303 GLU A C 1
ATOM 2259 O O . GLU A 1 303 ? 10.583 -8.672 -16.299 1.00 87.75 303 GLU A O 1
ATOM 2264 N N . HIS A 1 304 ? 9.535 -8.520 -14.320 1.00 86.06 304 HIS A N 1
ATOM 2265 C CA . HIS A 1 304 ? 10.591 -9.192 -13.557 1.00 86.06 304 HIS A CA 1
ATOM 2266 C C . HIS A 1 304 ? 10.748 -10.679 -13.919 1.00 86.06 304 HIS A C 1
ATOM 2268 O O . HIS A 1 304 ? 11.852 -11.129 -14.229 1.00 86.06 304 HIS A O 1
ATOM 2274 N N . PHE A 1 305 ? 9.662 -11.454 -13.911 1.00 88.19 305 PHE A N 1
ATOM 2275 C CA . PHE A 1 305 ? 9.709 -12.904 -14.121 1.00 88.19 305 PHE A CA 1
ATOM 2276 C C . PHE A 1 305 ? 9.655 -13.306 -15.598 1.00 88.19 305 PHE A C 1
ATOM 2278 O O . PHE A 1 305 ? 10.403 -14.194 -16.000 1.00 88.19 305 PHE A O 1
ATOM 2285 N N . TRP A 1 306 ? 8.822 -12.665 -16.426 1.00 87.19 306 TRP A N 1
ATOM 2286 C CA . TRP A 1 306 ? 8.658 -13.060 -17.832 1.00 87.19 306 TRP A CA 1
ATOM 2287 C C . TRP A 1 306 ? 9.729 -12.439 -18.732 1.00 87.19 306 TRP A C 1
ATOM 2289 O O . TRP A 1 306 ? 10.437 -13.149 -19.448 1.00 87.19 306 TRP A O 1
ATOM 2299 N N . PHE A 1 307 ? 9.892 -11.113 -18.680 1.00 86.19 307 PHE A N 1
ATOM 2300 C CA . PHE A 1 307 ? 10.822 -10.408 -19.571 1.00 86.19 307 PHE A CA 1
ATOM 2301 C C . PHE A 1 307 ? 12.270 -10.391 -19.067 1.00 86.19 307 PHE A C 1
ATOM 2303 O O . PHE A 1 307 ? 13.185 -10.404 -19.893 1.00 86.19 307 PHE A O 1
ATOM 2310 N N . ARG A 1 308 ? 12.485 -10.385 -17.745 1.00 83.06 308 ARG A N 1
ATOM 2311 C CA . ARG A 1 308 ? 13.818 -10.349 -17.108 1.00 83.06 308 ARG A CA 1
ATOM 2312 C C . ARG A 1 308 ? 14.238 -11.661 -16.447 1.00 83.06 308 ARG A C 1
ATOM 2314 O O . ARG A 1 308 ? 15.354 -11.741 -15.949 1.00 83.06 308 ARG A O 1
ATOM 2321 N N . LYS A 1 309 ? 13.390 -12.698 -16.472 1.00 85.00 309 LYS A N 1
ATOM 2322 C CA . LYS A 1 309 ? 13.699 -14.061 -15.986 1.00 85.00 309 LYS A CA 1
ATOM 2323 C C . LYS A 1 309 ? 14.219 -14.115 -14.537 1.00 85.00 309 LYS A C 1
ATOM 2325 O O . LYS A 1 309 ? 15.033 -14.972 -14.209 1.00 85.00 309 LYS A O 1
ATOM 2330 N N . ALA A 1 310 ? 13.761 -13.192 -13.687 1.00 80.69 310 ALA A N 1
ATOM 2331 C CA . ALA A 1 310 ? 14.233 -12.964 -12.317 1.00 80.69 310 ALA A CA 1
ATOM 2332 C C . ALA A 1 310 ? 15.742 -12.640 -12.177 1.00 80.69 310 ALA A C 1
ATOM 2334 O O . ALA A 1 310 ? 16.300 -12.694 -11.077 1.00 80.69 310 ALA A O 1
ATOM 2335 N N . ASP A 1 311 ? 16.414 -12.261 -13.268 1.00 79.94 311 ASP A N 1
ATOM 2336 C CA . ASP A 1 311 ? 17.834 -11.928 -13.262 1.00 79.94 311 ASP A CA 1
ATOM 2337 C C . ASP A 1 311 ? 18.070 -10.480 -12.795 1.00 79.94 311 ASP A C 1
ATOM 2339 O O . ASP A 1 311 ? 17.765 -9.494 -13.480 1.00 79.94 311 ASP A O 1
ATOM 2343 N N . CYS A 1 312 ? 18.650 -10.366 -11.599 1.00 76.12 312 CYS A N 1
ATOM 2344 C CA . CYS A 1 312 ? 18.993 -9.099 -10.960 1.00 76.12 312 CYS A CA 1
ATOM 2345 C C . CYS A 1 312 ? 20.103 -8.325 -11.698 1.00 76.12 312 CYS A C 1
ATOM 2347 O O . CYS A 1 312 ? 20.192 -7.111 -11.517 1.00 76.12 312 CYS A O 1
ATOM 2349 N N . SER A 1 313 ? 20.918 -8.977 -12.537 1.00 74.81 313 SER A N 1
ATOM 2350 C CA . SER A 1 313 ? 21.983 -8.318 -13.313 1.00 74.81 313 SER A CA 1
ATOM 2351 C C . SER A 1 313 ? 21.440 -7.427 -14.439 1.00 74.81 313 SER A C 1
ATOM 2353 O O . SER A 1 313 ? 22.078 -6.452 -14.830 1.00 74.81 313 SER A O 1
ATOM 2355 N N . THR A 1 314 ? 20.208 -7.684 -14.902 1.00 77.94 314 THR A N 1
ATOM 2356 C CA . THR A 1 314 ? 19.542 -6.906 -15.968 1.00 77.94 314 THR A CA 1
ATOM 2357 C C . THR A 1 314 ? 19.160 -5.475 -15.557 1.00 77.94 314 THR A C 1
ATOM 2359 O O . THR A 1 314 ? 18.690 -4.686 -16.384 1.00 77.94 314 THR A O 1
ATOM 2362 N N . TYR A 1 315 ? 19.339 -5.126 -14.281 1.00 80.00 315 TYR A N 1
ATOM 2363 C CA . TYR A 1 315 ? 19.023 -3.827 -13.691 1.00 80.00 315 TYR A CA 1
ATOM 2364 C C . TYR A 1 315 ? 20.283 -2.950 -13.585 1.00 80.00 315 TYR A C 1
ATOM 2366 O O . TYR A 1 315 ? 20.827 -2.744 -12.500 1.00 80.00 315 TYR A O 1
ATOM 2374 N N . SER A 1 316 ? 20.753 -2.432 -14.726 1.00 78.00 316 SER A N 1
ATOM 2375 C CA . SER A 1 316 ? 21.975 -1.613 -14.795 1.00 78.00 316 SER A CA 1
ATOM 2376 C C . SER A 1 316 ? 21.891 -0.316 -13.972 1.00 78.00 316 SER A C 1
ATOM 2378 O O . SER A 1 316 ? 20.937 0.461 -14.084 1.00 78.00 316 SER A O 1
ATOM 2380 N N . HIS A 1 317 ? 22.953 -0.056 -13.201 1.00 77.25 317 HIS A N 1
ATOM 2381 C CA . HIS A 1 317 ? 23.180 1.174 -12.423 1.00 77.25 317 HIS A CA 1
ATOM 2382 C C . HIS A 1 317 ? 23.491 2.403 -13.280 1.00 77.25 317 HIS A C 1
ATOM 2384 O O . HIS A 1 317 ? 23.475 3.514 -12.765 1.00 77.25 317 HIS A O 1
ATOM 2390 N N . GLU A 1 318 ? 23.728 2.230 -14.578 1.00 73.62 318 GLU A N 1
ATOM 2391 C CA . GLU A 1 318 ? 23.940 3.327 -15.531 1.00 73.62 318 GLU A CA 1
ATOM 2392 C C . GLU A 1 318 ? 22.637 3.675 -16.268 1.00 73.62 318 GLU A C 1
ATOM 2394 O O . GLU A 1 318 ? 22.368 4.832 -16.591 1.00 73.62 318 GLU A O 1
ATOM 2399 N N . ALA A 1 319 ? 21.773 2.677 -16.483 1.00 76.62 319 ALA A N 1
ATOM 2400 C CA . ALA A 1 319 ? 20.505 2.840 -17.192 1.00 76.62 319 ALA A CA 1
ATOM 2401 C C . ALA A 1 319 ? 19.407 3.531 -16.363 1.00 76.62 319 ALA A C 1
ATOM 2403 O O . ALA A 1 319 ? 18.489 4.105 -16.942 1.00 76.62 319 ALA A O 1
ATOM 2404 N N . TRP A 1 320 ? 19.480 3.504 -15.026 1.00 72.50 320 TRP A N 1
ATOM 2405 C CA . TRP A 1 320 ? 18.374 3.905 -14.137 1.00 72.50 320 TRP A CA 1
ATOM 2406 C C . TRP A 1 320 ? 17.831 5.331 -14.341 1.00 72.50 320 TRP A C 1
ATOM 2408 O O . TRP A 1 320 ? 16.669 5.570 -14.009 1.00 72.50 320 TRP A O 1
ATOM 2418 N N . ASP A 1 321 ? 18.632 6.277 -14.849 1.00 73.81 321 ASP A N 1
ATOM 2419 C CA . ASP A 1 321 ? 18.194 7.645 -15.172 1.00 73.81 321 ASP A CA 1
ATOM 2420 C C . ASP A 1 321 ? 18.369 8.016 -16.657 1.00 73.81 321 ASP A C 1
ATOM 2422 O O . ASP A 1 321 ? 17.991 9.116 -17.058 1.00 73.81 321 ASP A O 1
ATOM 2426 N N . ASN A 1 322 ? 18.858 7.117 -17.516 1.00 74.00 322 ASN A N 1
ATOM 2427 C CA . ASN A 1 322 ? 18.952 7.397 -18.949 1.00 74.00 322 ASN A CA 1
ATOM 2428 C C . ASN A 1 322 ? 17.647 7.001 -19.667 1.00 74.00 322 ASN A C 1
ATOM 2430 O O . ASN A 1 322 ? 17.319 5.821 -19.785 1.00 74.00 322 ASN A O 1
ATOM 2434 N N . SER A 1 323 ? 16.912 7.987 -20.192 1.00 69.19 323 SER A N 1
ATOM 2435 C CA . SER A 1 323 ? 15.666 7.758 -20.942 1.00 69.19 323 SER A CA 1
ATOM 2436 C C . SER A 1 323 ? 15.847 6.992 -22.251 1.00 69.19 323 SER A C 1
ATOM 2438 O O . SER A 1 323 ? 14.869 6.445 -22.743 1.00 69.19 323 SER A O 1
ATOM 2440 N N . GLU A 1 324 ? 17.054 6.937 -22.813 1.00 69.81 324 GLU A N 1
ATOM 2441 C CA . GLU A 1 324 ? 17.336 6.166 -24.029 1.00 69.81 324 GLU A CA 1
ATOM 2442 C C . GLU A 1 324 ? 17.592 4.683 -23.735 1.00 69.81 324 GLU A C 1
ATOM 2444 O O . GLU A 1 324 ? 17.315 3.835 -24.578 1.00 69.81 324 GLU A O 1
ATOM 2449 N N . MET A 1 325 ? 18.108 4.349 -22.546 1.00 73.06 325 MET A N 1
ATOM 2450 C CA . MET A 1 325 ? 18.340 2.957 -22.131 1.00 73.06 325 MET A CA 1
ATOM 2451 C C . MET A 1 325 ? 17.112 2.305 -21.479 1.00 73.06 325 MET A C 1
ATOM 2453 O O . MET A 1 325 ? 17.056 1.082 -21.351 1.00 73.06 325 MET A O 1
ATOM 2457 N N . LEU A 1 326 ? 16.133 3.107 -21.063 1.00 79.75 326 LEU A N 1
ATOM 2458 C CA . LEU A 1 326 ? 14.872 2.649 -20.485 1.00 79.75 326 LEU A CA 1
ATOM 2459 C C . LEU A 1 326 ? 13.791 2.496 -21.569 1.00 79.75 326 LEU A C 1
ATOM 2461 O O . LEU A 1 326 ? 13.823 3.210 -22.572 1.00 79.75 326 LEU A O 1
ATOM 2465 N N . PRO A 1 327 ? 12.804 1.599 -21.384 1.00 79.69 327 PRO A N 1
ATOM 2466 C CA . PRO A 1 327 ? 11.660 1.536 -22.286 1.00 79.69 327 PRO A CA 1
ATOM 2467 C C . PRO A 1 327 ? 10.838 2.835 -22.209 1.00 79.69 327 PRO A C 1
ATOM 2469 O O . PRO A 1 327 ? 10.859 3.515 -21.177 1.00 79.69 327 PRO A O 1
ATOM 2472 N N . PRO A 1 328 ? 10.056 3.182 -23.247 1.00 78.00 328 PRO A N 1
ATOM 2473 C CA . PRO A 1 328 ? 9.187 4.357 -23.201 1.00 78.00 328 PRO A CA 1
ATOM 2474 C C . PRO A 1 328 ? 8.053 4.207 -22.168 1.00 78.00 328 PRO A C 1
ATOM 2476 O O . PRO A 1 328 ? 7.523 5.213 -21.699 1.00 78.00 328 PRO A O 1
ATOM 2479 N N . GLY A 1 329 ? 7.709 2.973 -21.773 1.00 81.56 329 GLY A N 1
ATOM 2480 C CA . GLY A 1 329 ? 6.737 2.685 -20.713 1.00 81.56 329 GLY A CA 1
ATOM 2481 C C . GLY A 1 329 ? 5.277 2.762 -21.160 1.00 81.56 329 GLY A C 1
ATOM 2482 O O . GLY A 1 329 ? 4.370 2.676 -20.328 1.00 81.56 329 GLY A O 1
ATOM 2483 N N . ILE A 1 330 ? 5.039 2.901 -22.467 1.00 84.31 330 ILE A N 1
ATOM 2484 C CA . ILE A 1 330 ? 3.701 3.011 -23.053 1.00 84.31 330 ILE A CA 1
ATOM 2485 C C . ILE A 1 330 ? 2.957 1.690 -22.860 1.00 84.31 330 ILE A C 1
ATOM 2487 O O . ILE A 1 330 ? 1.791 1.713 -22.480 1.00 84.31 330 ILE A O 1
ATOM 2491 N N . ALA A 1 331 ? 3.633 0.547 -23.016 1.00 86.12 331 ALA A N 1
ATOM 2492 C CA . ALA A 1 331 ? 3.041 -0.765 -22.756 1.00 86.12 331 ALA A CA 1
ATOM 2493 C C . ALA A 1 331 ? 2.527 -0.918 -21.313 1.00 86.12 331 ALA A C 1
ATOM 2495 O O . ALA A 1 331 ? 1.451 -1.473 -21.095 1.00 86.12 331 ALA A O 1
ATOM 2496 N N . ALA A 1 332 ? 3.277 -0.407 -20.332 1.00 85.25 332 ALA A N 1
ATOM 2497 C CA . ALA A 1 332 ? 2.936 -0.515 -18.915 1.00 85.25 332 ALA A CA 1
ATOM 2498 C C . ALA A 1 332 ? 1.731 0.362 -18.552 1.00 85.25 332 ALA A C 1
ATOM 2500 O O . ALA A 1 332 ? 0.807 -0.106 -17.886 1.00 85.25 332 ALA A O 1
ATOM 2501 N N . ILE A 1 333 ? 1.701 1.610 -19.033 1.00 87.62 333 ILE A N 1
ATOM 2502 C CA . ILE A 1 333 ? 0.555 2.508 -18.839 1.00 87.62 333 ILE A CA 1
ATOM 2503 C C . ILE A 1 333 ? -0.669 2.019 -19.614 1.00 87.62 333 ILE A C 1
ATOM 2505 O O . ILE A 1 333 ? -1.750 1.982 -19.041 1.00 87.62 333 ILE A O 1
ATOM 2509 N N . ALA A 1 334 ? -0.520 1.574 -20.864 1.00 88.12 334 ALA A N 1
ATOM 2510 C CA . ALA A 1 334 ? -1.632 1.031 -21.643 1.00 88.12 334 ALA A CA 1
ATOM 2511 C C . ALA A 1 334 ? -2.261 -0.191 -20.955 1.00 88.12 334 ALA A C 1
ATOM 2513 O O . ALA A 1 334 ? -3.477 -0.230 -20.802 1.00 88.12 334 ALA A O 1
ATOM 2514 N N . ALA A 1 335 ? -1.457 -1.140 -20.462 1.00 89.56 335 ALA A N 1
ATOM 2515 C CA . ALA A 1 335 ? -1.962 -2.273 -19.683 1.00 89.56 335 ALA A CA 1
ATOM 2516 C C . ALA A 1 335 ? -2.681 -1.814 -18.401 1.00 89.56 335 ALA A C 1
ATOM 2518 O O . ALA A 1 335 ? -3.792 -2.263 -18.129 1.00 89.56 335 ALA A O 1
ATOM 2519 N N . SER A 1 336 ? -2.076 -0.868 -17.670 1.00 85.94 336 SER A N 1
ATOM 2520 C CA . SER A 1 336 ? -2.618 -0.326 -16.413 1.00 85.94 336 SER A CA 1
ATOM 2521 C C . SER A 1 336 ? -3.867 0.543 -16.596 1.00 85.94 336 SER A C 1
ATOM 2523 O O . SER A 1 336 ? -4.579 0.753 -15.627 1.00 85.94 336 SER A O 1
ATOM 2525 N N . VAL A 1 337 ? -4.128 1.095 -17.787 1.00 89.12 337 VAL A N 1
ATOM 2526 C CA . VAL A 1 337 ? -5.320 1.917 -18.080 1.00 89.12 337 VAL A CA 1
ATOM 2527 C C . VAL A 1 337 ? -6.425 1.069 -18.702 1.00 89.12 337 VAL A C 1
ATOM 2529 O O . VAL A 1 337 ? -7.580 1.184 -18.302 1.00 89.12 337 VAL A O 1
ATOM 2532 N N . VAL A 1 338 ? -6.092 0.182 -19.644 1.00 90.81 338 VAL A N 1
ATOM 2533 C CA . VAL A 1 338 ? -7.079 -0.689 -20.303 1.00 90.81 338 VAL A CA 1
ATOM 2534 C C . VAL A 1 338 ? -7.709 -1.667 -19.307 1.00 90.81 338 VAL A C 1
ATOM 2536 O O . VAL A 1 338 ? -8.896 -1.962 -19.439 1.00 90.81 338 VAL A O 1
ATOM 2539 N N . CYS A 1 339 ? -6.988 -2.108 -18.266 1.00 89.44 339 CYS A N 1
ATOM 2540 C CA . CYS A 1 339 ? -7.588 -2.956 -17.233 1.00 89.44 339 CYS A CA 1
ATOM 2541 C C . CYS A 1 339 ? -8.738 -2.264 -16.474 1.00 89.44 339 CYS A C 1
ATOM 2543 O O . CYS A 1 339 ? -9.709 -2.938 -16.130 1.00 89.44 339 CYS A O 1
ATOM 2545 N N . PHE A 1 340 ? -8.715 -0.932 -16.299 1.00 85.81 340 PHE A N 1
ATOM 2546 C CA . PHE A 1 340 ? -9.821 -0.211 -15.650 1.00 85.81 340 PHE A CA 1
ATOM 2547 C C . PHE A 1 340 ? -11.148 -0.309 -16.410 1.00 85.81 340 PHE A C 1
ATOM 2549 O O . PHE A 1 340 ? -12.203 -0.183 -15.792 1.00 85.81 340 PHE A O 1
ATOM 2556 N N . GLY A 1 341 ? -11.117 -0.619 -17.711 1.00 87.00 341 GLY A N 1
ATOM 2557 C CA . GLY A 1 341 ? -12.323 -0.903 -18.491 1.00 87.00 341 GLY A CA 1
ATOM 2558 C C . GLY A 1 341 ? -13.122 -2.110 -17.982 1.00 87.00 341 GLY A C 1
ATOM 2559 O O . GLY A 1 341 ? -14.329 -2.147 -18.200 1.00 87.00 341 GLY A O 1
ATOM 2560 N N . LEU A 1 342 ? -12.480 -3.058 -17.281 1.00 86.94 342 LEU A N 1
ATOM 2561 C CA . LEU A 1 342 ? -13.160 -4.175 -16.611 1.00 86.94 342 LEU A CA 1
ATOM 2562 C C . LEU A 1 342 ? -13.240 -4.001 -15.086 1.00 86.94 342 LEU A C 1
ATOM 2564 O O . LEU A 1 342 ? -14.228 -4.432 -14.507 1.00 86.94 342 LEU A O 1
ATOM 2568 N N . VAL A 1 343 ? -12.284 -3.307 -14.453 1.00 85.69 343 VAL A N 1
ATOM 2569 C CA . VAL A 1 343 ? -12.339 -3.008 -13.004 1.00 85.69 343 VAL A CA 1
ATOM 2570 C C . VAL A 1 343 ? -13.548 -2.137 -12.643 1.00 85.69 343 VAL A C 1
ATOM 2572 O O . VAL A 1 343 ? -14.217 -2.412 -11.658 1.00 85.69 343 VAL A O 1
ATOM 2575 N N . ILE A 1 344 ? -13.871 -1.104 -13.432 1.00 87.75 344 ILE A N 1
ATOM 2576 C CA . ILE A 1 344 ? -14.993 -0.192 -13.126 1.00 87.75 344 ILE A CA 1
ATOM 2577 C C . ILE A 1 344 ? -16.363 -0.918 -13.136 1.00 87.75 344 ILE A C 1
ATOM 2579 O O . ILE A 1 344 ? -17.194 -0.634 -12.272 1.00 87.75 344 ILE A O 1
ATOM 2583 N N . PRO A 1 345 ? -16.625 -1.874 -14.052 1.00 87.75 345 PRO A N 1
ATOM 2584 C CA . PRO A 1 345 ? -17.779 -2.774 -13.954 1.00 87.75 345 PRO A CA 1
ATOM 2585 C C . PRO A 1 345 ? -17.772 -3.787 -12.796 1.00 87.75 345 PRO A C 1
ATOM 2587 O O . PRO A 1 345 ? -18.852 -4.265 -12.446 1.00 87.75 345 PRO A O 1
ATOM 2590 N N . THR A 1 346 ? -16.610 -4.144 -12.234 1.00 85.50 346 THR A N 1
ATOM 2591 C CA . THR A 1 346 ? -16.470 -5.168 -11.172 1.00 85.50 346 THR A CA 1
ATOM 2592 C C . THR A 1 346 ? -16.175 -4.605 -9.782 1.00 85.50 346 THR A C 1
ATOM 2594 O O . THR A 1 346 ? -16.032 -5.390 -8.851 1.00 85.50 346 THR A O 1
ATOM 2597 N N . MET A 1 347 ? -16.059 -3.283 -9.630 1.00 84.12 347 MET A N 1
ATOM 2598 C CA . MET A 1 347 ? -15.856 -2.635 -8.333 1.00 84.12 347 MET A CA 1
ATOM 2599 C C . MET A 1 347 ? -17.189 -2.342 -7.635 1.00 84.12 347 MET A C 1
ATOM 2601 O O . MET A 1 347 ? -18.144 -1.881 -8.266 1.00 84.12 347 MET A O 1
ATOM 2605 N N . GLU A 1 348 ? -17.232 -2.565 -6.327 1.00 81.25 348 GLU A N 1
ATOM 2606 C CA . GLU A 1 348 ? -18.348 -2.218 -5.444 1.00 81.25 348 GLU A CA 1
ATOM 2607 C C . GLU A 1 348 ? -17.829 -1.244 -4.389 1.00 81.25 348 GLU A C 1
ATOM 2609 O O . GLU A 1 348 ? -16.961 -1.585 -3.592 1.00 81.25 348 GLU A O 1
ATOM 2614 N N . GLN A 1 349 ? -18.300 -0.001 -4.434 1.00 78.38 349 GLN A N 1
ATOM 2615 C CA . GLN A 1 349 ? -17.873 1.110 -3.587 1.00 78.38 349 GLN A CA 1
ATOM 2616 C C . GLN A 1 349 ? -19.096 1.919 -3.147 1.00 78.38 349 GLN A C 1
ATOM 2618 O O . GLN A 1 349 ? -20.098 1.982 -3.858 1.00 78.38 349 GLN A O 1
ATOM 2623 N N . VAL A 1 350 ? -19.000 2.642 -2.027 1.00 76.00 350 VAL A N 1
ATOM 2624 C CA . VAL A 1 350 ? -20.134 3.405 -1.452 1.00 76.00 350 VAL A CA 1
ATOM 2625 C C . VAL A 1 350 ? -20.703 4.453 -2.425 1.00 76.00 350 VAL A C 1
ATOM 2627 O O . VAL A 1 350 ? -21.871 4.825 -2.342 1.00 76.00 350 VAL A O 1
ATOM 2630 N N . TRP A 1 351 ? -19.882 4.933 -3.361 1.00 75.19 351 TRP A N 1
ATOM 2631 C CA . TRP A 1 351 ? -20.245 5.933 -4.371 1.00 75.19 351 TRP A CA 1
ATOM 2632 C C . TRP A 1 351 ? -20.497 5.351 -5.774 1.00 75.19 351 TRP A C 1
ATOM 2634 O O . TRP A 1 351 ? -20.947 6.086 -6.654 1.00 75.19 351 TRP A O 1
ATOM 2644 N N . TRP A 1 352 ? -20.192 4.068 -6.003 1.00 80.94 352 TRP A N 1
ATOM 2645 C CA . TRP A 1 352 ? -20.369 3.391 -7.290 1.00 80.94 352 TRP A CA 1
ATOM 2646 C C . TRP A 1 352 ? -20.388 1.869 -7.126 1.00 80.94 352 TRP A C 1
ATOM 2648 O O . TRP A 1 352 ? -19.404 1.281 -6.684 1.00 80.94 352 TRP A O 1
ATOM 2658 N N . VAL A 1 353 ? -21.459 1.228 -7.590 1.00 86.19 353 VAL A N 1
ATOM 2659 C CA . VAL A 1 353 ? -21.545 -0.231 -7.722 1.00 86.19 353 VAL A CA 1
ATOM 2660 C C . VAL A 1 353 ? -21.560 -0.567 -9.211 1.00 86.19 353 VAL A C 1
ATOM 2662 O O . VAL A 1 353 ? -22.375 -0.038 -9.968 1.00 86.19 353 VAL A O 1
ATOM 2665 N N . GLY A 1 354 ? -20.615 -1.393 -9.655 1.00 87.12 354 GLY A N 1
ATOM 2666 C CA . GLY A 1 354 ? -20.525 -1.826 -11.045 1.00 87.12 354 GLY A CA 1
ATOM 2667 C C . GLY A 1 354 ? -21.560 -2.913 -11.394 1.00 87.12 354 GLY A C 1
ATOM 2668 O O . GLY A 1 354 ? -21.867 -3.745 -10.542 1.00 87.12 354 GLY A O 1
ATOM 2669 N N . PRO A 1 355 ? -22.058 -2.995 -12.648 1.00 87.06 355 PRO A N 1
ATOM 2670 C CA . PRO A 1 355 ? -23.107 -3.955 -13.025 1.00 87.06 355 PRO A CA 1
ATOM 2671 C C . PRO A 1 355 ? -22.736 -5.438 -12.879 1.00 87.06 355 PRO A C 1
ATOM 2673 O O . PRO A 1 355 ? -23.616 -6.292 -12.875 1.00 87.06 355 PRO A O 1
ATOM 2676 N N . ILE A 1 356 ? -21.441 -5.770 -12.818 1.00 85.75 356 ILE A N 1
ATOM 2677 C CA . ILE A 1 356 ? -20.986 -7.136 -12.521 1.00 85.75 356 ILE A CA 1
ATOM 2678 C C . ILE A 1 356 ? -20.918 -7.319 -11.000 1.00 85.75 356 ILE A C 1
ATOM 2680 O O . ILE A 1 356 ? -21.393 -8.330 -10.478 1.00 85.75 356 ILE A O 1
ATOM 2684 N N . ALA A 1 357 ? -20.411 -6.299 -10.301 1.00 83.81 357 ALA A N 1
ATOM 2685 C CA . ALA A 1 357 ? -20.263 -6.271 -8.851 1.00 83.81 357 ALA A CA 1
ATOM 2686 C C . ALA A 1 357 ? -21.597 -6.471 -8.106 1.00 83.81 357 ALA A C 1
ATOM 2688 O O . ALA A 1 357 ? -21.615 -7.191 -7.116 1.00 83.81 357 ALA A O 1
ATOM 2689 N N . GLU A 1 358 ? -22.728 -5.981 -8.637 1.00 82.19 358 GLU A N 1
ATOM 2690 C CA . GLU A 1 358 ? -24.081 -6.268 -8.104 1.00 82.19 358 GLU A CA 1
ATOM 2691 C C . GLU A 1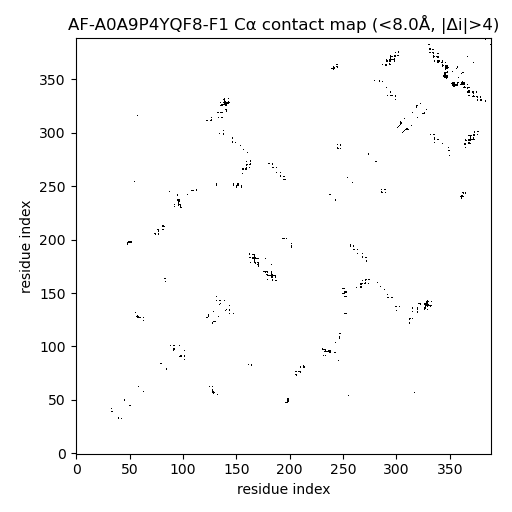 358 ? -24.383 -7.772 -7.922 1.00 82.19 358 GLU A C 1
ATOM 2693 O O . GLU A 1 358 ? -25.247 -8.141 -7.128 1.00 82.19 358 GLU A O 1
ATOM 2698 N N . THR A 1 359 ? -23.695 -8.652 -8.662 1.00 81.31 359 THR A N 1
ATOM 2699 C CA . THR A 1 359 ? -23.896 -10.113 -8.614 1.00 81.31 359 THR A CA 1
ATOM 2700 C C . THR A 1 359 ? -22.718 -10.893 -8.033 1.00 81.31 359 THR A C 1
ATOM 2702 O O . THR A 1 359 ? -22.910 -12.018 -7.572 1.00 81.31 359 THR A O 1
ATOM 2705 N N . THR A 1 360 ? -21.505 -10.332 -8.062 1.00 76.31 360 THR A N 1
ATOM 2706 C CA . THR A 1 360 ? -20.270 -11.011 -7.625 1.00 76.31 360 THR A CA 1
ATOM 2707 C C . THR A 1 360 ? -19.651 -10.437 -6.353 1.00 76.31 360 THR A C 1
ATOM 2709 O O . THR A 1 360 ? -18.775 -11.083 -5.778 1.00 76.31 360 THR A O 1
ATOM 2712 N N . GLY A 1 361 ? -20.075 -9.239 -5.948 1.00 77.88 361 GLY A N 1
ATOM 2713 C CA . GLY A 1 361 ? -19.341 -8.330 -5.068 1.00 77.88 361 GLY A CA 1
ATOM 2714 C C . GLY A 1 361 ? -18.098 -7.723 -5.737 1.00 77.88 361 GLY A C 1
ATOM 2715 O O . GLY A 1 361 ? -17.801 -8.026 -6.901 1.00 77.88 361 GLY A O 1
ATOM 2716 N N . ASP A 1 362 ? -17.369 -6.880 -4.997 1.00 80.62 362 ASP A N 1
ATOM 2717 C CA . ASP A 1 362 ? -16.078 -6.305 -5.419 1.00 80.62 362 ASP A CA 1
ATOM 2718 C C . ASP A 1 362 ? -15.040 -7.370 -5.828 1.00 80.62 362 ASP A C 1
ATOM 2720 O O . ASP A 1 362 ? -14.530 -8.131 -5.007 1.00 80.62 362 ASP A O 1
ATOM 2724 N N . LEU A 1 363 ? -14.682 -7.384 -7.113 1.00 83.50 363 LEU A N 1
ATOM 2725 C CA . LEU A 1 363 ? -13.564 -8.164 -7.666 1.00 83.50 363 LEU A CA 1
ATOM 2726 C C . LEU A 1 363 ? -12.533 -7.259 -8.358 1.00 83.50 363 LEU A C 1
ATOM 2728 O O . LEU A 1 363 ? -11.750 -7.697 -9.210 1.00 83.50 363 LEU A O 1
ATOM 2732 N N . GLY A 1 364 ? -12.551 -5.957 -8.056 1.00 81.81 364 GLY A N 1
ATOM 2733 C CA . GLY A 1 364 ? -11.705 -4.970 -8.717 1.00 81.81 364 GLY A CA 1
ATOM 2734 C C . GLY A 1 364 ? -10.207 -5.222 -8.522 1.00 81.81 364 GLY A C 1
ATOM 2735 O O . GLY A 1 364 ? -9.426 -4.925 -9.427 1.00 81.81 364 GLY A O 1
ATOM 2736 N N . PHE A 1 365 ? -9.793 -5.806 -7.392 1.00 82.81 365 PHE A N 1
ATOM 2737 C CA . PHE A 1 365 ? -8.392 -6.138 -7.102 1.00 82.81 365 PHE A CA 1
ATOM 2738 C C . PHE A 1 365 ? -7.863 -7.274 -7.992 1.00 82.81 365 PHE A C 1
ATOM 2740 O O . PHE A 1 365 ? -6.823 -7.125 -8.639 1.00 82.81 365 PHE A O 1
ATOM 2747 N N . GLU A 1 366 ? -8.577 -8.398 -8.064 1.00 84.81 366 GLU A N 1
ATOM 2748 C CA . GLU A 1 366 ? -8.198 -9.590 -8.833 1.00 84.81 366 GLU A CA 1
ATOM 2749 C C . GLU A 1 366 ? -8.175 -9.269 -10.321 1.00 84.81 366 GLU A C 1
ATOM 2751 O O . GLU A 1 366 ? -7.231 -9.625 -11.033 1.00 84.81 366 GLU A O 1
ATOM 2756 N N . VAL A 1 367 ? -9.213 -8.566 -10.782 1.00 86.12 367 VAL A N 1
ATOM 2757 C CA . VAL A 1 367 ? -9.346 -8.126 -12.168 1.00 86.12 367 VAL A CA 1
ATOM 2758 C C . VAL A 1 367 ? -8.199 -7.187 -12.523 1.00 86.12 367 VAL A C 1
ATOM 2760 O O . VAL A 1 367 ? -7.543 -7.413 -13.536 1.00 86.12 367 VAL A O 1
ATOM 2763 N N . ALA A 1 368 ? -7.887 -6.192 -11.689 1.00 86.38 368 ALA A N 1
ATOM 2764 C CA . ALA A 1 368 ? -6.753 -5.299 -11.917 1.00 86.38 368 ALA A CA 1
ATOM 2765 C C . ALA A 1 368 ? -5.412 -6.055 -11.955 1.00 86.38 368 ALA A C 1
ATOM 2767 O O . ALA A 1 368 ? -4.645 -5.885 -12.906 1.00 86.38 368 ALA A O 1
ATOM 2768 N N . PHE A 1 369 ? -5.144 -6.926 -10.977 1.00 86.38 369 PHE A N 1
ATOM 2769 C CA . PHE A 1 369 ? -3.913 -7.720 -10.896 1.00 86.38 369 PHE A CA 1
ATOM 2770 C C . PHE A 1 369 ? -3.703 -8.608 -12.131 1.00 86.38 369 PHE A C 1
ATOM 2772 O O . PHE A 1 369 ? -2.664 -8.533 -12.799 1.00 86.38 369 PHE A O 1
ATOM 2779 N N . LEU A 1 370 ? -4.696 -9.445 -12.447 1.00 89.94 370 LEU A N 1
ATOM 2780 C CA . LEU A 1 370 ? -4.606 -10.434 -13.518 1.00 89.94 370 LEU A CA 1
ATOM 2781 C C . LEU A 1 370 ? -4.659 -9.771 -14.894 1.00 89.94 370 LEU A C 1
ATOM 2783 O O . LEU A 1 370 ? -3.831 -10.083 -15.752 1.00 89.94 370 LEU A O 1
ATOM 2787 N N . LEU A 1 371 ? -5.591 -8.841 -15.120 1.00 90.31 371 LEU A N 1
ATOM 2788 C CA . LEU A 1 371 ? -5.783 -8.231 -16.434 1.00 90.31 371 LEU A CA 1
ATOM 2789 C C . LEU A 1 371 ? -4.626 -7.295 -16.800 1.00 90.31 371 LEU A C 1
ATOM 2791 O O . LEU A 1 371 ? -4.170 -7.341 -17.941 1.00 90.31 371 LEU A O 1
ATOM 2795 N N . ALA A 1 372 ? -4.092 -6.505 -15.860 1.00 90.00 372 ALA A N 1
ATOM 2796 C CA . ALA A 1 372 ? -2.921 -5.671 -16.137 1.00 90.00 372 ALA A CA 1
ATOM 2797 C C . ALA A 1 372 ? -1.683 -6.527 -16.454 1.00 90.00 372 ALA A C 1
ATOM 2799 O O . ALA A 1 372 ? -0.976 -6.246 -17.424 1.00 90.00 372 ALA A O 1
ATOM 2800 N N . GLY A 1 373 ? -1.451 -7.613 -15.704 1.00 89.06 373 GLY A N 1
ATOM 2801 C CA . GLY A 1 373 ? -0.372 -8.564 -15.993 1.00 89.06 373 GLY A CA 1
ATOM 2802 C C . GLY A 1 373 ? -0.521 -9.230 -17.368 1.00 89.06 373 GLY A C 1
ATOM 2803 O O . GLY A 1 373 ? 0.421 -9.233 -18.164 1.00 89.06 373 GLY A O 1
ATOM 2804 N N . LEU A 1 374 ? -1.716 -9.741 -17.685 1.00 91.75 374 LEU A N 1
ATOM 2805 C CA . LEU A 1 374 ? -2.006 -10.408 -18.959 1.00 91.75 374 LEU A CA 1
ATOM 2806 C C . LEU A 1 374 ? -1.912 -9.460 -20.162 1.00 91.75 374 LEU A C 1
ATOM 2808 O O . LEU A 1 374 ? -1.331 -9.844 -21.175 1.00 91.75 374 LEU A O 1
ATOM 2812 N N . LEU A 1 375 ? -2.429 -8.230 -20.062 1.00 91.69 375 LEU A N 1
ATOM 2813 C CA . LEU A 1 375 ? -2.342 -7.218 -21.127 1.00 91.69 375 LEU A CA 1
ATOM 2814 C C . LEU A 1 375 ? -0.918 -6.685 -21.320 1.00 91.69 375 LEU A C 1
ATOM 2816 O O . LEU A 1 375 ? -0.542 -6.310 -22.434 1.00 91.69 375 LEU A O 1
ATOM 2820 N N . TYR A 1 376 ? -0.094 -6.685 -20.271 1.00 91.25 376 TYR A N 1
ATOM 2821 C CA . TYR A 1 376 ? 1.288 -6.231 -20.379 1.00 91.25 376 TYR A CA 1
ATOM 2822 C C . TYR A 1 376 ? 2.140 -7.142 -21.271 1.00 91.25 376 TYR A C 1
ATOM 2824 O O . TYR A 1 376 ? 2.961 -6.631 -22.029 1.00 91.25 376 TYR A O 1
ATOM 2832 N N . VAL A 1 377 ? 1.921 -8.464 -21.275 1.00 90.88 377 VAL A N 1
ATOM 2833 C CA . VAL A 1 377 ? 2.682 -9.403 -22.128 1.00 90.88 377 VAL A CA 1
ATOM 2834 C C . VAL A 1 377 ? 2.619 -9.047 -23.630 1.00 90.88 377 VAL A C 1
ATOM 2836 O O . VAL A 1 377 ? 3.686 -8.844 -24.225 1.00 90.88 377 VAL A O 1
ATOM 2839 N N . PRO A 1 378 ? 1.443 -8.936 -24.288 1.00 90.88 378 PRO A N 1
ATOM 2840 C CA . PRO A 1 378 ? 1.369 -8.573 -25.701 1.00 90.88 378 PRO A CA 1
ATOM 2841 C C . PRO A 1 378 ? 1.815 -7.130 -25.954 1.00 90.88 378 PRO A C 1
ATOM 2843 O O . PRO A 1 378 ? 2.561 -6.901 -26.908 1.00 90.88 378 PRO A O 1
ATOM 2846 N N . PHE A 1 379 ? 1.441 -6.166 -25.103 1.00 90.06 379 PHE A N 1
ATOM 2847 C CA . PHE A 1 379 ? 1.832 -4.763 -25.291 1.00 90.06 379 PHE A CA 1
ATOM 2848 C C . PHE A 1 379 ? 3.349 -4.568 -25.188 1.00 90.06 379 PHE A C 1
ATOM 2850 O O . PHE A 1 379 ? 3.939 -3.913 -26.046 1.00 90.06 379 PHE A O 1
ATOM 2857 N N . ARG A 1 380 ? 4.010 -5.189 -24.207 1.00 87.19 380 ARG A N 1
ATOM 2858 C CA . ARG A 1 380 ? 5.469 -5.126 -24.034 1.00 87.19 380 ARG A CA 1
ATOM 2859 C C . ARG A 1 380 ? 6.204 -5.883 -25.141 1.00 87.19 380 ARG A C 1
ATOM 2861 O O . ARG A 1 380 ? 7.239 -5.424 -25.614 1.00 87.19 380 ARG A O 1
ATOM 2868 N N . THR A 1 381 ? 5.646 -6.994 -25.628 1.00 87.06 381 THR A N 1
ATOM 2869 C CA . THR A 1 381 ? 6.179 -7.704 -26.808 1.00 87.06 381 THR A CA 1
ATOM 2870 C C . THR A 1 381 ? 6.085 -6.850 -28.078 1.00 87.06 381 THR A C 1
ATOM 2872 O O . THR A 1 381 ? 7.016 -6.850 -28.884 1.00 87.06 381 THR A O 1
ATOM 2875 N N . LEU A 1 382 ? 4.996 -6.096 -28.258 1.00 87.12 382 LEU A N 1
ATOM 2876 C CA . LEU A 1 382 ? 4.831 -5.159 -29.370 1.00 87.12 382 LEU A CA 1
ATOM 2877 C C . LEU A 1 382 ? 5.781 -3.957 -29.247 1.00 87.12 382 LEU A C 1
ATOM 2879 O O . LEU A 1 382 ? 6.446 -3.609 -30.220 1.00 87.12 382 LEU A O 1
ATOM 2883 N N . GLU A 1 383 ? 5.913 -3.380 -28.051 1.00 83.88 383 GLU A N 1
ATOM 2884 C CA . GLU A 1 383 ? 6.848 -2.287 -27.748 1.00 83.88 383 GLU A CA 1
ATOM 2885 C C . GLU A 1 383 ? 8.295 -2.688 -28.080 1.00 83.88 383 GLU A C 1
ATOM 2887 O O . GLU A 1 383 ? 8.986 -1.953 -28.785 1.00 83.88 383 GLU A O 1
ATOM 2892 N N . LYS A 1 384 ? 8.716 -3.907 -27.710 1.00 81.88 384 LYS A N 1
ATOM 2893 C CA . LYS A 1 384 ? 10.026 -4.465 -28.090 1.00 81.88 384 LYS A CA 1
ATOM 2894 C C . LYS A 1 384 ? 10.200 -4.663 -29.597 1.00 81.88 384 LYS A C 1
ATOM 2896 O O . LYS A 1 384 ? 11.302 -4.475 -30.102 1.00 81.88 384 LYS A O 1
ATOM 2901 N N . ARG A 1 385 ? 9.140 -5.025 -30.329 1.00 80.75 385 ARG A N 1
ATOM 2902 C CA . ARG A 1 385 ? 9.186 -5.188 -31.797 1.00 80.75 385 ARG A CA 1
ATOM 2903 C C . ARG A 1 385 ? 9.263 -3.859 -32.549 1.00 80.75 385 ARG A C 1
ATOM 2905 O O . ARG A 1 385 ? 9.896 -3.816 -33.596 1.00 80.75 385 ARG A O 1
ATOM 2912 N N . ILE A 1 386 ? 8.620 -2.806 -32.041 1.00 75.69 386 ILE A N 1
ATOM 2913 C CA . ILE A 1 386 ? 8.572 -1.486 -32.694 1.00 75.69 386 ILE A CA 1
ATOM 2914 C C . ILE A 1 386 ? 9.766 -0.612 -32.278 1.00 75.69 386 ILE A C 1
ATOM 2916 O O . ILE A 1 386 ? 10.371 0.038 -33.125 1.00 75.69 386 ILE A O 1
ATOM 2920 N N . GLY A 1 387 ? 10.112 -0.592 -30.987 1.00 63.75 387 GLY A N 1
ATOM 2921 C CA . GLY A 1 387 ? 11.172 0.252 -30.419 1.00 63.75 387 GLY A CA 1
ATOM 2922 C C . GLY A 1 387 ? 12.520 -0.445 -30.193 1.00 63.75 387 GLY A C 1
ATOM 2923 O O . GLY A 1 387 ? 13.476 0.209 -29.783 1.00 63.75 387 GLY A O 1
ATOM 2924 N N . GLY A 1 388 ? 12.610 -1.760 -30.416 1.00 59.50 388 GLY A N 1
ATOM 2925 C CA . GLY A 1 388 ? 13.844 -2.543 -30.269 1.00 59.50 388 GLY A CA 1
ATOM 2926 C C . GLY A 1 388 ? 14.354 -2.744 -28.831 1.00 59.50 388 GLY A C 1
ATOM 2927 O O . GLY A 1 388 ? 15.484 -3.207 -28.675 1.00 59.50 388 GLY A O 1
ATOM 2928 N N . ARG A 1 389 ? 13.580 -2.379 -27.790 1.00 56.03 389 ARG A N 1
ATOM 2929 C CA . ARG A 1 389 ? 14.029 -2.287 -26.377 1.00 56.03 389 ARG A CA 1
ATOM 2930 C C . ARG A 1 389 ? 13.004 -2.780 -25.336 1.00 56.03 389 ARG A C 1
ATOM 2932 O O . ARG A 1 389 ? 11.882 -2.236 -25.267 1.00 56.03 389 ARG A O 1
#

Nearest PDB structures (foldseek):
  7qoa-assembly2_B  TM=6.532E-01  e=4.577E-03  Proteus vulgaris

Foldseek 3Di:
DPPPPPDDDDDDDDDDDDDDDDDDPPPDDPPPDQDDDPRSVVVVVCVVLQADPVAFAFDDLVPLPDPDPVLVVLLVLLVPLADVVVLLLVCCVVLQHANVRSVVLCVVCCVVVVVLVVVVVVLCSLQSGDPLLVLCQQQNQPSSVVVQVVQVVLVLVVLLLVLLSQLVVVCVVVVNPDDSLNRSVVVLVVVLVQLSNHDVSVSVCSNCVSVVSNVVVVVCCVVCVVCSVVDPNGPDDRAPQSSVLSDDDDDDDDRRNVCSVVSSVVSSVVSVVCNPVVSLSVSQSSVVCLQQVLLSSLSSCCCCCPVVVVDSVVNDSVLSNDSLSHQNNPLLVCLQVVLVVVLQLQADGPVHHHVVCVPRNHPSNVSSNVSSNVSSVVSVVVSCVVVVD

pLDDT: mean 71.02, std 17.21, range [22.47, 91.75]

InterPro domains:
  IPR001248 Purine-cytosine permease [PF02133] (58-216)
  IPR026030 Purine-cytosine permease Fcy2/21/22 [PTHR31806] (38-249)